Protein AF-A0A8B8BQ10-F1 (afdb_monomer_lite)

Foldseek 3Di:
DDAAEAEADLLPDQPFQAEEAEDEFWFLDDDFVQNVCCVSQVLLNLSVQFDDDPPDRTGDPVSGDDQLAKDWRDGPDPSGHIYIYQNLFHDWFQADPDDDPDDHGDQVSSLVSLLSHLVNVLPDPTAGYEYEQLHCCARNPYDRVSSVVSVVVSCVVSVGHYYYYQYFPDDDDDDDDDDDDDDDDDDPDDDDDDDDDDDDDDDDDDDDDDDPPDDDDDDDDPDDDPPPDPPPDDFLDWDDLDPQWIFTWHDDPNFTWTWGFHWDDDPNDTHTDQQTAIGGLQLVLVCLVCLVVVVVLLVCLVVVHFHWDWHASWLQWIWTDGNPDQWTKTFHWDDPPPDPDIDGDSHHHIHHPSSSVSVNVCVVVVCVSCPVVSVPDDHCCRDSLNSGVVSQCCDCGNPVPSVVPD

Radius of gyration: 27.74 Å; chains: 1; bounding box: 68×60×76 Å

InterPro domains:
  IPR003173 Transcriptional coactivator p15 (PC4), C-terminal [PF02229] (241-287)
  IPR003173 Transcriptional coactivator p15 (PC4), C-terminal [PF02229] (326-361)
  IPR009044 ssDNA-binding transcriptional regulator [G3DSA:2.30.31.10] (227-305)
  IPR009044 ssDNA-binding transcriptional regulator [G3DSA:2.30.31.10] (311-371)
  IPR009044 ssDNA-binding transcriptional regulator [SSF54447] (240-300)
  IPR009044 ssDNA-binding transcriptional regulator [SSF54447] (318-372)
  IPR043472 Macro domain-like [G3DSA:3.40.220.10] (2-174)
  IPR043472 Macro domain-like [SSF52949] (3-163)
  IPR045125 RNA polymerase II transcriptional coactivator Sub1/Tcp4-like [PTHR13215] (217-301)

Structure (mmCIF, N/CA/C/O backbone):
data_AF-A0A8B8BQ10-F1
#
_entry.id   AF-A0A8B8BQ10-F1
#
loop_
_atom_site.group_PDB
_atom_site.id
_atom_site.type_symbol
_atom_site.label_atom_id
_atom_site.label_alt_id
_atom_site.label_comp_id
_atom_site.label_asym_id
_atom_site.label_entity_id
_atom_site.label_seq_id
_atom_site.pdbx_PDB_ins_code
_atom_site.Cartn_x
_atom_site.Cartn_y
_atom_site.Cartn_z
_atom_site.occupancy
_atom_site.B_iso_or_equiv
_atom_site.auth_seq_id
_atom_site.auth_comp_id
_atom_site.auth_asym_id
_atom_site.auth_atom_id
_atom_site.pdbx_PDB_model_num
ATOM 1 N N . MET A 1 1 ? 12.687 7.189 18.897 1.00 53.59 1 MET A N 1
ATOM 2 C CA . MET A 1 1 ? 11.530 6.281 18.748 1.00 53.59 1 MET A CA 1
ATOM 3 C C . MET A 1 1 ? 10.736 6.749 17.555 1.00 53.59 1 MET A C 1
ATOM 5 O O . MET A 1 1 ? 10.572 7.955 17.406 1.00 53.59 1 MET A O 1
ATOM 9 N N . SER A 1 2 ? 10.342 5.832 16.684 1.00 71.06 2 SER A N 1
ATOM 10 C CA . SER A 1 2 ? 9.933 6.158 15.321 1.00 71.06 2 SER A CA 1
ATOM 11 C C . SER A 1 2 ? 8.586 5.538 15.007 1.00 71.06 2 SER A C 1
ATOM 13 O O . SER A 1 2 ? 8.360 4.369 15.296 1.00 71.06 2 SER A O 1
ATOM 15 N N . VAL A 1 3 ? 7.720 6.314 14.361 1.00 86.38 3 VAL A N 1
ATOM 16 C CA . VAL A 1 3 ? 6.736 5.719 13.460 1.00 86.38 3 VAL A CA 1
ATOM 17 C C . VAL A 1 3 ? 7.531 5.167 12.279 1.00 86.38 3 VAL A C 1
ATOM 19 O O . VAL A 1 3 ? 8.275 5.915 11.646 1.00 86.38 3 VAL A O 1
ATOM 22 N N . SER A 1 4 ? 7.433 3.867 12.028 1.00 86.12 4 SER A N 1
ATOM 23 C CA . SER A 1 4 ? 8.070 3.213 10.881 1.00 86.12 4 SER A CA 1
ATOM 24 C C . SER A 1 4 ? 7.021 2.830 9.843 1.00 86.12 4 SER A C 1
ATOM 26 O O . SER A 1 4 ? 5.865 2.579 10.181 1.00 86.12 4 SER A O 1
ATOM 28 N N . TYR A 1 5 ? 7.411 2.806 8.571 1.00 81.00 5 TYR A N 1
ATOM 29 C CA . TYR A 1 5 ? 6.531 2.425 7.468 1.00 81.00 5 TYR A CA 1
ATOM 30 C C . TYR A 1 5 ? 7.012 1.119 6.864 1.00 81.00 5 TYR A C 1
ATOM 32 O O . TYR A 1 5 ? 8.159 1.017 6.436 1.00 81.00 5 TYR A O 1
ATOM 40 N N . HIS A 1 6 ? 6.143 0.115 6.842 1.00 82.94 6 HIS A N 1
ATOM 41 C CA . HIS A 1 6 ? 6.456 -1.195 6.286 1.00 82.94 6 HIS A CA 1
ATOM 42 C C . HIS A 1 6 ? 5.478 -1.517 5.161 1.00 82.94 6 HIS A C 1
ATOM 44 O O . HIS A 1 6 ? 4.263 -1.455 5.337 1.00 82.94 6 HIS A O 1
ATOM 50 N N . TYR A 1 7 ? 6.015 -1.912 4.012 1.00 75.88 7 TYR A N 1
ATOM 51 C CA . TYR A 1 7 ? 5.221 -2.392 2.888 1.00 75.88 7 TYR A CA 1
ATOM 52 C C . TYR A 1 7 ? 4.876 -3.876 3.071 1.00 75.88 7 TYR A C 1
ATOM 54 O O . TYR A 1 7 ? 5.776 -4.716 3.186 1.00 75.88 7 TYR A O 1
ATOM 62 N N . GLY A 1 8 ? 3.583 -4.211 3.068 1.00 76.31 8 GLY A N 1
ATOM 63 C CA . GLY A 1 8 ? 3.105 -5.595 3.118 1.00 76.31 8 GLY A CA 1
ATOM 64 C C . GLY A 1 8 ? 1.629 -5.731 3.492 1.00 76.31 8 GLY A C 1
ATOM 65 O O . GLY A 1 8 ? 0.863 -4.771 3.436 1.00 76.31 8 GLY A O 1
ATOM 66 N N . CYS A 1 9 ? 1.221 -6.938 3.889 1.00 79.19 9 CYS A N 1
ATOM 67 C CA . CYS A 1 9 ? -0.125 -7.211 4.386 1.00 79.19 9 CYS A CA 1
ATOM 68 C C . CYS A 1 9 ? -0.147 -7.198 5.920 1.00 79.19 9 CYS A C 1
ATOM 70 O O . CYS A 1 9 ? 0.515 -8.011 6.562 1.00 79.19 9 CYS A O 1
ATOM 72 N N . ILE A 1 10 ? -0.966 -6.326 6.520 1.00 86.81 10 ILE A N 1
ATOM 73 C CA . ILE A 1 10 ? -1.113 -6.239 7.987 1.00 86.81 10 ILE A CA 1
ATOM 74 C C . ILE A 1 10 ? -1.628 -7.542 8.617 1.00 86.81 10 ILE A C 1
ATOM 76 O O . ILE A 1 10 ? -1.438 -7.763 9.801 1.00 86.81 10 ILE A O 1
ATOM 80 N N . LEU A 1 11 ? -2.264 -8.421 7.839 1.00 86.88 11 LEU A N 1
ATOM 81 C CA . LEU A 1 11 ? -2.773 -9.708 8.327 1.00 86.88 11 LEU A CA 1
ATOM 82 C C . LEU A 1 11 ? -1.665 -10.763 8.472 1.00 86.88 11 LEU A C 1
ATOM 84 O O . LEU A 1 11 ? -1.881 -11.789 9.103 1.00 86.88 11 LEU A O 1
ATOM 88 N N . GLN A 1 12 ? -0.492 -10.526 7.882 1.00 84.44 12 GLN A N 1
ATOM 89 C CA . GLN A 1 12 ? 0.644 -11.450 7.913 1.00 84.44 12 GLN A CA 1
ATOM 90 C C . GLN A 1 12 ? 1.717 -11.041 8.931 1.00 84.44 12 GLN A C 1
ATOM 92 O O . GLN A 1 12 ? 2.692 -11.770 9.111 1.00 84.44 12 GLN A O 1
ATOM 97 N N . ILE A 1 13 ? 1.562 -9.890 9.592 1.00 83.44 13 ILE A N 1
ATOM 98 C CA . ILE A 1 13 ? 2.542 -9.408 10.563 1.00 83.44 13 ILE A CA 1
ATOM 99 C C . ILE A 1 13 ? 2.487 -10.244 11.847 1.00 83.44 13 ILE A C 1
ATOM 101 O O . ILE A 1 13 ? 1.415 -10.480 12.402 1.00 83.44 13 ILE A O 1
ATOM 105 N N . LYS A 1 14 ? 3.653 -10.708 12.307 1.00 84.25 14 LYS A N 1
ATOM 106 C CA . LYS A 1 14 ? 3.788 -11.548 13.512 1.00 84.25 14 LYS A CA 1
ATOM 107 C C . LYS A 1 14 ? 4.739 -10.959 14.549 1.00 84.25 14 LYS A C 1
ATOM 109 O O . LYS A 1 14 ? 4.662 -11.315 15.715 1.00 84.25 14 LYS A O 1
ATOM 114 N N . ASP A 1 15 ? 5.617 -10.048 14.146 1.00 89.25 15 ASP A N 1
ATOM 115 C CA . ASP A 1 15 ? 6.626 -9.408 14.991 1.00 89.25 15 ASP A CA 1
ATOM 116 C C . ASP A 1 15 ? 6.077 -8.176 15.732 1.00 89.25 15 ASP A C 1
ATOM 118 O O . ASP A 1 15 ? 6.778 -7.181 15.904 1.00 89.25 15 ASP A O 1
ATOM 122 N N . VAL A 1 16 ? 4.810 -8.214 16.151 1.00 94.56 16 VAL A N 1
ATOM 123 C CA . VAL A 1 16 ? 4.146 -7.128 16.885 1.00 94.56 16 VAL A CA 1
ATOM 124 C C . VAL A 1 16 ? 3.308 -7.698 18.018 1.00 94.56 16 VAL A C 1
ATOM 126 O O . VAL A 1 16 ? 2.792 -8.808 17.913 1.00 94.56 16 VAL A O 1
ATOM 129 N N . ASP A 1 17 ? 3.126 -6.921 19.084 1.00 96.38 17 ASP A N 1
ATOM 130 C CA . ASP A 1 17 ? 2.317 -7.364 20.219 1.00 96.38 17 ASP A CA 1
ATOM 131 C C . ASP A 1 17 ? 0.820 -7.316 19.882 1.00 96.38 17 ASP A C 1
ATOM 133 O O . ASP A 1 17 ? 0.036 -8.138 20.358 1.00 96.38 17 ASP A O 1
ATOM 137 N N . ALA A 1 18 ? 0.409 -6.330 19.076 1.00 97.62 18 ALA A N 1
ATOM 138 C CA . ALA A 1 18 ? -0.980 -6.173 18.677 1.00 97.62 18 ALA A CA 1
ATOM 139 C C . ALA A 1 18 ? -1.163 -5.488 17.316 1.00 97.62 18 ALA A C 1
ATOM 141 O O . ALA A 1 18 ? -0.422 -4.573 16.943 1.00 97.62 18 ALA A O 1
ATOM 142 N N . ILE A 1 19 ? -2.230 -5.884 16.622 1.00 97.56 19 ILE A N 1
ATOM 143 C CA . ILE A 1 19 ? -2.775 -5.195 15.451 1.00 97.56 19 ILE A CA 1
ATOM 144 C C . ILE A 1 19 ? -3.892 -4.263 15.921 1.00 97.56 19 ILE A C 1
ATOM 146 O O . ILE A 1 19 ? -4.849 -4.681 16.576 1.00 97.56 19 ILE A O 1
ATOM 150 N N . VAL A 1 20 ? -3.783 -2.986 15.566 1.00 98.12 20 VAL A N 1
ATOM 151 C CA . VAL A 1 20 ? -4.709 -1.930 15.969 1.00 98.12 20 VAL A CA 1
ATOM 152 C C . VAL A 1 20 ? -5.538 -1.501 14.766 1.00 98.12 20 VAL A C 1
ATOM 154 O O . VAL A 1 20 ? -4.997 -1.164 13.717 1.00 98.12 20 VAL A O 1
ATOM 157 N N . HIS A 1 21 ? -6.862 -1.463 14.901 1.00 95.56 21 HIS A N 1
ATOM 158 C CA . HIS A 1 21 ? -7.734 -0.944 13.844 1.00 95.56 21 HIS A CA 1
ATOM 159 C C . HIS A 1 21 ? -8.932 -0.172 14.399 1.00 95.56 21 HIS A C 1
ATOM 161 O O . HIS A 1 21 ? -9.351 -0.362 15.540 1.00 95.56 21 HIS A O 1
ATOM 167 N N . GLN A 1 22 ? -9.507 0.702 13.576 1.00 94.75 22 GLN A N 1
ATOM 168 C CA . GLN A 1 22 ? -10.690 1.477 13.934 1.00 94.75 22 GLN A CA 1
ATOM 169 C C . GLN A 1 22 ? -11.965 0.672 13.670 1.00 94.75 22 GLN A C 1
ATOM 171 O O . GLN A 1 22 ? -12.143 0.099 12.594 1.00 94.75 22 GLN A O 1
ATOM 176 N N . CYS A 1 23 ? -12.868 0.667 14.647 1.00 95.38 23 CYS A N 1
ATOM 177 C CA . CYS A 1 23 ? -14.156 -0.011 14.597 1.00 95.38 23 CYS A CA 1
ATOM 178 C C . CYS A 1 23 ? -15.306 0.931 14.951 1.00 95.38 23 CYS A C 1
ATOM 180 O O . CYS A 1 23 ? -15.127 1.921 15.663 1.00 95.38 23 CYS A O 1
ATOM 182 N N . ASN A 1 24 ? -16.508 0.577 14.486 1.00 94.56 24 ASN A N 1
ATOM 183 C CA . ASN A 1 24 ? -17.721 1.287 14.873 1.00 94.56 24 ASN A CA 1
ATOM 184 C C . ASN A 1 24 ? -18.377 0.671 16.123 1.00 94.56 24 ASN A C 1
ATOM 186 O O . ASN A 1 24 ? -18.189 -0.508 16.451 1.00 94.56 24 ASN A O 1
ATOM 190 N N . CYS A 1 25 ? -19.193 1.461 16.812 1.00 95.56 25 CYS A N 1
ATOM 191 C CA . CYS A 1 25 ? -19.832 1.073 18.067 1.00 95.56 25 CYS A CA 1
ATOM 192 C C . CYS A 1 25 ? -21.165 0.332 17.892 1.00 95.56 25 CYS A C 1
ATOM 194 O O . CYS A 1 25 ? -21.657 -0.249 18.859 1.00 95.56 25 CYS A O 1
ATOM 196 N N . LEU A 1 26 ? -21.761 0.349 16.697 1.00 93.75 26 LEU A N 1
ATOM 197 C CA . LEU A 1 26 ? -23.175 0.024 16.509 1.00 93.75 26 LEU A CA 1
ATOM 198 C C . LEU A 1 26 ? -23.464 -1.275 15.767 1.00 93.75 26 LEU A C 1
ATOM 200 O O . LEU A 1 26 ? -24.461 -1.918 16.080 1.00 93.75 26 LEU A O 1
ATOM 204 N N . THR A 1 27 ? -22.679 -1.664 14.768 1.00 92.06 27 THR A N 1
ATOM 205 C CA . THR A 1 27 ? -23.047 -2.780 13.883 1.00 92.06 27 THR A CA 1
ATOM 206 C C . THR A 1 27 ? -22.804 -4.138 14.532 1.00 92.06 27 THR A C 1
ATOM 208 O O . THR A 1 27 ? -22.099 -4.241 15.535 1.00 92.06 27 THR A O 1
ATOM 211 N N . VAL A 1 28 ? -23.391 -5.186 13.951 1.00 93.12 28 VAL A N 1
ATOM 212 C CA . VAL A 1 28 ? -23.137 -6.597 14.313 1.00 93.12 28 VAL A CA 1
ATOM 213 C C . VAL A 1 28 ? -22.446 -7.378 13.195 1.00 93.12 28 VAL A C 1
ATOM 215 O O . VAL A 1 28 ? -22.029 -8.513 13.391 1.00 93.12 28 VAL A O 1
ATOM 218 N N . LYS A 1 29 ? -22.319 -6.768 12.015 1.00 88.56 29 LYS A N 1
ATOM 219 C CA . LYS A 1 29 ? -21.550 -7.290 10.889 1.00 88.56 29 LYS A CA 1
ATOM 220 C C . LYS A 1 29 ? -20.285 -6.465 10.715 1.00 88.56 29 LYS A C 1
ATOM 222 O O . LYS A 1 29 ? -20.341 -5.228 10.752 1.00 88.56 29 LYS A O 1
ATOM 227 N N . SER A 1 30 ? -19.179 -7.168 10.518 1.00 87.31 30 SER A N 1
ATOM 228 C CA . SER A 1 30 ? -17.905 -6.595 10.120 1.00 87.31 30 SER A CA 1
ATOM 229 C C . SER A 1 30 ? -17.937 -6.219 8.634 1.00 87.31 30 SER A C 1
ATOM 231 O O . SER A 1 30 ? -18.617 -6.833 7.812 1.00 87.31 30 SER A O 1
ATOM 233 N N . HIS A 1 31 ? -17.214 -5.157 8.301 1.00 81.44 31 HIS A N 1
ATOM 234 C CA . HIS A 1 31 ? -16.974 -4.686 6.938 1.00 81.44 31 HIS A CA 1
ATOM 235 C C . HIS A 1 31 ? -15.561 -4.111 6.878 1.00 81.44 31 HIS A C 1
ATOM 237 O O . HIS A 1 31 ? -14.938 -3.833 7.908 1.00 81.44 31 HIS A O 1
ATOM 243 N N . GLY A 1 32 ? -15.034 -3.853 5.691 1.00 82.00 32 GLY A N 1
ATOM 244 C CA . GLY A 1 32 ? -13.718 -3.230 5.616 1.00 82.00 32 GLY A CA 1
ATOM 245 C C . GLY A 1 32 ? -12.591 -4.199 5.970 1.00 82.00 32 GLY A C 1
ATOM 246 O O . GLY A 1 32 ? -12.723 -5.422 5.918 1.00 82.00 32 GLY A O 1
ATOM 247 N N . LEU A 1 33 ? -11.505 -3.599 6.445 1.00 84.50 33 LEU A N 1
ATOM 248 C CA . LEU A 1 33 ? -10.427 -4.295 7.133 1.00 84.50 33 LEU A CA 1
ATOM 249 C C . LEU A 1 33 ? -10.938 -5.172 8.286 1.00 84.50 33 LEU A C 1
ATOM 251 O O . LEU A 1 33 ? -10.428 -6.264 8.493 1.00 84.50 33 LEU A O 1
ATOM 255 N N . SER A 1 34 ? -11.958 -4.731 9.031 1.00 88.12 34 SER A N 1
ATOM 256 C CA . SER A 1 34 ? -12.443 -5.506 10.177 1.00 88.12 34 SER A CA 1
ATOM 257 C C . SER A 1 34 ? -13.017 -6.870 9.788 1.00 88.12 34 SER A C 1
ATOM 259 O O . SER A 1 34 ? -12.879 -7.814 10.556 1.00 88.12 34 SER A O 1
ATOM 261 N N . GLN A 1 35 ? -13.582 -6.993 8.580 1.00 86.62 35 GLN A N 1
ATOM 262 C CA . GLN A 1 35 ? -14.030 -8.280 8.051 1.00 86.62 35 GLN A CA 1
ATOM 263 C C . GLN A 1 35 ? -12.837 -9.194 7.745 1.00 86.62 35 GLN A C 1
ATOM 265 O O . GLN A 1 35 ? -12.825 -10.354 8.143 1.00 86.62 35 GLN A O 1
ATOM 270 N N . LYS A 1 36 ? -11.793 -8.657 7.107 1.00 85.00 36 LYS A N 1
ATOM 271 C CA . LYS A 1 36 ? -10.569 -9.414 6.815 1.00 85.00 36 LYS A CA 1
ATOM 272 C C . LYS A 1 36 ? -9.823 -9.839 8.078 1.00 85.00 36 LYS A C 1
ATOM 274 O O . LYS A 1 36 ? -9.374 -10.975 8.163 1.00 85.00 36 LYS A O 1
ATOM 279 N N . ILE A 1 37 ? -9.780 -8.979 9.096 1.00 87.81 37 ILE A N 1
ATOM 280 C CA . ILE A 1 37 ? -9.283 -9.359 10.423 1.00 87.81 37 ILE A CA 1
ATOM 281 C C . ILE A 1 37 ? -10.141 -10.471 11.024 1.00 87.81 37 ILE A C 1
ATOM 283 O O . ILE A 1 37 ? -9.564 -11.413 11.534 1.00 87.81 37 ILE A O 1
ATOM 287 N N . SER A 1 38 ? -11.475 -10.429 10.936 1.00 88.31 38 SER A N 1
ATOM 288 C CA . SER A 1 38 ? -12.306 -11.524 11.467 1.00 88.31 38 SER A CA 1
ATOM 289 C C . SER A 1 38 ? -12.151 -12.846 10.704 1.00 88.31 38 SER A C 1
ATOM 291 O O . SER A 1 38 ? -12.318 -13.906 11.297 1.00 88.31 38 SER A O 1
ATOM 293 N N . GLU A 1 39 ? -11.831 -12.791 9.407 1.00 86.00 39 GLU A N 1
ATOM 294 C CA . GLU A 1 39 ? -11.559 -13.971 8.575 1.00 86.00 39 GLU A CA 1
ATOM 295 C C . GLU A 1 39 ? -10.209 -14.611 8.952 1.00 86.00 39 GLU A C 1
ATOM 297 O O . GLU A 1 39 ? -10.143 -15.824 9.135 1.00 86.00 39 GLU A O 1
ATOM 302 N N . CYS A 1 40 ? -9.151 -13.808 9.124 1.00 86.38 40 CYS A N 1
ATOM 303 C CA . CYS A 1 40 ? -7.809 -14.297 9.477 1.00 86.38 40 CYS A CA 1
ATOM 304 C C . CYS A 1 40 ? -7.616 -14.564 10.978 1.00 86.38 40 CYS A C 1
ATOM 306 O O . CYS A 1 40 ? -6.877 -15.468 11.355 1.00 86.38 40 CYS A O 1
ATOM 308 N N . PHE A 1 41 ? -8.277 -13.786 11.832 1.00 91.25 41 PHE A N 1
ATOM 309 C CA . PHE A 1 41 ? -8.185 -13.824 13.290 1.00 91.25 41 PHE A CA 1
ATOM 310 C C . PHE A 1 41 ? -9.601 -13.927 13.882 1.00 91.25 41 PHE A C 1
ATOM 312 O O . PHE A 1 41 ? -10.170 -12.919 14.314 1.00 91.25 41 PHE A O 1
ATOM 319 N N . PRO A 1 42 ? -10.209 -15.130 13.935 1.00 91.12 42 PRO A N 1
ATOM 320 C CA . PRO A 1 42 ? -11.604 -15.287 14.357 1.00 91.12 42 PRO A CA 1
ATOM 321 C C . PRO A 1 42 ? -11.930 -14.727 15.755 1.00 91.12 42 PRO A C 1
ATOM 323 O O . PRO A 1 42 ? -13.059 -14.303 16.004 1.00 91.12 42 PRO A O 1
ATOM 326 N N . TRP A 1 43 ? -10.954 -14.673 16.671 1.00 93.19 43 TRP A N 1
ATOM 327 C CA . TRP A 1 43 ? -11.112 -14.064 18.005 1.00 93.19 43 TRP A CA 1
ATOM 328 C C . TRP A 1 43 ? -11.202 -12.531 17.972 1.00 93.19 43 TRP A C 1
ATOM 330 O O . TRP A 1 43 ? -11.760 -11.931 18.901 1.00 93.19 43 TRP A O 1
ATOM 340 N N . GLY A 1 44 ? -10.669 -11.927 16.905 1.00 93.12 44 GLY A N 1
ATOM 341 C CA . GLY A 1 44 ? -10.609 -10.497 16.619 1.00 93.12 44 GLY A CA 1
ATOM 342 C C . GLY A 1 44 ? -11.928 -9.886 16.141 1.00 93.12 44 GLY A C 1
ATOM 343 O O . GLY A 1 44 ? -11.994 -8.685 15.882 1.00 93.12 44 GLY A O 1
ATOM 344 N N . ASP A 1 45 ? -12.996 -10.680 16.031 1.00 94.56 45 ASP A N 1
ATOM 345 C CA . ASP A 1 45 ? -14.311 -10.182 15.640 1.00 94.56 45 ASP A CA 1
ATOM 346 C C . ASP A 1 45 ? -15.079 -9.593 16.837 1.00 94.56 45 ASP A C 1
ATOM 348 O O . ASP A 1 45 ? -15.788 -10.285 17.576 1.00 94.56 45 ASP A O 1
ATOM 352 N N . ILE A 1 46 ? -14.967 -8.276 17.020 1.00 95.06 46 ILE A N 1
ATOM 353 C CA . ILE A 1 46 ? -15.771 -7.533 18.001 1.00 95.06 46 ILE A CA 1
ATOM 354 C C . ILE A 1 46 ? -17.271 -7.533 17.661 1.00 95.06 46 ILE A C 1
ATOM 356 O O . ILE A 1 46 ? -18.108 -7.444 18.561 1.00 95.06 46 ILE A O 1
ATOM 360 N N . TYR A 1 47 ? -17.634 -7.631 16.382 1.00 94.00 47 TYR A N 1
ATOM 361 C CA . TYR A 1 47 ? -19.012 -7.486 15.916 1.00 94.00 47 TYR A CA 1
ATOM 362 C C . TYR A 1 47 ? -19.834 -8.740 16.198 1.00 94.00 47 TYR A C 1
ATOM 364 O O . TYR A 1 47 ? -20.969 -8.628 16.662 1.00 94.00 47 TYR A O 1
ATOM 372 N N . ARG A 1 48 ? -19.240 -9.928 16.035 1.00 92.06 48 ARG A N 1
ATOM 373 C CA . ARG A 1 48 ? -19.883 -11.215 16.353 1.00 92.06 48 ARG A CA 1
ATOM 374 C C . ARG A 1 48 ? -20.227 -11.384 17.837 1.00 92.06 48 ARG A C 1
ATOM 376 O O . ARG A 1 48 ? -21.076 -12.202 18.178 1.00 92.06 48 ARG A O 1
ATOM 383 N N . ARG A 1 49 ? -19.622 -10.585 18.724 1.00 92.31 49 ARG A N 1
ATOM 384 C CA . ARG A 1 49 ? -19.934 -10.554 20.168 1.00 92.31 49 ARG A CA 1
ATOM 385 C C . ARG A 1 49 ? -21.195 -9.743 20.497 1.00 92.31 49 ARG A C 1
ATOM 387 O O . ARG A 1 49 ? -21.641 -9.708 21.645 1.00 92.31 49 ARG A O 1
ATOM 394 N N . ARG A 1 50 ? -21.776 -9.054 19.513 1.00 94.94 50 ARG A N 1
ATOM 395 C CA . ARG A 1 50 ? -22.935 -8.179 19.700 1.00 94.94 50 ARG A CA 1
ATOM 396 C C . ARG A 1 50 ? -24.223 -8.885 19.291 1.00 94.94 50 ARG A C 1
ATOM 398 O O . ARG A 1 50 ? -24.300 -9.503 18.234 1.00 94.94 50 ARG A O 1
ATOM 405 N N . THR A 1 51 ? -25.268 -8.727 20.098 1.00 95.25 51 THR A N 1
ATOM 406 C CA . THR A 1 51 ? -26.594 -9.256 19.768 1.00 95.25 51 THR A CA 1
ATOM 407 C C . THR A 1 51 ? -27.308 -8.296 18.815 1.00 95.25 51 THR A C 1
ATOM 409 O O . THR A 1 51 ? -27.404 -7.101 19.126 1.00 95.25 51 THR A O 1
ATOM 412 N N . PRO A 1 52 ? -27.824 -8.767 17.666 1.00 94.69 52 PRO A N 1
ATOM 413 C CA . PRO A 1 52 ? -28.537 -7.914 16.729 1.00 94.69 52 PRO A CA 1
ATOM 414 C C . PRO A 1 52 ? -29.927 -7.546 17.247 1.00 94.69 52 PRO A C 1
ATOM 416 O O . PRO A 1 52 ? -30.665 -8.373 17.780 1.00 94.69 52 PRO A O 1
ATOM 419 N N . VAL A 1 53 ? -30.334 -6.307 16.989 1.00 92.31 53 VAL A N 1
ATOM 420 C CA . VAL A 1 53 ? -31.748 -5.941 16.940 1.00 92.31 53 VAL A CA 1
ATOM 421 C C . VAL A 1 53 ? -32.361 -6.692 15.760 1.00 92.31 53 VAL A C 1
ATOM 423 O O . VAL A 1 53 ? -31.841 -6.629 14.643 1.00 92.31 53 VAL A O 1
ATOM 426 N N . ARG A 1 54 ? -33.453 -7.421 16.009 1.00 90.25 54 ARG A N 1
ATOM 427 C CA . ARG A 1 54 ? -34.086 -8.336 15.047 1.00 90.25 54 ARG A CA 1
ATOM 428 C C . ARG A 1 54 ? -34.157 -7.743 13.632 1.00 90.25 54 ARG A C 1
ATOM 430 O O . ARG A 1 54 ? -34.749 -6.687 13.418 1.00 90.25 54 ARG A O 1
ATOM 437 N N . GLY A 1 55 ? -33.552 -8.448 12.673 1.00 82.94 55 GLY A N 1
ATOM 438 C CA . GLY A 1 55 ? -33.581 -8.104 11.247 1.00 82.94 55 GLY A CA 1
ATOM 439 C C . GLY A 1 55 ? -32.734 -6.894 10.831 1.00 82.94 55 GLY A C 1
ATOM 440 O O . GLY A 1 55 ? -32.867 -6.436 9.700 1.00 82.94 55 GLY A O 1
ATOM 441 N N . ARG A 1 56 ? -31.875 -6.347 11.705 1.00 86.25 56 ARG A N 1
ATOM 442 C CA . ARG A 1 56 ? -31.058 -5.156 11.412 1.00 86.25 56 ARG A CA 1
ATOM 443 C C . ARG A 1 56 ? -29.575 -5.401 11.684 1.00 86.25 56 ARG A C 1
ATOM 445 O O . ARG A 1 56 ? -29.210 -6.102 12.622 1.00 86.25 56 ARG A O 1
ATOM 452 N N . ASN A 1 57 ? -28.705 -4.752 10.906 1.00 88.69 57 ASN A N 1
ATOM 453 C CA . ASN A 1 57 ? -27.270 -4.655 11.208 1.00 88.69 57 ASN A CA 1
ATOM 454 C C . ASN A 1 57 ? -27.015 -3.587 12.289 1.00 88.69 57 ASN A C 1
ATOM 456 O O . ASN A 1 57 ? -26.364 -2.576 12.044 1.00 88.69 57 ASN A O 1
ATOM 460 N N . LEU A 1 58 ? -27.620 -3.774 13.460 1.00 91.81 58 LEU A N 1
ATOM 461 C CA . LEU A 1 58 ? -27.576 -2.839 14.578 1.00 91.81 58 LEU A CA 1
ATOM 462 C C . LEU A 1 58 ? -27.600 -3.634 15.879 1.00 91.81 58 LEU A C 1
ATOM 464 O O . LEU A 1 58 ? -28.470 -4.480 16.057 1.00 91.81 58 LEU A O 1
ATOM 468 N N . ALA A 1 59 ? -26.678 -3.350 16.785 1.00 94.06 59 ALA A N 1
ATOM 469 C CA . ALA A 1 59 ? -26.584 -3.996 18.079 1.00 94.06 59 ALA A CA 1
ATOM 470 C C . ALA A 1 59 ? -27.657 -3.476 19.044 1.00 94.06 59 ALA A C 1
ATOM 472 O O . ALA A 1 59 ? -28.012 -2.284 19.047 1.00 94.06 59 ALA A O 1
ATOM 473 N N . VAL A 1 60 ? -28.146 -4.377 19.899 1.00 94.69 60 VAL A N 1
ATOM 474 C CA . VAL A 1 60 ? -28.944 -4.012 21.077 1.00 94.69 60 VAL A CA 1
ATOM 475 C C . VAL A 1 60 ? -28.153 -3.054 21.965 1.00 94.69 60 VAL A C 1
ATOM 477 O O . VAL A 1 60 ? -26.925 -3.105 22.004 1.00 94.69 60 VAL A O 1
ATOM 480 N N .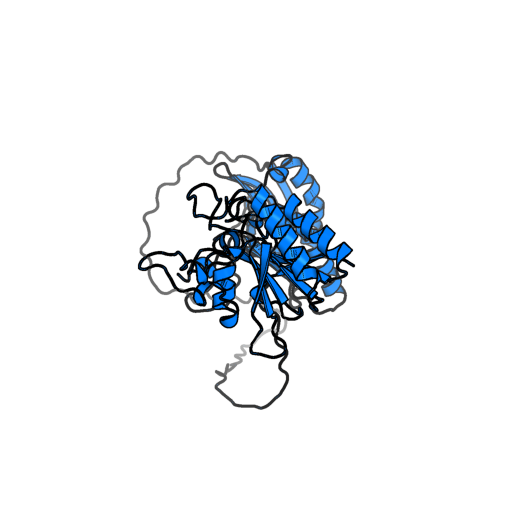 THR A 1 61 ? -28.849 -2.172 22.679 1.00 93.25 61 THR A N 1
ATOM 481 C CA . THR A 1 61 ? -28.253 -1.017 23.369 1.00 93.25 61 THR A CA 1
ATOM 482 C C . THR A 1 61 ? -27.105 -1.398 24.305 1.00 93.25 61 THR A C 1
ATOM 484 O O . THR A 1 61 ? -26.065 -0.752 24.275 1.00 93.25 61 THR A O 1
ATOM 487 N N . ASN A 1 62 ? -27.252 -2.499 25.046 1.00 94.19 62 ASN A N 1
ATOM 488 C CA . ASN A 1 62 ? -26.267 -2.957 26.031 1.00 94.19 62 ASN A CA 1
ATOM 489 C C . ASN A 1 62 ? -25.001 -3.572 25.410 1.00 94.19 62 ASN A C 1
ATOM 491 O O . ASN A 1 62 ? -24.013 -3.751 26.108 1.00 94.19 62 ASN A O 1
ATOM 495 N N . HIS A 1 63 ? -25.023 -3.920 24.119 1.00 94.69 63 HIS A N 1
ATOM 496 C CA . HIS A 1 63 ? -23.869 -4.487 23.407 1.00 94.69 63 HIS A CA 1
ATOM 497 C C . HIS A 1 63 ? -23.163 -3.442 22.529 1.00 94.69 63 HIS A C 1
ATOM 499 O O . HIS A 1 63 ? -22.194 -3.763 21.838 1.00 94.69 63 HIS A O 1
ATOM 505 N N . ARG A 1 64 ? -23.656 -2.198 22.499 1.00 94.75 64 ARG A N 1
ATOM 506 C CA . ARG A 1 64 ? -23.021 -1.122 21.736 1.00 94.75 64 ARG A CA 1
ATOM 507 C C . ARG A 1 64 ? -21.708 -0.720 22.396 1.00 94.75 64 ARG A C 1
ATOM 509 O O . ARG A 1 64 ? -21.595 -0.690 23.617 1.00 94.75 64 ARG A O 1
ATOM 516 N N . GLY A 1 65 ? -20.723 -0.393 21.568 1.00 95.31 65 GLY A N 1
ATOM 517 C CA . GLY A 1 65 ? -19.461 0.171 22.031 1.00 95.31 65 GLY A CA 1
ATOM 518 C C . GLY A 1 65 ? -19.643 1.571 22.617 1.00 95.31 65 GLY A C 1
ATOM 519 O O . GLY A 1 65 ? -20.605 2.267 22.295 1.00 95.31 65 GLY A O 1
ATOM 520 N N . LYS A 1 66 ? -18.693 2.004 23.446 1.00 96.94 66 LYS A N 1
ATOM 521 C CA . LYS A 1 66 ? -18.598 3.395 23.896 1.00 96.94 66 LYS A CA 1
ATOM 522 C C . LYS A 1 66 ? -17.554 4.119 23.037 1.00 96.94 66 LYS A C 1
ATOM 524 O O . LYS A 1 66 ? -16.396 3.694 23.055 1.00 96.94 66 LYS A O 1
ATOM 529 N N . PRO A 1 67 ? -17.916 5.185 22.304 1.00 97.12 67 PRO A N 1
ATOM 530 C CA . PRO A 1 67 ? -16.938 5.948 21.547 1.00 97.12 67 PRO A CA 1
ATOM 531 C C . PRO A 1 67 ? -15.808 6.478 22.435 1.00 97.12 67 PRO A C 1
ATOM 533 O O . PRO A 1 67 ? -16.043 6.853 23.586 1.00 97.12 67 PRO A O 1
ATOM 536 N N . GLY A 1 68 ? -14.585 6.487 21.914 1.00 97.75 68 GLY A N 1
ATOM 537 C CA . GLY A 1 68 ? -13.400 6.942 22.644 1.00 97.75 68 GLY A CA 1
ATOM 538 C C . GLY A 1 68 ? -12.746 5.881 23.526 1.00 97.75 68 GLY A C 1
ATOM 539 O O . GLY A 1 68 ? -11.860 6.204 24.314 1.00 97.75 68 GLY A O 1
ATOM 540 N N . THR A 1 69 ? -13.190 4.628 23.425 1.00 98.44 69 THR A N 1
ATOM 541 C CA . THR A 1 69 ? -12.653 3.510 24.209 1.00 98.44 69 THR A CA 1
ATOM 542 C C . THR A 1 69 ? -11.976 2.471 23.325 1.00 98.44 69 THR A C 1
ATOM 544 O O . THR A 1 69 ? -12.111 2.493 22.101 1.00 98.44 69 THR A O 1
ATOM 547 N N . ILE A 1 70 ? -11.233 1.551 23.937 1.00 98.50 70 ILE A N 1
ATOM 548 C CA . ILE A 1 70 ? -10.631 0.419 23.229 1.00 98.50 70 ILE A CA 1
ATOM 549 C C . ILE A 1 70 ? -11.239 -0.900 23.693 1.00 98.50 70 ILE A C 1
ATOM 551 O O . ILE A 1 70 ? -11.560 -1.072 24.867 1.00 98.50 70 ILE A O 1
ATOM 555 N N . GLN A 1 71 ? -11.345 -1.856 22.776 1.00 97.94 71 GLN A N 1
ATOM 556 C CA . GLN A 1 71 ? -11.613 -3.251 23.099 1.00 97.94 71 GLN A CA 1
ATOM 557 C C . GLN A 1 71 ? -10.389 -4.081 22.724 1.00 97.94 71 GLN A C 1
ATOM 559 O O . GLN A 1 71 ? -9.976 -4.103 21.568 1.00 97.94 71 GLN A O 1
ATOM 564 N N . ILE A 1 72 ? -9.835 -4.783 23.707 1.00 98.00 72 ILE A N 1
ATOM 565 C CA . ILE A 1 72 ? -8.720 -5.708 23.511 1.00 98.00 72 ILE A CA 1
ATOM 566 C C . ILE A 1 72 ? -9.295 -7.114 23.341 1.00 98.00 72 ILE A C 1
ATOM 568 O O . ILE A 1 72 ? -10.104 -7.566 24.157 1.00 98.00 72 ILE A O 1
ATOM 572 N N . LEU A 1 73 ? -8.886 -7.795 22.278 1.00 96.88 73 LEU A N 1
ATOM 573 C CA . LEU A 1 73 ? -9.273 -9.15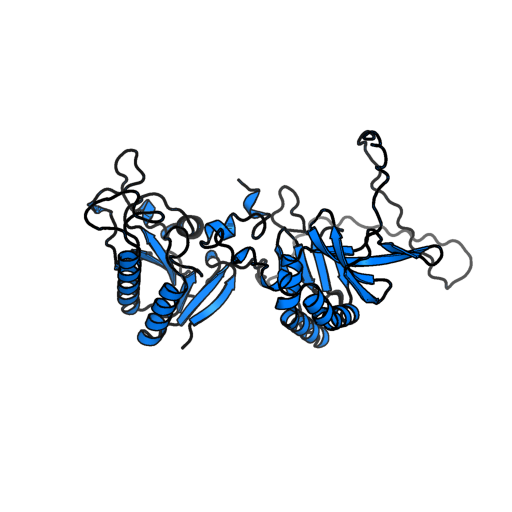7 21.940 1.00 96.88 73 LEU A CA 1
ATOM 574 C C . LEU A 1 73 ? -8.005 -10.007 21.938 1.00 96.88 73 LEU A C 1
ATOM 576 O O . LEU A 1 73 ? -7.230 -9.988 20.982 1.00 96.88 73 LEU A O 1
ATOM 580 N N . LYS A 1 74 ? -7.793 -10.700 23.059 1.00 96.38 74 LYS A N 1
ATOM 581 C CA . LYS A 1 74 ? -6.607 -11.520 23.288 1.00 96.38 74 LYS A CA 1
ATOM 582 C C . LYS A 1 74 ? -6.557 -12.705 22.335 1.00 96.38 74 LYS A C 1
ATOM 584 O O . LYS A 1 74 ? -7.588 -13.346 22.114 1.00 96.38 74 LYS A O 1
ATOM 589 N N . SER A 1 75 ? -5.373 -12.977 21.805 1.00 94.50 75 SER A N 1
ATOM 590 C CA . SER A 1 75 ? -5.140 -14.157 20.997 1.00 94.50 75 SER A CA 1
ATOM 591 C C . SER A 1 75 ? -5.231 -15.436 21.837 1.00 94.50 75 SER A C 1
ATOM 593 O O . SER A 1 75 ? -4.770 -15.445 22.982 1.00 94.50 75 SER A O 1
ATOM 595 N N . PRO A 1 76 ? -5.830 -16.518 21.304 1.00 92.25 76 PRO A N 1
ATOM 596 C CA . PRO A 1 76 ? -5.794 -17.829 21.943 1.00 92.25 76 PRO A CA 1
ATOM 597 C C . PRO A 1 76 ? -4.427 -18.527 21.826 1.00 92.25 76 PRO A C 1
ATOM 599 O O . PRO A 1 76 ? -4.191 -19.481 22.561 1.00 92.25 76 PRO A O 1
ATOM 602 N N . GLU A 1 77 ? -3.550 -18.086 20.918 1.00 88.19 77 GLU A N 1
ATOM 603 C CA . GLU A 1 77 ? -2.260 -18.726 20.630 1.00 88.19 77 GLU A CA 1
ATOM 604 C C . GLU A 1 77 ? -1.076 -17.857 21.071 1.00 88.19 77 GLU A C 1
ATOM 606 O O . GLU A 1 77 ? -1.053 -16.643 20.857 1.00 88.19 77 GLU A O 1
ATOM 611 N N . GLU A 1 78 ? -0.042 -18.484 21.633 1.00 78.94 78 GLU A N 1
ATOM 612 C CA . GLU A 1 78 ? 1.227 -17.806 21.909 1.00 78.94 78 GLU A CA 1
ATOM 613 C C . GLU A 1 78 ? 1.921 -17.399 20.594 1.00 78.94 78 GLU A C 1
ATOM 615 O O . GLU A 1 78 ? 1.859 -18.113 19.596 1.00 78.94 78 GLU A O 1
ATOM 620 N N . ASN A 1 79 ? 2.608 -16.251 20.587 1.00 81.31 79 ASN A N 1
ATOM 621 C CA . ASN A 1 79 ? 3.294 -15.677 19.411 1.00 81.31 79 ASN A CA 1
ATOM 622 C C . ASN A 1 79 ? 2.384 -15.236 18.252 1.00 81.31 79 ASN A C 1
ATOM 624 O O . ASN A 1 79 ? 2.827 -15.145 17.104 1.00 81.31 79 ASN A O 1
ATOM 628 N N . THR A 1 80 ? 1.122 -14.929 18.539 1.00 88.75 80 THR A N 1
ATOM 629 C CA . THR A 1 80 ? 0.224 -14.268 17.587 1.00 88.75 80 THR A CA 1
ATOM 630 C C . THR A 1 80 ? -0.254 -12.935 18.164 1.00 88.75 80 THR A C 1
ATOM 632 O O . THR A 1 80 ? -0.446 -12.831 19.378 1.00 88.75 80 THR A O 1
ATOM 635 N N . PRO A 1 81 ? -0.408 -11.892 17.329 1.00 95.00 81 PRO A N 1
ATOM 636 C CA . PRO A 1 81 ? -0.731 -10.563 17.824 1.00 95.00 81 PRO A CA 1
ATOM 637 C C . PRO A 1 81 ? -2.156 -10.499 18.380 1.00 95.00 81 PRO A C 1
ATOM 639 O O . PRO A 1 81 ? -3.102 -11.050 17.809 1.00 95.00 81 PRO A O 1
ATOM 642 N N . ASP A 1 82 ? -2.325 -9.745 19.464 1.00 97.44 82 ASP A N 1
ATOM 643 C CA . ASP A 1 82 ? -3.650 -9.384 19.959 1.00 97.44 82 ASP A CA 1
ATOM 644 C C . ASP A 1 82 ? -4.346 -8.427 18.980 1.00 97.44 82 ASP A C 1
ATOM 646 O O . ASP A 1 82 ? -3.703 -7.661 18.260 1.00 97.44 82 ASP A O 1
ATOM 650 N N . ILE A 1 83 ? -5.680 -8.415 18.970 1.00 97.75 83 ILE A N 1
ATOM 651 C CA . ILE A 1 83 ? -6.442 -7.457 18.161 1.00 97.75 83 ILE A CA 1
ATOM 652 C C . ILE A 1 83 ? -6.983 -6.355 19.069 1.00 97.75 83 ILE A C 1
ATOM 654 O O . ILE A 1 83 ? -7.713 -6.618 20.026 1.00 97.75 83 ILE A O 1
ATOM 658 N N . ILE A 1 84 ? -6.638 -5.104 18.769 1.00 98.44 84 ILE A N 1
ATOM 659 C CA . ILE A 1 84 ? -7.120 -3.931 19.501 1.00 98.44 84 ILE A CA 1
ATOM 660 C C . ILE A 1 84 ? -8.057 -3.128 18.603 1.00 98.44 84 ILE A C 1
ATOM 662 O O . ILE A 1 84 ? -7.646 -2.493 17.630 1.00 98.44 84 ILE A O 1
ATOM 666 N N . CYS A 1 85 ? -9.335 -3.119 18.967 1.00 98.06 85 CYS A N 1
ATOM 667 C CA . CYS A 1 85 ? -10.363 -2.340 18.293 1.00 98.06 85 CYS A CA 1
ATOM 668 C C . CYS A 1 85 ? -10.482 -0.962 18.951 1.00 98.06 85 CYS A C 1
ATOM 670 O O . CYS A 1 85 ? -10.966 -0.850 20.079 1.00 98.06 85 CYS A O 1
ATOM 672 N N . LEU A 1 86 ? -10.092 0.093 18.237 1.00 98.31 86 LEU A N 1
ATOM 673 C CA . LEU A 1 86 ? -10.356 1.472 18.643 1.00 98.31 86 LEU A CA 1
ATOM 674 C C . LEU A 1 86 ? -11.816 1.801 18.315 1.00 98.31 86 LEU A C 1
ATOM 676 O O . LEU A 1 86 ? -12.196 1.864 17.142 1.00 98.31 86 LEU A O 1
ATOM 680 N N . LEU A 1 87 ? -12.650 1.991 19.338 1.00 97.69 87 LEU A N 1
ATOM 681 C CA . LEU A 1 87 ? -14.054 2.372 19.185 1.00 97.69 87 LEU A CA 1
ATOM 682 C C . LEU A 1 87 ? -14.141 3.877 18.933 1.00 97.69 87 LEU A C 1
ATOM 684 O O . LEU A 1 87 ? -14.589 4.652 19.769 1.00 97.69 87 LEU A O 1
ATOM 688 N N . SER A 1 88 ? -13.662 4.298 17.768 1.00 96.19 88 SER A N 1
ATOM 689 C CA . SER A 1 88 ? -13.497 5.713 17.404 1.00 96.19 88 SER A CA 1
ATOM 690 C C . SER A 1 88 ? -14.503 6.183 16.357 1.00 96.19 88 SER A C 1
ATOM 692 O O . SER A 1 88 ? -14.334 7.216 15.721 1.00 96.19 88 SER A O 1
ATOM 694 N N . GLN A 1 89 ? -15.554 5.400 16.154 1.00 93.12 89 GLN A N 1
ATOM 695 C CA . GLN A 1 89 ? -16.630 5.689 15.226 1.00 93.12 89 GLN A CA 1
ATOM 696 C C . GLN A 1 89 ? -17.938 5.225 15.863 1.00 93.12 89 GLN A C 1
ATOM 698 O O . GLN A 1 89 ? -18.040 4.086 16.322 1.00 93.12 89 GLN A O 1
ATOM 703 N N . TRP A 1 90 ? -18.935 6.100 15.942 1.00 93.44 90 TRP A N 1
ATOM 704 C CA . TRP A 1 90 ? -20.210 5.718 16.539 1.00 93.44 90 TRP A CA 1
ATOM 705 C C . TRP A 1 90 ? -21.017 4.861 15.559 1.00 93.44 90 TRP A C 1
ATOM 707 O O . TRP A 1 90 ? -21.192 3.664 15.793 1.00 93.44 90 TRP A O 1
ATOM 717 N N . ASP A 1 91 ? -21.404 5.431 14.424 1.00 87.62 91 ASP A N 1
ATOM 718 C CA . ASP A 1 91 ? -22.148 4.791 13.345 1.00 87.62 91 ASP A CA 1
ATOM 719 C C . ASP A 1 91 ? -21.245 4.441 12.153 1.00 87.62 91 ASP A C 1
ATOM 721 O O . ASP A 1 91 ? -20.183 5.019 11.945 1.00 87.62 91 ASP A O 1
ATOM 725 N N . PHE A 1 92 ? -21.638 3.461 11.347 1.00 79.44 92 PHE A N 1
ATOM 726 C CA . PHE A 1 92 ? -20.847 3.007 10.202 1.00 79.44 92 PHE A CA 1
ATOM 727 C C . PHE A 1 92 ? -20.926 3.979 9.006 1.00 79.44 92 PHE A C 1
ATOM 729 O O . PHE A 1 92 ? -21.817 4.819 8.901 1.00 79.44 92 PHE A O 1
ATOM 736 N N . GLY A 1 93 ? -19.984 3.861 8.064 1.00 71.44 93 GLY A N 1
ATOM 737 C CA . GLY A 1 93 ? -19.929 4.723 6.873 1.00 71.44 93 GLY A CA 1
ATOM 738 C C . GLY A 1 93 ? -19.512 6.168 7.178 1.00 71.44 93 GLY A C 1
ATOM 739 O O . GLY A 1 93 ? -18.977 6.453 8.249 1.00 71.44 93 GLY A O 1
ATOM 740 N N . ARG A 1 94 ? -19.732 7.095 6.235 1.00 65.44 94 ARG A N 1
ATOM 741 C CA . ARG A 1 94 ? -19.225 8.486 6.298 1.00 65.44 94 ARG A CA 1
ATOM 742 C C . ARG A 1 94 ? -19.925 9.389 7.336 1.00 65.44 94 ARG A C 1
ATOM 744 O O . ARG A 1 94 ? -19.593 10.561 7.428 1.00 65.44 94 ARG A O 1
ATOM 751 N N . GLY A 1 95 ? -20.843 8.848 8.141 1.00 61.91 95 GLY A N 1
ATOM 752 C CA . GLY A 1 95 ? -21.620 9.615 9.123 1.00 61.91 95 GLY A CA 1
ATOM 753 C C . GLY A 1 95 ? -22.805 10.355 8.491 1.00 61.91 95 GLY A C 1
ATOM 754 O O . GLY A 1 95 ? -23.034 10.272 7.286 1.00 61.91 95 GLY A O 1
ATOM 755 N N . GLY A 1 96 ? -23.613 11.027 9.314 1.00 55.88 96 GLY A N 1
ATOM 756 C CA . GLY A 1 96 ? -24.686 11.939 8.876 1.00 55.88 96 GLY A CA 1
ATOM 757 C C . GLY A 1 96 ? -25.955 11.316 8.267 1.00 55.88 96 GLY A C 1
ATOM 758 O O . GLY A 1 96 ? -26.985 11.983 8.227 1.00 55.88 96 GLY A O 1
ATOM 759 N N . ILE A 1 97 ? -25.933 10.048 7.840 1.00 57.91 97 ILE A N 1
ATOM 760 C CA . ILE A 1 97 ? -27.093 9.391 7.200 1.00 57.91 97 ILE A CA 1
ATOM 761 C C . ILE A 1 97 ? -28.158 8.987 8.234 1.00 57.91 97 ILE A C 1
ATOM 763 O O . ILE A 1 97 ? -29.355 9.002 7.945 1.00 57.91 97 ILE A O 1
ATOM 767 N N . ARG A 1 98 ? -27.746 8.609 9.452 1.00 64.31 98 ARG A N 1
ATOM 768 C CA . ARG A 1 98 ? -28.648 8.204 10.539 1.00 64.31 98 ARG A CA 1
ATOM 769 C C . ARG A 1 98 ? -28.198 8.823 11.858 1.00 64.31 98 ARG A C 1
ATOM 771 O O . ARG A 1 98 ? -27.031 8.759 12.221 1.00 64.31 98 ARG A O 1
ATOM 778 N N . LYS A 1 99 ? -29.144 9.405 12.598 1.00 77.62 99 LYS A N 1
ATOM 779 C CA . LYS A 1 99 ? -28.919 9.903 13.962 1.00 77.62 99 LYS A CA 1
ATOM 780 C C . LYS A 1 99 ? -29.378 8.839 14.949 1.00 77.62 99 LYS A C 1
ATOM 782 O O . LYS A 1 99 ? -30.556 8.770 15.287 1.00 77.62 99 LYS A O 1
ATOM 787 N N . ILE A 1 100 ? -28.461 7.964 15.353 1.00 84.62 100 ILE A N 1
ATOM 788 C CA . ILE A 1 100 ? -28.733 6.936 16.362 1.00 84.62 100 ILE A CA 1
ATOM 789 C C . ILE A 1 100 ? -28.287 7.482 17.726 1.00 84.62 100 ILE A C 1
ATOM 791 O O . ILE A 1 100 ? -27.096 7.708 17.904 1.00 84.62 100 ILE A O 1
ATOM 795 N N . PRO A 1 101 ? -29.185 7.689 18.705 1.00 87.25 101 PRO A N 1
ATOM 796 C CA . PRO A 1 101 ? -28.796 8.158 20.036 1.00 87.25 101 PRO A CA 1
ATOM 797 C C . PRO A 1 101 ? -27.866 7.170 20.764 1.00 87.25 101 PRO A C 1
ATOM 799 O O . PRO A 1 101 ? -27.989 5.959 20.537 1.00 87.25 101 PRO A O 1
ATOM 802 N N . PRO A 1 102 ? -27.000 7.640 21.687 1.00 91.38 102 PRO A N 1
ATOM 803 C CA . PRO A 1 102 ? -26.981 8.998 22.247 1.00 91.38 102 PRO A CA 1
ATOM 804 C C . PRO A 1 102 ? -25.935 9.940 21.630 1.00 91.38 102 PRO A C 1
ATOM 806 O O . PRO A 1 102 ? -25.891 11.105 22.009 1.00 91.38 102 PRO A O 1
ATOM 809 N N . TYR A 1 103 ? -25.091 9.459 20.714 1.00 91.12 103 TYR A N 1
ATOM 810 C CA . TYR A 1 103 ? -23.971 10.236 20.184 1.00 91.12 103 TYR A CA 1
ATOM 811 C C . TYR A 1 103 ? -24.251 10.777 18.782 1.00 91.12 103 TYR A C 1
ATOM 813 O O . TYR A 1 103 ? -24.849 10.103 17.942 1.00 91.12 103 TYR A O 1
ATOM 821 N N . GLU A 1 104 ? -23.768 11.987 18.519 1.00 90.56 104 GLU A N 1
ATOM 822 C CA . GLU A 1 104 ? -23.711 12.549 17.174 1.00 90.56 104 GLU A CA 1
ATOM 823 C C . GLU A 1 104 ? -22.413 12.120 16.490 1.00 90.56 104 GLU A C 1
ATOM 825 O O . GLU A 1 104 ? -21.320 12.384 16.990 1.00 90.56 104 GLU A O 1
ATOM 830 N N . ASP A 1 105 ? -22.530 11.454 15.343 1.00 90.31 105 ASP A N 1
ATOM 831 C CA . ASP A 1 105 ? -21.377 10.948 14.608 1.00 90.31 105 ASP A CA 1
ATOM 832 C C . ASP A 1 105 ? -20.915 11.930 13.525 1.00 90.31 105 ASP A C 1
ATOM 834 O O . ASP A 1 105 ? -21.389 11.897 12.385 1.00 90.31 105 ASP A O 1
ATOM 838 N N . SER A 1 106 ? -20.007 12.824 13.915 1.00 88.81 106 SER A N 1
ATOM 839 C CA . SER A 1 106 ? -19.384 13.836 13.059 1.00 88.81 106 SER A CA 1
ATOM 840 C C . SER A 1 106 ? -17.888 13.569 12.884 1.00 88.81 106 SER A C 1
ATOM 842 O O . SER A 1 106 ? -17.269 12.886 13.701 1.00 88.81 106 SER A O 1
ATOM 844 N N . THR A 1 107 ? -17.276 14.147 11.847 1.00 86.94 107 THR A N 1
ATOM 845 C CA . THR A 1 107 ? -15.825 14.042 11.611 1.00 86.94 107 THR A CA 1
ATOM 846 C C . THR A 1 107 ? -15.017 14.500 12.827 1.00 86.94 107 THR A C 1
ATOM 848 O O . THR A 1 107 ? -14.141 13.772 13.287 1.00 86.94 107 THR A O 1
ATOM 851 N N . SER A 1 108 ? -15.379 15.643 13.418 1.00 89.62 108 SER A N 1
ATOM 852 C CA . SER A 1 108 ? -14.722 16.175 14.617 1.00 89.62 108 SER A CA 1
ATOM 853 C C . SER A 1 108 ? -14.858 15.242 15.824 1.00 89.62 108 SER A C 1
ATOM 855 O O . SER A 1 108 ? -13.897 15.042 16.564 1.00 89.62 108 SER A O 1
ATOM 857 N N . ASN A 1 109 ? -16.026 14.616 16.011 1.00 93.69 109 ASN A N 1
ATOM 858 C CA . ASN A 1 109 ? -16.214 13.650 17.092 1.00 93.69 109 ASN A CA 1
ATOM 859 C C . ASN A 1 109 ? -15.413 12.364 16.859 1.00 93.69 109 ASN A C 1
ATOM 861 O O . ASN A 1 109 ? -14.854 11.827 17.809 1.00 93.69 109 ASN A O 1
ATOM 865 N N . ARG A 1 110 ? -15.288 11.889 15.614 1.00 93.75 110 ARG A N 1
ATOM 866 C CA . ARG A 1 110 ? -14.445 10.727 15.282 1.00 93.75 110 ARG A CA 1
ATOM 867 C C . ARG A 1 110 ? -12.975 10.979 15.586 1.00 93.75 110 ARG A C 1
ATOM 869 O O . ARG A 1 110 ? -12.341 10.128 16.200 1.00 93.75 110 ARG A O 1
ATOM 876 N N . GLU A 1 111 ? -12.453 12.149 15.227 1.00 94.38 111 GLU A N 1
ATOM 877 C CA . GLU A 1 111 ? -11.084 12.563 15.570 1.00 94.38 111 GLU A CA 1
ATOM 878 C C . GLU A 1 111 ? -10.885 12.639 17.093 1.00 94.38 111 GLU A C 1
ATOM 880 O O . GLU A 1 111 ? -9.905 12.108 17.624 1.00 94.38 111 GLU A O 1
ATOM 885 N N . LEU A 1 112 ? -11.855 13.212 17.817 1.00 96.50 112 LEU A N 1
ATOM 886 C CA . LEU A 1 112 ? -11.853 13.256 19.281 1.00 96.50 112 LEU A CA 1
ATOM 887 C C . LEU A 1 112 ? -11.838 11.847 19.892 1.00 96.50 112 LEU A C 1
ATOM 889 O O . LEU A 1 112 ? -11.004 11.547 20.748 1.00 96.50 112 LEU A O 1
ATOM 893 N N . TRP A 1 113 ? -12.733 10.964 19.452 1.00 98.06 113 TRP A N 1
ATOM 894 C CA . TRP A 1 113 ? -12.809 9.589 19.939 1.00 98.06 113 TRP A CA 1
ATOM 895 C C . TRP A 1 113 ? -11.567 8.783 19.564 1.00 98.06 113 TRP A C 1
ATOM 897 O O . TRP A 1 113 ? -11.123 7.941 20.343 1.00 98.06 113 TRP A O 1
ATOM 907 N N . PHE A 1 114 ? -10.967 9.037 18.404 1.00 97.81 114 PHE A N 1
ATOM 908 C CA . PHE A 1 114 ? -9.706 8.415 18.017 1.00 97.81 114 PHE A CA 1
ATOM 909 C C . PHE A 1 114 ? -8.588 8.815 18.979 1.00 97.81 114 PHE A C 1
ATOM 911 O O . PHE A 1 114 ? -7.932 7.946 19.552 1.00 97.81 114 PHE A O 1
ATOM 918 N N . SER A 1 115 ? -8.461 10.112 19.268 1.00 97.75 115 SER A N 1
ATOM 919 C CA . SER A 1 115 ? -7.513 10.628 20.259 1.00 97.75 115 SER A CA 1
ATOM 920 C C . SER A 1 115 ? -7.731 10.022 21.655 1.00 97.75 115 SER A C 1
ATOM 922 O O . SER A 1 115 ? -6.787 9.535 22.277 1.00 97.75 115 SER A O 1
ATOM 924 N N . GLN A 1 116 ? -8.979 9.943 22.128 1.00 98.44 116 GLN A N 1
ATOM 925 C CA . GLN A 1 116 ? -9.321 9.298 23.407 1.00 98.44 116 GLN A CA 1
ATOM 926 C C . GLN A 1 116 ? -8.966 7.803 23.426 1.00 98.44 116 GLN A C 1
ATOM 928 O O . GLN A 1 116 ? -8.443 7.292 24.418 1.00 98.44 116 GLN A O 1
ATOM 933 N N . SER A 1 117 ? -9.182 7.108 22.308 1.00 98.44 117 SER A N 1
ATOM 934 C CA . SER A 1 117 ? -8.829 5.692 22.171 1.00 98.44 117 SER A CA 1
ATOM 935 C C . SER A 1 117 ? -7.309 5.499 22.236 1.00 98.44 117 SER A C 1
ATOM 937 O O . SER A 1 117 ? -6.836 4.598 22.927 1.00 98.44 117 SER A O 1
ATOM 939 N N . LEU A 1 118 ? -6.527 6.383 21.603 1.00 98.19 118 LEU A N 1
ATOM 940 C CA . LEU A 1 118 ? -5.063 6.395 21.711 1.00 98.19 118 LEU A CA 1
ATOM 941 C C . LEU A 1 118 ? -4.586 6.694 23.141 1.00 98.19 118 LEU A C 1
ATOM 943 O O . LEU A 1 118 ? -3.618 6.093 23.606 1.00 98.19 118 LEU A O 1
ATOM 947 N N . GLN A 1 119 ? -5.276 7.571 23.877 1.00 97.81 119 GLN A N 1
ATOM 948 C CA . GLN A 1 119 ? -4.970 7.826 25.289 1.00 97.81 119 GLN A CA 1
ATOM 949 C C . GLN A 1 119 ? -5.201 6.590 26.164 1.00 97.81 119 GLN A C 1
ATOM 951 O O . GLN A 1 119 ? -4.386 6.317 27.043 1.00 97.81 119 GLN A O 1
ATOM 956 N N . GLN A 1 120 ? -6.257 5.809 25.917 1.00 98.19 120 GLN A N 1
ATOM 957 C CA . GLN A 1 120 ? -6.445 4.530 26.611 1.00 98.19 120 GLN A CA 1
ATOM 958 C C . GLN A 1 120 ? -5.391 3.506 26.198 1.00 98.19 120 GLN A C 1
ATOM 960 O O . GLN A 1 120 ? -4.806 2.843 27.052 1.00 98.19 120 GLN A O 1
ATOM 965 N N . LEU A 1 121 ? -5.089 3.421 24.900 1.00 97.75 121 LEU A N 1
ATOM 966 C CA . LEU A 1 121 ? -4.049 2.540 24.378 1.00 97.75 121 LEU A CA 1
ATOM 967 C C . LEU A 1 121 ? -2.683 2.851 24.998 1.00 97.75 121 LEU A C 1
ATOM 969 O O . LEU A 1 121 ? -1.915 1.936 25.291 1.00 97.75 121 LEU A O 1
ATOM 973 N N . LYS A 1 122 ? -2.392 4.124 25.280 1.00 96.75 122 LYS A N 1
ATOM 974 C CA . LYS A 1 122 ? -1.161 4.548 25.957 1.00 96.75 122 LYS A CA 1
ATOM 975 C C . LYS A 1 122 ? -0.991 3.885 27.326 1.00 96.75 122 LYS A C 1
ATOM 977 O O . LYS A 1 122 ? 0.132 3.528 27.663 1.00 96.75 122 LYS A O 1
ATOM 982 N N . GLN A 1 123 ? -2.082 3.676 28.065 1.00 96.75 123 GLN A N 1
ATOM 983 C CA . GLN A 1 123 ? -2.067 3.073 29.406 1.00 96.75 123 GLN A CA 1
ATOM 984 C C . GLN A 1 123 ? -1.872 1.549 29.397 1.00 96.75 123 GLN A C 1
ATOM 986 O O . GLN A 1 123 ? -1.723 0.935 30.449 1.00 96.75 123 GLN A O 1
ATOM 991 N N . THR A 1 124 ? -1.889 0.916 28.223 1.00 97.19 124 THR A N 1
ATOM 992 C CA . THR A 1 124 ? -1.691 -0.533 28.096 1.00 97.19 124 THR A CA 1
ATOM 993 C C . THR A 1 124 ? -0.210 -0.916 28.144 1.00 97.19 124 THR A C 1
ATOM 995 O O . THR A 1 124 ? 0.672 -0.092 27.889 1.00 97.19 124 THR A O 1
ATOM 998 N N . SER A 1 125 ? 0.074 -2.194 28.404 1.00 96.44 125 SER A N 1
ATOM 999 C CA . SER A 1 125 ? 1.436 -2.742 28.441 1.00 96.44 125 SER A CA 1
ATOM 1000 C C . SER A 1 125 ? 2.051 -3.036 27.065 1.00 96.44 125 SER A C 1
ATOM 1002 O O . SER A 1 125 ? 3.254 -3.282 26.999 1.00 96.44 125 SER A O 1
ATOM 1004 N N . TYR A 1 126 ? 1.274 -2.987 25.975 1.00 96.50 126 TYR A N 1
ATOM 1005 C CA . TYR A 1 126 ? 1.767 -3.262 24.618 1.00 96.50 126 TYR A CA 1
ATOM 1006 C C . TYR A 1 126 ? 2.842 -2.264 24.195 1.00 96.50 126 TYR A C 1
ATOM 1008 O O . TYR A 1 126 ? 2.688 -1.061 24.421 1.00 96.50 126 TYR A O 1
ATOM 1016 N N . LYS A 1 127 ? 3.910 -2.738 23.560 1.00 95.12 127 LYS A N 1
ATOM 1017 C CA . LYS A 1 127 ? 5.039 -1.908 23.136 1.00 95.12 127 LYS A CA 1
ATOM 1018 C C . LYS A 1 127 ? 5.068 -1.720 21.631 1.00 95.12 127 LYS A C 1
ATOM 1020 O O . LYS A 1 127 ? 5.221 -0.583 21.202 1.00 95.12 127 LYS A O 1
ATOM 1025 N N . ARG A 1 128 ? 4.911 -2.794 20.858 1.00 96.06 128 ARG A N 1
ATOM 1026 C CA . ARG A 1 128 ? 5.042 -2.797 19.399 1.00 96.06 128 ARG A CA 1
ATOM 1027 C C . ARG A 1 128 ? 3.682 -3.015 18.749 1.00 96.06 128 ARG A C 1
ATOM 1029 O O . ARG A 1 128 ? 3.052 -4.053 18.944 1.00 96.06 128 ARG A O 1
ATOM 1036 N N . LEU A 1 129 ? 3.208 -2.010 18.022 1.00 97.56 129 LEU A N 1
ATOM 1037 C CA . LEU A 1 129 ? 1.833 -1.922 17.535 1.00 97.56 129 LEU A CA 1
ATOM 1038 C C . LEU A 1 129 ? 1.799 -1.739 16.017 1.00 97.56 129 LEU A C 1
ATOM 1040 O O . LEU A 1 129 ? 2.419 -0.815 15.491 1.00 97.56 129 LEU A O 1
ATOM 1044 N N . ALA A 1 130 ? 1.013 -2.563 15.324 1.00 97.31 130 ALA A N 1
ATOM 1045 C CA . ALA A 1 130 ? 0.763 -2.409 13.894 1.00 97.31 130 ALA A CA 1
ATOM 1046 C C . ALA A 1 130 ? -0.516 -1.603 13.641 1.00 97.31 130 ALA A C 1
ATOM 1048 O O . ALA A 1 130 ? -1.595 -1.989 14.089 1.00 97.31 130 ALA A O 1
ATOM 1049 N N . PHE A 1 131 ? -0.406 -0.516 12.883 1.00 97.00 131 PHE A N 1
ATOM 1050 C CA . PHE A 1 131 ? -1.531 0.293 12.420 1.00 97.00 131 PHE A CA 1
ATOM 1051 C C . PHE A 1 131 ? -1.662 0.166 10.898 1.00 97.00 131 PHE A C 1
ATOM 1053 O O . PHE A 1 131 ? -0.654 0.210 10.192 1.00 97.00 131 PHE A O 1
ATOM 1060 N N . PRO A 1 132 ? -2.877 0.039 10.343 1.00 94.31 132 PRO A N 1
ATOM 1061 C CA . PRO A 1 132 ? -3.063 0.091 8.903 1.00 94.31 132 PRO A CA 1
ATOM 1062 C C . PRO A 1 132 ? -2.841 1.522 8.408 1.00 94.31 132 PRO A C 1
ATOM 1064 O O . PRO A 1 132 ? -3.321 2.489 9.010 1.00 94.31 132 PRO A O 1
ATOM 1067 N N . TYR A 1 133 ? -2.148 1.657 7.280 1.00 88.38 133 TYR A N 1
ATOM 1068 C CA . TYR A 1 133 ? -2.080 2.919 6.551 1.00 88.38 133 TYR A CA 1
ATOM 1069 C C . TYR A 1 133 ? -3.492 3.423 6.215 1.00 88.38 133 TYR A C 1
ATOM 1071 O O . TYR A 1 133 ? -4.382 2.631 5.886 1.00 88.38 133 TYR A O 1
ATOM 1079 N N . LYS A 1 134 ? -3.710 4.741 6.322 1.00 86.06 134 LYS A N 1
ATOM 1080 C CA . LYS A 1 134 ? -5.025 5.380 6.131 1.00 86.06 134 LYS A CA 1
ATOM 1081 C C . LYS A 1 134 ? -6.116 4.879 7.096 1.00 86.06 134 LYS A C 1
ATOM 1083 O O . LYS A 1 134 ? -7.304 4.869 6.753 1.00 86.06 134 LYS A O 1
ATOM 1088 N N . ILE A 1 135 ? -5.749 4.503 8.332 1.00 90.50 135 ILE A N 1
ATOM 1089 C CA . ILE A 1 135 ? -6.734 4.259 9.401 1.00 90.50 135 ILE A CA 1
ATOM 1090 C C . ILE A 1 135 ? -7.685 5.463 9.527 1.00 90.50 135 ILE A C 1
ATOM 1092 O O . ILE A 1 135 ? -7.264 6.614 9.477 1.00 90.50 135 ILE A O 1
ATOM 1096 N N . GLY A 1 136 ? -8.991 5.192 9.595 1.00 81.19 136 GLY A N 1
ATOM 1097 C CA . GLY A 1 136 ? -10.029 6.223 9.704 1.00 81.19 136 GLY A CA 1
ATOM 1098 C C . GLY A 1 136 ? -10.381 6.988 8.419 1.00 81.19 136 GLY A C 1
ATOM 1099 O O . GLY A 1 136 ? -11.378 7.706 8.415 1.00 81.19 136 GLY A O 1
ATOM 1100 N N . CYS A 1 137 ? -9.659 6.815 7.306 1.00 73.62 137 CYS A N 1
ATOM 1101 C CA . CYS A 1 137 ? -9.805 7.709 6.146 1.00 73.62 137 CYS A CA 1
ATOM 1102 C C . CYS A 1 137 ? -10.844 7.255 5.106 1.00 73.62 137 CYS A C 1
ATOM 1104 O O . CYS A 1 137 ? -11.550 8.080 4.539 1.00 73.62 137 CYS A O 1
ATOM 1106 N N . GLY A 1 138 ? -11.028 5.950 4.878 1.00 68.44 138 GLY A N 1
ATOM 1107 C CA . GLY A 1 138 ? -11.942 5.488 3.824 1.00 68.44 138 GLY A CA 1
ATOM 1108 C C . GLY A 1 138 ? -13.420 5.461 4.220 1.00 68.44 138 GLY A C 1
ATOM 1109 O O . GLY A 1 138 ? -14.129 6.447 4.051 1.00 68.44 138 GLY A O 1
ATOM 1110 N N . LEU A 1 139 ? -13.933 4.330 4.727 1.00 59.47 139 LEU A N 1
ATOM 1111 C CA . LEU A 1 139 ? -15.360 4.238 5.091 1.00 59.47 139 LEU A CA 1
ATOM 1112 C C . LEU A 1 139 ? -15.758 5.251 6.168 1.00 59.47 139 LEU A C 1
ATOM 1114 O O . LEU A 1 139 ? -16.919 5.642 6.218 1.00 59.47 139 LEU A O 1
ATOM 1118 N N . ALA A 1 140 ? -14.811 5.669 7.006 1.00 59.25 140 ALA A N 1
ATOM 1119 C CA . ALA A 1 140 ? -15.032 6.651 8.053 1.00 59.25 140 ALA A CA 1
ATOM 1120 C C . ALA A 1 140 ? -14.829 8.116 7.598 1.00 59.25 140 ALA A C 1
ATOM 1122 O O . ALA A 1 140 ? -15.239 9.018 8.324 1.00 59.25 140 ALA A O 1
ATOM 1123 N N . GLY A 1 141 ? -14.277 8.368 6.405 1.00 68.00 141 GLY A N 1
ATOM 1124 C CA . GLY A 1 141 ? -14.181 9.713 5.821 1.00 68.00 141 GLY A CA 1
ATOM 1125 C C . GLY A 1 141 ? -13.236 10.692 6.532 1.00 68.00 141 GLY A C 1
ATOM 1126 O O . GLY A 1 141 ? -13.416 11.899 6.392 1.00 68.00 141 GLY A O 1
ATOM 1127 N N . GLY A 1 142 ? -12.282 10.203 7.328 1.00 79.31 142 GLY A N 1
ATOM 1128 C CA . GLY A 1 142 ? -11.248 11.025 7.961 1.00 79.31 142 GLY A CA 1
ATOM 1129 C C . GLY A 1 142 ? -10.173 11.516 6.983 1.00 79.31 142 GLY A C 1
ATOM 1130 O O . GLY A 1 142 ? -10.058 11.020 5.864 1.00 79.31 142 GLY A O 1
ATOM 1131 N N . LYS A 1 143 ? -9.363 12.483 7.430 1.00 79.38 143 LYS A N 1
ATOM 1132 C CA . LYS A 1 143 ? -8.200 13.004 6.692 1.00 79.38 143 LYS A CA 1
ATOM 1133 C C . LYS A 1 143 ? -6.914 12.393 7.232 1.00 79.38 143 LYS A C 1
ATOM 1135 O O . LYS A 1 143 ? -6.680 12.441 8.440 1.00 79.38 143 LYS A O 1
ATOM 1140 N N . TRP A 1 144 ? -6.083 11.830 6.360 1.00 85.31 144 TRP A N 1
ATOM 1141 C CA . TRP A 1 144 ? -4.925 11.048 6.792 1.00 85.31 144 TRP A CA 1
ATOM 1142 C C . TRP A 1 144 ? -3.916 11.868 7.588 1.00 85.31 144 TRP A C 1
ATOM 1144 O O . TRP A 1 144 ? -3.397 11.386 8.588 1.00 85.31 144 TRP A O 1
ATOM 1154 N N . GLU A 1 145 ? -3.707 13.124 7.210 1.00 79.44 145 GLU A N 1
ATOM 1155 C CA . GLU A 1 145 ? -2.757 14.038 7.843 1.00 79.44 145 GLU A CA 1
ATOM 1156 C C . GLU A 1 145 ? -3.103 14.259 9.321 1.00 79.44 145 GLU A C 1
ATOM 1158 O O . GLU A 1 145 ? -2.221 14.266 10.177 1.00 79.44 145 GLU A O 1
ATOM 1163 N N . VAL A 1 146 ? -4.399 14.361 9.634 1.00 85.75 146 VAL A N 1
ATOM 1164 C CA . VAL A 1 146 ? -4.896 14.539 11.006 1.00 85.75 146 VAL A CA 1
ATOM 1165 C C . VAL A 1 146 ? -4.688 13.268 11.829 1.00 85.75 146 VAL A C 1
ATOM 1167 O O . VAL A 1 146 ? -4.196 13.321 12.954 1.00 85.75 146 VAL A O 1
ATOM 1170 N N . TYR A 1 147 ? -5.031 12.105 11.271 1.00 92.31 147 TYR A N 1
ATOM 1171 C CA . TYR A 1 147 ? -4.868 10.826 11.969 1.00 92.31 147 TYR A CA 1
ATOM 1172 C C . TYR A 1 147 ? -3.392 10.483 12.176 1.00 92.31 147 TYR A C 1
ATOM 1174 O O . TYR A 1 147 ? -3.019 10.004 13.246 1.00 92.31 147 TYR A O 1
ATOM 1182 N N . LEU A 1 148 ? -2.548 10.766 11.185 1.00 89.25 148 LEU A N 1
ATOM 1183 C CA . LEU A 1 148 ? -1.108 10.585 11.280 1.00 89.25 148 LEU A CA 1
ATOM 1184 C C . LEU A 1 148 ? -0.506 11.493 12.357 1.00 89.25 148 LEU A C 1
ATOM 1186 O O . LEU A 1 148 ? 0.272 11.006 13.170 1.00 89.25 148 LEU A O 1
ATOM 1190 N N . ASP A 1 149 ? -0.901 12.767 12.429 1.00 88.25 149 ASP A N 1
ATOM 1191 C CA . ASP A 1 149 ? -0.470 13.676 13.500 1.00 88.25 149 ASP A CA 1
ATOM 1192 C C . ASP A 1 149 ? -0.857 13.145 14.895 1.00 88.25 149 ASP A C 1
ATOM 1194 O O . ASP A 1 149 ? -0.023 13.103 15.806 1.00 88.25 149 ASP A O 1
ATOM 1198 N N . LEU A 1 150 ? -2.088 12.641 15.058 1.00 95.25 150 LEU A N 1
ATOM 1199 C CA . LEU A 1 150 ? -2.534 12.010 16.306 1.00 95.25 150 LEU A CA 1
ATOM 1200 C C . LEU A 1 150 ? -1.705 10.766 16.661 1.00 95.25 150 LEU A C 1
ATOM 1202 O O . LEU A 1 150 ? -1.316 10.603 17.822 1.00 95.25 150 LEU A O 1
ATOM 1206 N N . ILE A 1 151 ? -1.400 9.909 15.681 1.00 96.00 151 ILE A N 1
ATOM 1207 C CA . ILE A 1 151 ? -0.550 8.724 15.868 1.00 96.00 151 ILE A CA 1
ATOM 1208 C C . ILE A 1 151 ? 0.870 9.145 16.258 1.00 96.00 151 ILE A C 1
ATOM 1210 O O . ILE A 1 151 ? 1.398 8.635 17.242 1.00 96.00 151 ILE A O 1
ATOM 1214 N N . CYS A 1 152 ? 1.472 10.112 15.565 1.00 90.81 152 CYS A N 1
ATOM 1215 C CA . CYS A 1 152 ? 2.808 10.623 15.872 1.00 90.81 152 CYS A CA 1
ATOM 1216 C C . CYS A 1 152 ? 2.895 11.182 17.301 1.00 90.81 152 CYS A C 1
ATOM 1218 O O . CYS A 1 152 ? 3.811 10.832 18.050 1.00 90.81 152 CYS A O 1
ATOM 1220 N N . LYS A 1 153 ? 1.912 11.989 17.724 1.00 93.56 153 LYS A N 1
ATOM 1221 C CA . LYS A 1 153 ? 1.811 12.508 19.102 1.00 93.56 153 LYS A CA 1
ATOM 1222 C C . LYS A 1 153 ? 1.664 11.385 20.129 1.00 93.56 153 LYS A C 1
ATOM 1224 O O . LYS A 1 153 ? 2.280 11.424 21.201 1.00 93.56 153 LYS A O 1
ATOM 1229 N N . PHE A 1 154 ? 0.869 10.367 19.814 1.00 96.31 154 PHE A N 1
ATOM 1230 C CA . PHE A 1 154 ? 0.729 9.177 20.647 1.00 96.31 154 PHE A CA 1
ATOM 1231 C C . PHE A 1 154 ? 2.056 8.422 20.783 1.00 96.31 154 PHE A C 1
ATOM 1233 O O . PHE A 1 154 ? 2.474 8.163 21.911 1.00 96.31 154 PHE A O 1
ATOM 1240 N N . THR A 1 155 ? 2.744 8.129 19.680 1.00 94.12 155 THR A N 1
ATOM 1241 C CA . THR A 1 155 ? 4.041 7.435 19.660 1.00 94.12 155 THR A CA 1
ATOM 1242 C C . THR A 1 155 ? 5.069 8.189 20.499 1.00 94.12 155 THR A C 1
ATOM 1244 O O . THR A 1 155 ? 5.671 7.611 21.404 1.00 94.12 155 THR A O 1
ATOM 1247 N N . TYR A 1 156 ? 5.195 9.503 20.284 1.00 91.62 156 TYR A N 1
ATOM 1248 C CA . TYR A 1 156 ? 6.117 10.351 21.041 1.00 91.62 156 TYR A CA 1
ATOM 1249 C C . TYR A 1 156 ? 5.810 10.348 22.543 1.00 91.62 156 TYR A C 1
ATOM 1251 O O . TYR A 1 156 ? 6.702 10.168 23.367 1.00 91.62 156 TYR A O 1
ATOM 1259 N N . SER A 1 157 ? 4.538 10.511 22.920 1.00 93.19 157 SER A N 1
ATOM 1260 C CA . SER A 1 157 ? 4.163 10.638 24.332 1.00 93.19 157 SER A CA 1
ATOM 1261 C C . SER A 1 157 ? 4.091 9.308 25.090 1.00 93.19 157 SER A C 1
ATOM 1263 O O . SER A 1 157 ? 4.104 9.319 26.321 1.00 93.19 157 SER A O 1
ATOM 1265 N N . SER A 1 158 ? 3.920 8.184 24.391 1.00 93.94 158 SER A N 1
ATOM 1266 C CA . SER A 1 158 ? 3.790 6.849 24.990 1.00 93.94 158 SER A CA 1
ATOM 1267 C C . SER A 1 158 ? 5.095 6.059 24.995 1.00 93.94 158 SER A C 1
ATOM 1269 O O . SER A 1 158 ? 5.219 5.124 25.781 1.00 93.94 158 SER A O 1
ATOM 1271 N N . GLY A 1 159 ? 6.049 6.413 24.128 1.00 91.75 159 GLY A N 1
ATOM 1272 C CA . GLY A 1 159 ? 7.278 5.647 23.935 1.00 91.75 159 GLY A CA 1
ATOM 1273 C C . GLY A 1 159 ? 7.041 4.253 23.341 1.00 91.75 159 GLY A C 1
ATOM 1274 O O . GLY A 1 159 ? 7.858 3.355 23.533 1.00 91.75 159 GLY A O 1
ATOM 1275 N N . LYS A 1 160 ? 5.901 4.041 22.675 1.00 94.69 160 LYS A N 1
ATOM 1276 C CA . LYS A 1 160 ? 5.572 2.785 21.991 1.00 94.69 160 LYS A CA 1
ATOM 1277 C C . LYS A 1 160 ? 6.150 2.795 20.576 1.00 94.69 160 LYS A C 1
ATOM 1279 O O . LYS A 1 160 ? 6.269 3.851 19.963 1.00 94.69 160 LYS A O 1
ATOM 1284 N N . ASP A 1 161 ? 6.500 1.622 20.067 1.00 94.62 161 ASP A N 1
ATOM 1285 C CA . ASP A 1 161 ? 6.942 1.417 18.690 1.00 94.62 161 ASP A CA 1
ATOM 1286 C C . ASP A 1 161 ? 5.714 1.206 17.798 1.00 94.62 161 ASP A C 1
ATOM 1288 O O . ASP A 1 161 ? 4.914 0.295 18.029 1.00 94.62 161 ASP A O 1
ATOM 1292 N N . VAL A 1 162 ? 5.529 2.084 16.813 1.00 96.38 162 VAL A N 1
ATOM 1293 C CA . VAL A 1 162 ? 4.363 2.060 15.925 1.00 96.38 162 VAL A CA 1
ATOM 1294 C C . VAL A 1 162 ? 4.820 1.798 14.503 1.00 96.38 162 VAL A C 1
ATOM 1296 O O . VAL A 1 162 ? 5.586 2.573 13.929 1.00 96.38 162 VAL A O 1
ATOM 1299 N N . ILE A 1 163 ? 4.283 0.730 13.924 1.00 95.06 163 ILE A N 1
ATOM 1300 C CA . ILE A 1 163 ? 4.536 0.327 12.547 1.00 95.06 163 ILE A CA 1
ATOM 1301 C C . ILE A 1 163 ? 3.275 0.598 11.738 1.00 95.06 163 ILE A C 1
ATOM 1303 O O . ILE A 1 163 ? 2.226 -0.004 11.975 1.00 95.06 163 ILE A O 1
ATOM 1307 N N . ILE A 1 164 ? 3.367 1.505 10.773 1.00 92.19 164 ILE A N 1
ATOM 1308 C CA . ILE A 1 164 ? 2.311 1.751 9.799 1.00 92.19 164 ILE A CA 1
ATOM 1309 C C . ILE A 1 164 ? 2.515 0.791 8.630 1.00 92.19 164 ILE A C 1
ATOM 1311 O O . ILE A 1 164 ? 3.502 0.877 7.898 1.00 92.19 164 ILE A O 1
ATOM 1315 N N . ILE A 1 165 ? 1.564 -0.123 8.448 1.00 88.75 165 ILE A N 1
ATOM 1316 C CA . ILE A 1 165 ? 1.590 -1.087 7.352 1.00 88.75 165 ILE A CA 1
ATOM 1317 C C . ILE A 1 165 ? 0.922 -0.473 6.134 1.00 88.75 165 ILE A C 1
ATOM 1319 O O . ILE A 1 165 ? -0.299 -0.295 6.100 1.00 88.75 165 ILE A O 1
ATOM 1323 N N . ILE A 1 166 ? 1.743 -0.157 5.139 1.00 81.62 166 ILE A N 1
ATOM 1324 C CA . ILE A 1 166 ? 1.302 0.266 3.817 1.00 81.62 166 ILE A CA 1
ATOM 1325 C C . ILE A 1 166 ? 0.989 -1.007 3.027 1.00 81.62 166 ILE A C 1
ATOM 1327 O O . ILE A 1 166 ? 1.893 -1.829 2.836 1.00 81.62 166 ILE A O 1
ATOM 1331 N N . PRO A 1 167 ? -0.267 -1.202 2.580 1.00 72.06 167 PRO A N 1
ATOM 1332 C CA . PRO A 1 167 ? -0.626 -2.332 1.742 1.00 72.06 167 PRO A CA 1
ATOM 1333 C C . PRO A 1 167 ? 0.331 -2.447 0.560 1.00 72.06 167 PRO A C 1
ATOM 1335 O O . PRO A 1 167 ? 0.486 -1.520 -0.229 1.00 72.06 167 PRO A O 1
ATOM 1338 N N . SER A 1 168 ? 0.991 -3.591 0.463 1.00 61.22 168 SER A N 1
ATOM 1339 C CA . SER A 1 168 ? 1.856 -3.927 -0.656 1.00 61.22 168 SER A CA 1
ATOM 1340 C C . SER A 1 168 ? 1.690 -5.394 -0.975 1.00 61.22 168 SER A C 1
ATOM 1342 O O . SER A 1 168 ? 1.535 -6.226 -0.076 1.00 61.22 168 SER A O 1
ATOM 1344 N N . VAL A 1 169 ? 1.728 -5.702 -2.263 1.00 44.91 169 VAL A N 1
ATOM 1345 C CA . VAL A 1 169 ? 1.715 -7.067 -2.772 1.00 44.91 169 VAL A CA 1
ATOM 1346 C C . VAL A 1 169 ? 3.098 -7.659 -2.488 1.00 44.91 169 VAL A C 1
ATOM 1348 O O . VAL A 1 169 ? 4.001 -7.569 -3.314 1.00 44.91 169 VAL A O 1
ATOM 1351 N N . LYS A 1 170 ? 3.308 -8.209 -1.286 1.00 43.97 170 LYS A N 1
ATOM 1352 C CA . LYS A 1 170 ? 4.451 -9.096 -1.049 1.00 43.97 170 LYS A CA 1
ATOM 1353 C C . LYS A 1 170 ? 4.052 -10.524 -1.386 1.00 43.97 170 LYS A C 1
ATOM 1355 O O . LYS A 1 170 ? 3.161 -11.106 -0.775 1.00 43.97 170 LYS A O 1
ATOM 1360 N N . THR A 1 171 ? 4.761 -11.043 -2.380 1.00 38.06 171 THR A N 1
ATOM 1361 C CA . THR A 1 171 ? 5.002 -12.455 -2.651 1.00 38.06 171 THR A CA 1
ATOM 1362 C C . THR A 1 171 ? 5.395 -13.209 -1.388 1.00 38.06 171 THR A C 1
ATOM 1364 O O . THR A 1 171 ? 6.109 -12.676 -0.536 1.00 38.06 171 THR A O 1
ATOM 1367 N N . ALA A 1 172 ? 4.924 -14.453 -1.291 1.00 28.05 172 ALA A N 1
ATOM 1368 C CA . ALA A 1 172 ? 5.228 -15.386 -0.218 1.00 28.05 172 ALA A CA 1
ATOM 1369 C C . ALA A 1 172 ? 6.712 -15.325 0.183 1.00 28.05 172 ALA A C 1
ATOM 1371 O O . ALA A 1 172 ? 7.602 -15.594 -0.623 1.00 28.05 172 ALA A O 1
ATOM 1372 N N . GLN A 1 173 ? 6.979 -14.958 1.437 1.00 32.84 173 GLN A N 1
ATOM 1373 C CA . GLN A 1 173 ? 8.294 -15.162 2.025 1.00 32.84 173 GLN A CA 1
ATOM 1374 C C . GLN A 1 173 ? 8.456 -16.639 2.377 1.00 32.84 173 GLN A C 1
ATOM 1376 O O . GLN A 1 173 ? 7.605 -17.261 3.012 1.00 32.84 173 GLN A O 1
ATOM 1381 N N . THR A 1 174 ? 9.587 -17.158 1.927 1.00 27.02 174 THR A N 1
ATOM 1382 C CA . THR A 1 174 ? 10.175 -18.471 2.139 1.00 27.02 174 THR A CA 1
ATOM 1383 C C . THR A 1 174 ? 10.043 -18.933 3.591 1.00 27.02 174 THR A C 1
ATOM 1385 O O . THR A 1 174 ? 10.633 -18.345 4.498 1.00 27.02 174 THR A O 1
ATOM 1388 N N . VAL A 1 175 ? 9.319 -20.030 3.819 1.00 26.03 175 VAL A N 1
ATOM 1389 C CA . VAL A 1 175 ? 9.467 -20.813 5.049 1.00 26.03 175 VAL A CA 1
ATOM 1390 C C . VAL A 1 175 ? 10.672 -21.724 4.860 1.00 26.03 175 VAL A C 1
ATOM 1392 O O . VAL A 1 175 ? 10.628 -22.696 4.109 1.00 26.03 175 VAL A O 1
ATOM 1395 N N . THR A 1 176 ? 11.761 -21.412 5.554 1.00 25.73 176 THR A N 1
ATOM 1396 C CA . THR A 1 176 ? 12.853 -22.358 5.778 1.00 25.73 176 THR A CA 1
ATOM 1397 C C . THR A 1 176 ? 12.326 -23.510 6.632 1.00 25.73 176 THR A C 1
ATOM 1399 O O . THR A 1 176 ? 12.083 -23.342 7.824 1.00 25.73 176 THR A O 1
ATOM 1402 N N . LEU A 1 177 ? 12.192 -24.697 6.043 1.00 26.81 177 LEU A N 1
ATOM 1403 C CA . LEU A 1 177 ? 12.099 -25.957 6.779 1.00 26.81 177 LEU A CA 1
ATOM 1404 C C . LEU A 1 177 ? 13.120 -26.928 6.193 1.00 26.81 177 LEU A C 1
ATOM 1406 O O . LEU A 1 177 ? 12.871 -27.661 5.242 1.00 26.81 177 LEU A O 1
ATOM 1410 N N . CYS A 1 178 ? 14.313 -26.896 6.777 1.00 22.48 178 CYS A N 1
ATOM 1411 C CA . CYS A 1 178 ? 15.308 -27.932 6.587 1.00 22.48 178 CYS A CA 1
ATOM 1412 C C . CYS A 1 178 ? 15.000 -29.062 7.580 1.00 22.48 178 CYS A C 1
ATOM 1414 O O . CYS A 1 178 ? 15.108 -28.846 8.787 1.00 22.48 178 CYS A O 1
ATOM 1416 N N . ARG A 1 179 ? 14.611 -30.247 7.085 1.00 25.34 179 ARG A N 1
ATOM 1417 C CA . ARG A 1 179 ? 14.967 -31.570 7.641 1.00 25.34 179 ARG A CA 1
ATOM 1418 C C . ARG A 1 179 ? 14.564 -32.690 6.672 1.00 25.34 179 ARG A C 1
ATOM 1420 O O . ARG A 1 179 ? 13.469 -32.702 6.127 1.00 25.34 179 ARG A O 1
ATOM 1427 N N . MET A 1 180 ? 15.514 -33.594 6.447 1.00 24.58 180 MET A N 1
ATOM 1428 C CA . MET A 1 180 ? 15.514 -34.675 5.458 1.00 24.58 180 MET A CA 1
ATOM 1429 C C . MET A 1 180 ? 14.639 -35.872 5.864 1.00 24.58 180 MET A C 1
ATOM 1431 O O . MET A 1 180 ? 14.636 -36.236 7.036 1.00 24.58 180 MET A O 1
ATOM 1435 N N . ALA A 1 181 ? 14.026 -36.546 4.881 1.00 24.03 181 ALA A N 1
ATOM 1436 C CA . ALA A 1 181 ? 14.095 -38.003 4.650 1.00 24.03 181 ALA A CA 1
ATOM 1437 C C . ALA A 1 181 ? 13.261 -38.396 3.405 1.00 24.03 181 ALA A C 1
ATOM 1439 O O . ALA A 1 181 ? 12.311 -37.693 3.060 1.00 24.03 181 ALA A O 1
ATOM 1440 N N . PRO A 1 182 ? 13.621 -39.482 2.692 1.00 34.03 182 PRO A N 1
ATOM 1441 C CA . PRO A 1 182 ? 13.213 -39.706 1.313 1.00 34.03 182 PRO A CA 1
ATOM 1442 C C . PRO A 1 182 ? 11.936 -40.544 1.221 1.00 34.03 182 PRO A C 1
ATOM 1444 O O . PRO A 1 182 ? 11.843 -41.610 1.821 1.00 34.03 182 PRO A O 1
ATOM 1447 N N . HIS A 1 183 ? 10.997 -40.144 0.363 1.00 27.67 183 HIS A N 1
ATOM 1448 C CA . HIS A 1 183 ? 10.095 -41.117 -0.244 1.00 27.67 183 HIS A CA 1
ATOM 1449 C C . HIS A 1 183 ? 9.830 -40.793 -1.713 1.00 27.67 183 HIS A C 1
ATOM 1451 O O . HIS A 1 183 ? 9.317 -39.739 -2.078 1.00 27.67 183 HIS A O 1
ATOM 1457 N N . GLN A 1 184 ? 10.239 -41.750 -2.544 1.00 32.62 184 GLN A N 1
ATOM 1458 C CA . GLN A 1 184 ? 10.051 -41.838 -3.985 1.00 32.62 184 GLN A CA 1
ATOM 1459 C C . GLN A 1 184 ? 8.616 -41.517 -4.410 1.00 32.62 184 GLN A C 1
ATOM 1461 O O . GLN A 1 184 ? 7.682 -42.096 -3.861 1.00 32.62 184 GLN A O 1
ATOM 1466 N N . LYS A 1 185 ? 8.461 -40.758 -5.503 1.00 25.67 185 LYS A N 1
ATOM 1467 C CA . LYS A 1 185 ? 7.479 -41.062 -6.556 1.00 25.67 185 LYS A CA 1
ATOM 1468 C C . LYS A 1 185 ? 7.919 -40.473 -7.909 1.00 25.67 185 LYS A C 1
ATOM 1470 O O . LYS A 1 185 ? 7.921 -39.271 -8.115 1.00 25.67 185 LYS A O 1
ATOM 1475 N N . LYS A 1 186 ? 8.271 -41.412 -8.797 1.00 22.78 186 LYS A N 1
ATOM 1476 C CA . LYS A 1 186 ? 8.235 -41.418 -10.272 1.00 22.78 186 LYS A CA 1
ATOM 1477 C C . LYS A 1 186 ? 8.889 -40.250 -11.024 1.00 22.78 186 LYS A C 1
ATOM 1479 O O . LYS A 1 186 ? 8.229 -39.351 -11.525 1.00 22.78 186 LYS A O 1
ATOM 1484 N N . THR A 1 187 ? 10.190 -40.401 -11.249 1.00 22.58 187 THR A N 1
ATOM 1485 C CA . THR A 1 187 ? 10.890 -39.881 -12.427 1.00 22.58 187 THR A CA 1
ATOM 1486 C C . THR A 1 187 ? 10.389 -40.583 -13.693 1.00 22.58 187 THR A C 1
ATOM 1488 O O . THR A 1 187 ? 10.535 -41.796 -13.843 1.00 22.58 187 THR A O 1
ATOM 1491 N N . THR A 1 188 ? 9.831 -39.832 -14.640 1.00 23.48 188 THR A N 1
ATOM 1492 C CA . THR A 1 188 ? 9.813 -40.254 -16.045 1.00 23.48 188 THR A CA 1
ATOM 1493 C C . THR A 1 188 ? 11.207 -40.043 -16.625 1.00 23.48 188 THR A C 1
ATOM 1495 O O . THR A 1 188 ? 11.722 -38.932 -16.711 1.00 23.48 188 THR A O 1
ATOM 1498 N N . CYS A 1 189 ? 11.825 -41.175 -16.936 1.00 22.14 189 CYS A N 1
ATOM 1499 C CA . CYS A 1 189 ? 13.125 -41.357 -17.555 1.00 22.14 189 CYS A CA 1
ATOM 1500 C C . CYS A 1 189 ? 13.175 -40.704 -18.946 1.00 22.14 189 CYS A C 1
ATOM 1502 O O . CYS A 1 189 ? 12.387 -41.054 -19.822 1.00 22.14 189 CYS A O 1
ATOM 1504 N N . TRP A 1 190 ? 14.142 -39.811 -19.165 1.00 22.64 190 TRP A N 1
ATOM 1505 C CA . TRP A 1 190 ? 14.621 -39.504 -20.510 1.00 22.64 190 TRP A CA 1
ATOM 1506 C C . TRP A 1 190 ? 15.632 -40.588 -20.891 1.00 22.64 190 TRP A C 1
ATOM 1508 O O . TRP A 1 190 ? 16.688 -40.693 -20.269 1.00 22.64 190 TRP A O 1
ATOM 1518 N N . LYS A 1 191 ? 15.304 -41.419 -21.884 1.00 22.23 191 LYS A N 1
ATOM 1519 C CA . LYS A 1 191 ? 16.310 -42.217 -22.592 1.00 22.23 191 LYS A CA 1
ATOM 1520 C C . LYS A 1 191 ? 16.938 -41.324 -23.653 1.00 22.23 191 LYS A C 1
ATOM 1522 O O . LYS A 1 191 ? 16.262 -40.923 -24.596 1.00 22.23 191 LYS A O 1
ATOM 1527 N N . THR A 1 192 ? 18.218 -41.024 -23.493 1.00 26.16 192 THR A N 1
ATOM 1528 C CA . THR A 1 192 ? 19.067 -40.566 -24.588 1.00 26.16 192 THR A CA 1
ATOM 1529 C C . THR A 1 192 ? 19.327 -41.744 -25.522 1.00 26.16 192 THR A C 1
ATOM 1531 O O . THR A 1 192 ? 19.650 -42.846 -25.079 1.00 26.16 192 THR A O 1
ATOM 1534 N N . GLN A 1 193 ? 19.154 -41.519 -26.819 1.00 24.41 193 GLN A N 1
ATOM 1535 C CA . GLN A 1 193 ? 19.755 -42.357 -27.846 1.00 24.41 193 GLN A CA 1
ATOM 1536 C C . GLN A 1 193 ? 20.665 -41.457 -28.665 1.00 24.41 193 GLN A C 1
ATOM 1538 O O . GLN A 1 193 ? 20.197 -40.543 -29.344 1.00 24.41 193 GLN A O 1
ATOM 1543 N N . ASP A 1 194 ? 21.961 -41.715 -28.554 1.00 27.88 194 ASP A N 1
ATOM 1544 C CA . ASP A 1 194 ? 22.962 -41.154 -29.441 1.00 27.88 194 ASP A CA 1
ATOM 1545 C C . ASP A 1 194 ? 22.856 -41.884 -30.783 1.00 27.88 194 ASP A C 1
ATOM 1547 O O . ASP A 1 194 ? 22.881 -43.116 -30.838 1.00 27.88 194 ASP A O 1
ATOM 1551 N N . VAL A 1 195 ? 22.698 -41.128 -31.868 1.00 30.67 195 VAL A N 1
ATOM 1552 C CA . VAL A 1 195 ? 22.832 -41.651 -33.229 1.00 30.67 195 VAL A CA 1
ATOM 1553 C C . VAL A 1 195 ? 24.000 -40.920 -33.871 1.00 30.67 195 VAL A C 1
ATOM 1555 O O . VAL A 1 195 ? 23.878 -39.770 -34.291 1.00 30.67 195 VAL A O 1
ATOM 1558 N N . GLU A 1 196 ? 25.145 -41.593 -33.922 1.00 29.70 196 GLU A N 1
ATOM 1559 C CA . GLU A 1 196 ? 26.279 -41.169 -34.733 1.00 29.70 196 GLU A CA 1
ATOM 1560 C C . GLU A 1 196 ? 25.991 -41.461 -36.210 1.00 29.70 196 GLU A C 1
ATOM 1562 O O . GLU A 1 196 ? 25.555 -42.551 -36.579 1.00 29.70 196 GLU A O 1
ATOM 1567 N N . THR A 1 197 ? 26.277 -40.495 -37.080 1.00 30.28 197 THR A N 1
ATOM 1568 C CA . THR A 1 197 ? 26.554 -40.757 -38.498 1.00 30.28 197 THR A CA 1
ATOM 1569 C C . THR A 1 197 ? 27.805 -39.984 -38.916 1.00 30.28 197 THR A C 1
ATOM 1571 O O . THR A 1 197 ? 28.129 -38.962 -38.307 1.00 30.28 197 THR A O 1
ATOM 1574 N N . PRO A 1 198 ? 28.566 -40.504 -39.892 1.00 32.22 198 PRO A N 1
ATOM 1575 C CA . PRO A 1 198 ? 30.002 -40.290 -39.988 1.00 32.22 198 PRO A CA 1
ATOM 1576 C C . PRO A 1 198 ? 30.334 -39.004 -40.742 1.00 32.22 198 PRO A C 1
ATOM 1578 O O . PRO A 1 198 ? 29.799 -38.764 -41.824 1.00 32.22 198 PRO A O 1
ATOM 1581 N N . GLY A 1 199 ? 31.296 -38.243 -40.216 1.00 41.09 199 GLY A N 1
ATOM 1582 C CA . GLY A 1 199 ? 31.998 -37.201 -40.964 1.00 41.09 199 GLY A CA 1
ATOM 1583 C C . GLY A 1 199 ? 32.013 -35.836 -40.282 1.00 41.09 199 GLY A C 1
ATOM 1584 O O . GLY A 1 199 ? 31.079 -35.056 -40.433 1.00 41.09 199 GLY A O 1
ATOM 1585 N N . ASP A 1 200 ? 33.158 -35.550 -39.658 1.00 35.44 200 ASP A N 1
ATOM 1586 C CA . ASP A 1 200 ? 33.730 -34.230 -39.343 1.00 35.44 200 ASP A CA 1
ATOM 1587 C C . ASP A 1 200 ? 33.412 -33.610 -37.951 1.00 35.44 200 ASP A C 1
ATOM 1589 O O . ASP A 1 200 ? 32.317 -33.088 -37.714 1.00 35.44 200 ASP A O 1
ATOM 1593 N N . PRO A 1 201 ? 34.366 -33.640 -36.991 1.00 31.08 201 PRO A N 1
ATOM 1594 C CA . PRO A 1 201 ? 34.185 -33.097 -35.648 1.00 31.08 201 PRO A CA 1
ATOM 1595 C C . PRO A 1 201 ? 34.453 -31.581 -35.616 1.00 31.08 201 PRO A C 1
ATOM 1597 O O . PRO A 1 201 ? 35.558 -31.135 -35.908 1.00 31.08 201 PRO A O 1
ATOM 1600 N N . GLY A 1 202 ? 33.469 -30.775 -35.184 1.00 42.66 202 GLY A N 1
ATOM 1601 C CA . GLY A 1 202 ? 33.741 -29.395 -34.735 1.00 42.66 202 GLY A CA 1
ATOM 1602 C C . GLY A 1 202 ? 32.862 -28.255 -35.263 1.00 42.66 202 GLY A C 1
ATOM 1603 O O . GLY A 1 202 ? 33.362 -27.145 -35.430 1.00 42.66 202 GLY A O 1
ATOM 1604 N N . LYS A 1 203 ? 31.553 -28.447 -35.481 1.00 32.66 203 LYS A N 1
ATOM 1605 C CA . LYS A 1 203 ? 30.611 -27.321 -35.675 1.00 32.66 203 LYS A CA 1
ATOM 1606 C C . LYS A 1 203 ? 29.314 -27.519 -34.894 1.00 32.66 203 LYS A C 1
ATOM 1608 O O . LYS A 1 203 ? 28.498 -28.371 -35.231 1.00 32.66 203 LYS A O 1
ATOM 1613 N N . ILE A 1 204 ? 29.087 -26.666 -33.895 1.00 32.28 204 ILE A N 1
ATOM 1614 C CA . ILE A 1 204 ? 27.790 -26.516 -33.223 1.00 32.28 204 ILE A CA 1
ATOM 1615 C C . ILE A 1 204 ? 26.790 -25.985 -34.262 1.00 32.28 204 ILE A C 1
ATOM 1617 O O . ILE A 1 204 ? 26.851 -24.823 -34.664 1.00 32.28 204 ILE A O 1
ATOM 1621 N N . ARG A 1 205 ? 25.884 -26.846 -34.739 1.00 32.22 205 ARG A N 1
ATOM 1622 C CA . ARG A 1 205 ? 24.774 -26.466 -35.623 1.00 32.22 205 ARG A CA 1
ATOM 1623 C C . ARG A 1 205 ? 23.492 -26.237 -34.819 1.00 32.22 205 ARG A C 1
ATOM 1625 O O . ARG A 1 205 ? 23.182 -26.963 -33.880 1.00 32.22 205 ARG A O 1
ATOM 1632 N N . LYS A 1 206 ? 22.784 -25.183 -35.239 1.00 31.91 206 LYS A N 1
ATOM 1633 C CA . LYS A 1 206 ? 21.440 -24.717 -34.862 1.00 31.91 206 LYS A CA 1
ATOM 1634 C C . LYS A 1 206 ? 20.552 -25.791 -34.225 1.00 31.91 206 LYS A C 1
ATOM 1636 O O . LYS A 1 206 ? 20.205 -26.775 -34.872 1.00 31.91 206 LYS A O 1
ATOM 1641 N N . ARG A 1 207 ? 20.066 -25.517 -33.011 1.00 26.84 207 ARG A N 1
ATOM 1642 C CA . ARG A 1 207 ? 18.909 -26.219 -32.450 1.00 26.84 207 ARG A CA 1
ATOM 1643 C C . ARG A 1 207 ? 17.645 -25.600 -33.060 1.00 26.84 207 ARG A C 1
ATOM 1645 O O . ARG A 1 207 ? 17.178 -24.553 -32.620 1.00 26.84 207 ARG A O 1
ATOM 1652 N N . LEU A 1 208 ? 17.169 -26.211 -34.144 1.00 27.09 208 LEU A N 1
ATOM 1653 C CA . LEU A 1 208 ? 15.809 -26.036 -34.650 1.00 27.09 208 LEU A CA 1
ATOM 1654 C C . LEU A 1 208 ? 14.854 -26.543 -33.566 1.00 27.09 208 LEU A C 1
ATOM 1656 O O . LEU A 1 208 ? 14.856 -27.730 -33.248 1.00 27.09 208 LEU A O 1
ATOM 1660 N N . PHE A 1 209 ? 14.076 -25.640 -32.978 1.00 24.59 209 PHE A N 1
ATOM 1661 C CA . PHE A 1 209 ? 12.910 -26.026 -32.197 1.00 24.59 209 PHE A CA 1
ATOM 1662 C C . PHE A 1 209 ? 11.791 -26.331 -33.188 1.00 24.59 209 PHE A C 1
ATOM 1664 O O . PHE A 1 209 ? 11.358 -25.457 -33.934 1.00 24.59 209 PHE A O 1
ATOM 1671 N N . ILE A 1 210 ? 11.398 -27.599 -33.241 1.00 27.70 210 ILE A N 1
ATOM 1672 C CA . ILE A 1 210 ? 10.212 -28.050 -33.960 1.00 27.70 210 ILE A CA 1
ATOM 1673 C C . ILE A 1 210 ? 9.024 -27.766 -33.033 1.00 27.70 210 ILE A C 1
ATOM 1675 O O . ILE A 1 210 ? 8.981 -28.279 -31.915 1.00 27.70 210 ILE A O 1
ATOM 1679 N N . ASP A 1 211 ? 8.110 -26.906 -33.486 1.00 25.66 211 ASP A N 1
ATOM 1680 C CA . ASP A 1 211 ? 6.849 -26.588 -32.812 1.00 25.66 211 ASP A CA 1
ATOM 1681 C C . ASP A 1 211 ? 5.955 -27.838 -32.735 1.00 25.66 211 ASP A C 1
ATOM 1683 O O . ASP A 1 211 ? 5.602 -28.414 -33.766 1.00 25.66 211 ASP A O 1
ATOM 1687 N N . LEU A 1 212 ? 5.574 -28.242 -31.519 1.00 29.94 212 LEU A N 1
ATOM 1688 C CA . LEU A 1 212 ? 4.690 -29.390 -31.258 1.00 29.94 212 LEU A CA 1
ATOM 1689 C C . LEU A 1 212 ? 3.270 -29.013 -30.792 1.00 29.94 212 LEU A C 1
ATOM 1691 O O . LEU A 1 212 ? 2.467 -29.909 -30.567 1.00 29.94 212 LEU A O 1
ATOM 1695 N N . ASP A 1 213 ? 2.898 -27.729 -30.751 1.00 28.42 213 ASP A N 1
ATOM 1696 C CA . ASP A 1 213 ? 1.546 -27.297 -30.343 1.00 28.42 213 ASP A CA 1
ATOM 1697 C C . ASP A 1 213 ? 0.638 -26.985 -31.545 1.00 28.42 213 ASP A C 1
ATOM 1699 O O . ASP A 1 213 ? 0.046 -25.909 -31.660 1.00 28.42 213 ASP A O 1
ATOM 1703 N N . ARG A 1 214 ? 0.520 -27.939 -32.476 1.00 34.22 214 ARG A N 1
ATOM 1704 C CA . ARG A 1 214 ? -0.447 -27.868 -33.581 1.00 34.22 214 ARG A CA 1
ATOM 1705 C C . ARG A 1 214 ? -1.491 -28.974 -33.468 1.00 34.22 214 ARG A C 1
ATOM 1707 O O . ARG A 1 214 ? -1.381 -29.958 -34.180 1.00 34.22 214 ARG A O 1
ATOM 1714 N N . THR A 1 215 ? -2.520 -28.747 -32.653 1.00 27.33 215 THR A N 1
ATOM 1715 C CA . THR A 1 215 ? -3.848 -29.411 -32.658 1.00 27.33 215 THR A CA 1
ATOM 1716 C C . THR A 1 215 ? -4.677 -28.737 -31.550 1.00 27.33 215 THR A C 1
ATOM 1718 O O . THR A 1 215 ? -4.196 -28.694 -30.429 1.00 27.33 215 THR A O 1
ATOM 1721 N N . GLU A 1 216 ? -5.859 -28.135 -31.717 1.00 30.02 216 GLU A N 1
ATOM 1722 C CA . GLU A 1 216 ? -6.904 -28.203 -32.743 1.00 30.02 216 GLU A CA 1
ATOM 1723 C C . GLU A 1 216 ? -7.748 -26.902 -32.774 1.00 30.02 216 GLU A C 1
ATOM 1725 O O . GLU A 1 216 ? -8.155 -26.387 -31.741 1.00 30.02 216 GLU A O 1
ATOM 1730 N N . LYS A 1 217 ? -8.015 -26.427 -34.001 1.00 27.84 217 LYS A N 1
ATOM 1731 C CA . LYS A 1 217 ? -9.239 -25.772 -34.517 1.00 27.84 217 LYS A CA 1
ATOM 1732 C C . LYS A 1 217 ? -9.933 -24.680 -33.672 1.00 27.84 217 LYS A C 1
ATOM 1734 O O . LYS A 1 217 ? -10.962 -24.929 -33.056 1.00 27.84 217 LYS A O 1
ATOM 1739 N N . GLU A 1 218 ? -9.506 -23.432 -33.863 1.00 28.39 218 GLU A N 1
ATOM 1740 C CA . GLU A 1 218 ? -10.456 -22.314 -33.991 1.00 28.39 218 GLU A CA 1
ATOM 1741 C C . GLU A 1 218 ? -10.705 -22.070 -35.487 1.00 28.39 218 GLU A C 1
ATOM 1743 O O . GLU A 1 218 ? -9.765 -21.984 -36.284 1.00 28.39 218 GLU A O 1
ATOM 1748 N N . GLU A 1 219 ? -11.975 -22.026 -35.891 1.00 27.48 219 GLU A N 1
ATOM 1749 C CA . GLU A 1 219 ? -12.375 -21.668 -37.252 1.00 27.48 219 GLU A CA 1
ATOM 1750 C C . GLU A 1 219 ? -11.903 -20.243 -37.592 1.00 27.48 219 GLU A C 1
ATOM 1752 O O . GLU A 1 219 ? -11.890 -19.368 -36.722 1.00 27.48 219 GLU A O 1
ATOM 1757 N N . PRO A 1 220 ? -11.489 -19.976 -38.845 1.00 26.11 220 PRO A N 1
ATOM 1758 C CA . PRO A 1 220 ? -10.930 -18.685 -39.208 1.00 26.11 220 PRO A CA 1
ATOM 1759 C C . PRO A 1 220 ? -12.007 -17.602 -39.108 1.00 26.11 220 PRO A C 1
ATOM 1761 O O . PRO A 1 220 ? -12.896 -17.512 -39.955 1.00 26.11 220 PRO A O 1
ATOM 1764 N N . LEU A 1 221 ? -11.886 -16.736 -38.100 1.00 33.88 221 LEU A N 1
ATOM 1765 C CA . LEU A 1 221 ? -12.603 -15.469 -38.071 1.00 33.88 221 LEU A CA 1
ATOM 1766 C C . LEU A 1 221 ? -12.274 -14.707 -39.361 1.00 33.88 221 LEU A C 1
ATOM 1768 O O . LEU A 1 221 ? -11.113 -14.430 -39.676 1.00 33.88 221 LEU A O 1
ATOM 1772 N N . VAL A 1 222 ? -13.330 -14.428 -40.123 1.00 30.56 222 VAL A N 1
ATOM 1773 C CA . VAL A 1 222 ? -13.326 -13.675 -41.376 1.00 30.56 222 VAL A CA 1
ATOM 1774 C C . VAL A 1 222 ? -12.437 -12.440 -41.229 1.00 30.56 222 VAL A C 1
ATOM 1776 O O . VAL A 1 222 ? -12.638 -11.624 -40.330 1.00 30.56 222 VAL A O 1
ATOM 1779 N N . LYS A 1 223 ? -11.445 -12.310 -42.122 1.00 32.09 223 LYS A N 1
ATOM 1780 C CA . LYS A 1 223 ? -10.599 -11.116 -42.232 1.00 32.09 223 LYS A CA 1
ATOM 1781 C C . LYS A 1 223 ? -11.504 -9.900 -42.411 1.00 32.09 223 LYS A C 1
ATOM 1783 O O . LYS A 1 223 ? -12.052 -9.699 -43.493 1.00 32.09 223 LYS A O 1
ATOM 1788 N N . GLN A 1 224 ? -11.639 -9.088 -41.367 1.00 28.86 224 GLN A N 1
ATOM 1789 C CA . GLN A 1 224 ? -12.166 -7.745 -41.544 1.00 28.86 224 GLN A CA 1
ATOM 1790 C C . GLN A 1 224 ? -11.167 -6.939 -42.393 1.00 28.86 224 GLN A C 1
ATOM 1792 O O . GLN A 1 224 ? -9.954 -7.154 -42.264 1.00 28.86 224 GLN A O 1
ATOM 1797 N N . PRO A 1 225 ? -11.645 -6.078 -43.308 1.00 27.00 225 PRO A N 1
ATOM 1798 C CA . PRO A 1 225 ? -10.779 -5.354 -44.227 1.00 27.00 225 PRO A CA 1
ATOM 1799 C C . PRO A 1 225 ? -9.795 -4.488 -43.444 1.00 27.00 225 PRO A C 1
ATOM 1801 O O . PRO A 1 225 ? -10.154 -3.898 -42.426 1.00 27.00 225 PRO A O 1
ATOM 1804 N N . LYS A 1 226 ? -8.555 -4.403 -43.935 1.00 29.89 226 LYS A N 1
ATOM 1805 C CA . LYS A 1 226 ? -7.597 -3.397 -43.480 1.00 29.89 226 LYS A CA 1
ATOM 1806 C C . LYS A 1 226 ? -8.244 -2.028 -43.676 1.00 29.89 226 LYS A C 1
ATOM 1808 O O . LYS A 1 226 ? -8.453 -1.621 -44.814 1.00 29.89 226 LYS A O 1
ATOM 1813 N N . THR A 1 227 ? -8.543 -1.327 -42.591 1.00 26.44 227 THR A N 1
ATOM 1814 C CA . THR A 1 227 ? -8.761 0.113 -42.662 1.00 26.44 227 THR A CA 1
ATOM 1815 C C . THR A 1 227 ? -7.412 0.757 -42.956 1.00 26.44 227 THR A C 1
ATOM 1817 O O . THR A 1 227 ? -6.513 0.812 -42.116 1.00 26.44 227 THR A O 1
ATOM 1820 N N . GLU A 1 228 ? -7.261 1.152 -44.212 1.00 34.25 228 GLU A N 1
ATOM 1821 C CA . GLU A 1 228 ? -6.268 2.090 -44.707 1.00 34.25 228 GLU A CA 1
ATOM 1822 C C . GLU A 1 228 ? -6.548 3.458 -44.072 1.00 34.25 228 GLU A C 1
ATOM 1824 O O . GLU A 1 228 ? -7.401 4.183 -44.556 1.00 34.25 228 GLU A O 1
ATOM 1829 N N . ASP A 1 229 ? -5.933 3.745 -42.922 1.00 34.06 229 ASP A N 1
ATOM 1830 C CA . ASP A 1 229 ? -5.343 5.053 -42.584 1.00 34.06 229 ASP A CA 1
ATOM 1831 C C . ASP A 1 229 ? -4.789 5.010 -41.149 1.00 34.06 229 ASP A C 1
ATOM 1833 O O . ASP A 1 229 ? -5.432 5.381 -40.169 1.00 34.06 229 ASP A O 1
ATOM 1837 N N . ALA A 1 230 ? -3.562 4.515 -41.000 1.00 38.66 230 ALA A N 1
ATOM 1838 C CA . ALA A 1 230 ? -2.731 4.879 -39.861 1.00 38.66 230 ALA A CA 1
ATOM 1839 C C . ALA A 1 230 ? -1.664 5.815 -40.415 1.00 38.66 230 ALA A C 1
ATOM 1841 O O . ALA A 1 230 ? -0.581 5.379 -40.811 1.00 38.66 230 ALA A O 1
ATOM 1842 N N . THR A 1 231 ? -1.993 7.103 -40.497 1.00 37.84 231 THR A N 1
ATOM 1843 C CA . THR A 1 231 ? -0.995 8.159 -40.664 1.00 37.84 231 THR A CA 1
ATOM 1844 C C . THR A 1 231 ? 0.111 7.883 -39.646 1.00 37.84 231 THR A C 1
ATOM 1846 O O . THR A 1 231 ? -0.146 7.851 -38.441 1.00 37.84 231 THR A O 1
ATOM 1849 N N . LYS A 1 232 ? 1.323 7.574 -40.127 1.00 50.59 232 LYS A N 1
ATOM 1850 C CA . LYS A 1 232 ? 2.499 7.286 -39.295 1.00 50.59 232 LYS A CA 1
ATOM 1851 C C . LYS A 1 232 ? 2.839 8.542 -38.486 1.00 50.59 232 LYS A C 1
ATOM 1853 O O . LYS A 1 232 ? 3.672 9.335 -38.906 1.00 50.59 232 LYS A O 1
ATOM 1858 N N . LYS A 1 233 ? 2.172 8.754 -37.351 1.00 63.50 233 LYS A N 1
ATOM 1859 C CA . LYS A 1 233 ? 2.584 9.763 -36.377 1.00 63.50 233 LYS A CA 1
ATOM 1860 C C . LYS A 1 233 ? 3.941 9.332 -35.833 1.00 63.50 233 LYS A C 1
ATOM 1862 O O . LYS A 1 233 ? 4.081 8.211 -35.335 1.00 63.50 233 LYS A O 1
ATOM 1867 N N . GLU A 1 234 ? 4.940 10.192 -35.981 1.00 77.00 234 GLU A N 1
ATOM 1868 C CA . GLU A 1 234 ? 6.250 9.957 -35.385 1.00 77.00 234 GLU A CA 1
ATOM 1869 C C . GLU A 1 234 ? 6.123 9.854 -33.858 1.00 77.00 234 GLU A C 1
ATOM 1871 O O . GLU A 1 234 ? 5.283 10.533 -33.256 1.00 77.00 234 GLU A O 1
ATOM 1876 N N . PRO A 1 235 ? 6.909 8.975 -33.214 1.00 85.88 235 PRO A N 1
ATOM 1877 C CA . PRO A 1 235 ? 6.901 8.879 -31.764 1.00 85.88 235 PRO A CA 1
ATOM 1878 C C . PRO A 1 235 ? 7.417 10.182 -31.146 1.00 85.88 235 PRO A C 1
ATOM 1880 O O . PRO A 1 235 ? 8.333 10.810 -31.669 1.00 85.88 235 PRO A O 1
ATOM 1883 N N . MET A 1 236 ? 6.872 10.548 -29.987 1.00 87.38 236 MET A N 1
ATOM 1884 C CA . MET A 1 236 ? 7.289 11.733 -29.226 1.00 87.38 236 MET A CA 1
ATOM 1885 C C . MET A 1 236 ? 8.755 11.646 -28.783 1.00 87.38 236 MET A C 1
ATOM 1887 O O . MET A 1 236 ? 9.424 12.662 -28.599 1.00 87.38 236 MET A O 1
ATOM 1891 N N . PHE A 1 237 ? 9.233 10.420 -28.578 1.00 92.56 237 PHE A N 1
ATOM 1892 C CA . PHE A 1 237 ? 10.599 10.122 -28.185 1.00 92.56 237 PHE A CA 1
ATOM 1893 C C . PHE A 1 237 ? 10.995 8.729 -28.670 1.00 92.56 237 PHE A C 1
ATOM 1895 O O . PHE A 1 237 ? 10.184 7.800 -28.628 1.00 92.56 237 PHE A O 1
ATOM 1902 N N . ARG A 1 238 ? 12.252 8.572 -29.088 1.00 94.06 238 ARG A N 1
ATOM 1903 C CA . ARG A 1 238 ? 12.880 7.283 -29.384 1.00 94.06 238 ARG A CA 1
ATOM 1904 C C . ARG A 1 238 ? 14.345 7.352 -28.961 1.00 94.06 238 ARG A C 1
ATOM 1906 O O . ARG A 1 238 ? 15.106 8.092 -29.572 1.00 94.06 238 ARG A O 1
ATOM 1913 N N . GLY A 1 239 ? 14.725 6.547 -27.977 1.00 93.88 239 GLY A N 1
ATOM 1914 C CA . GLY A 1 239 ? 16.115 6.355 -27.566 1.00 93.88 239 GLY A CA 1
ATOM 1915 C C . GLY A 1 239 ? 16.546 4.902 -27.750 1.00 93.88 239 GLY A C 1
ATOM 1916 O O . GLY A 1 239 ? 15.756 3.983 -27.523 1.00 93.88 239 GLY A O 1
ATOM 1917 N N . ASP A 1 240 ? 17.777 4.696 -28.208 1.00 94.44 240 ASP A N 1
ATOM 1918 C CA . ASP A 1 240 ? 18.384 3.369 -28.328 1.00 94.44 240 ASP A CA 1
ATOM 1919 C C . ASP A 1 240 ? 18.859 2.896 -26.950 1.00 94.44 240 ASP A C 1
ATOM 1921 O O . ASP A 1 240 ? 19.548 3.628 -26.242 1.00 94.44 240 ASP A O 1
ATOM 1925 N N . ILE A 1 241 ? 18.473 1.681 -26.566 1.00 94.12 241 ILE A N 1
ATOM 1926 C CA . ILE A 1 241 ? 18.919 1.041 -25.322 1.00 94.12 241 ILE A CA 1
ATOM 1927 C C . ILE A 1 241 ? 19.821 -0.167 -25.595 1.00 94.12 241 ILE A C 1
ATOM 1929 O O . ILE A 1 241 ? 20.123 -0.926 -24.683 1.00 94.12 241 ILE A O 1
ATOM 1933 N N . GLY A 1 242 ? 20.244 -0.368 -26.844 1.00 91.88 242 GLY A N 1
ATOM 1934 C CA . GLY A 1 242 ? 21.148 -1.418 -27.291 1.00 91.88 242 GLY A CA 1
ATOM 1935 C C . GLY A 1 242 ? 20.438 -2.685 -27.773 1.00 91.88 242 GLY A C 1
ATOM 1936 O O . GLY A 1 242 ? 19.303 -2.989 -27.402 1.00 91.88 242 GLY A O 1
ATOM 1937 N N . ARG A 1 243 ? 21.149 -3.476 -28.593 1.00 90.00 243 ARG A N 1
ATOM 1938 C CA . ARG A 1 243 ? 20.682 -4.758 -29.170 1.00 90.00 243 ARG A CA 1
ATOM 1939 C C . ARG A 1 243 ? 19.377 -4.629 -29.972 1.00 90.00 243 ARG A C 1
ATOM 1941 O O . ARG A 1 243 ? 18.484 -5.470 -29.847 1.00 90.00 243 ARG A O 1
ATOM 1948 N N . ASN A 1 244 ? 19.275 -3.576 -30.784 1.00 92.12 244 ASN A N 1
ATOM 1949 C CA . ASN A 1 244 ? 18.091 -3.216 -31.577 1.00 92.12 244 ASN A CA 1
ATOM 1950 C C . ASN A 1 244 ? 16.832 -3.006 -30.726 1.00 92.12 244 ASN A C 1
ATOM 1952 O O . ASN A 1 244 ? 15.711 -3.147 -31.217 1.00 92.12 244 ASN A O 1
ATOM 1956 N N . MET A 1 245 ? 16.994 -2.718 -29.437 1.00 94.00 245 MET A N 1
ATOM 1957 C CA . MET A 1 245 ? 15.894 -2.423 -28.542 1.00 94.00 245 MET A CA 1
ATOM 1958 C C . MET A 1 245 ? 15.849 -0.925 -28.285 1.00 94.00 245 MET A C 1
ATOM 1960 O O . MET A 1 245 ? 16.874 -0.299 -28.050 1.00 94.00 245 MET A O 1
ATOM 1964 N N . TYR A 1 246 ? 14.647 -0.363 -28.322 1.00 95.75 246 TYR A N 1
ATOM 1965 C CA . TYR A 1 246 ? 14.429 1.068 -28.189 1.00 95.75 246 TYR A CA 1
ATOM 1966 C C . TYR A 1 246 ? 13.414 1.356 -27.086 1.00 95.75 246 TYR A C 1
ATOM 1968 O O . TYR A 1 246 ? 12.428 0.623 -26.917 1.00 95.75 246 TYR A O 1
ATOM 1976 N N . LEU A 1 247 ? 13.656 2.454 -26.373 1.00 96.31 247 LEU A N 1
ATOM 1977 C CA . LEU A 1 247 ? 12.708 3.113 -25.487 1.00 96.31 247 LEU A CA 1
ATOM 1978 C C . LEU A 1 247 ? 11.938 4.155 -26.300 1.00 96.31 247 LEU A C 1
ATOM 1980 O O . LEU A 1 247 ? 12.524 5.106 -26.815 1.00 96.31 247 LEU A O 1
ATOM 1984 N N . VAL A 1 248 ? 10.631 3.965 -26.452 1.00 95.56 248 VAL A N 1
ATOM 1985 C CA . VAL A 1 248 ? 9.802 4.784 -27.345 1.00 95.56 248 VAL A CA 1
ATOM 1986 C C . VAL A 1 248 ? 8.586 5.316 -26.607 1.00 95.56 248 VAL A C 1
ATOM 1988 O O . VAL A 1 248 ? 7.828 4.542 -26.032 1.00 95.56 248 VAL A O 1
ATOM 1991 N N . VAL A 1 249 ? 8.367 6.627 -26.660 1.00 94.94 249 VAL A N 1
ATOM 1992 C CA . VAL A 1 249 ? 7.141 7.260 -26.160 1.00 94.94 249 VAL A CA 1
ATOM 1993 C C . VAL A 1 249 ? 6.259 7.573 -27.356 1.00 94.94 249 VAL A C 1
ATOM 1995 O O . VAL A 1 249 ? 6.669 8.292 -28.268 1.00 94.94 249 VAL A O 1
ATOM 1998 N N . SER A 1 250 ? 5.053 7.018 -27.378 1.00 93.62 250 SER A N 1
ATOM 1999 C CA . SER A 1 250 ? 4.113 7.235 -28.477 1.00 93.62 250 SER A CA 1
ATOM 2000 C C . SER A 1 250 ? 2.674 7.275 -27.993 1.00 93.62 250 SER A C 1
ATOM 2002 O O . SER A 1 250 ? 2.310 6.607 -27.025 1.00 93.62 250 SER A O 1
ATOM 2004 N N . GLU A 1 251 ? 1.849 8.029 -28.707 1.00 90.25 251 GLU A N 1
ATOM 2005 C CA . GLU A 1 251 ? 0.408 8.082 -28.502 1.00 90.25 251 GLU A CA 1
ATOM 2006 C C . GLU A 1 251 ? -0.280 7.034 -29.387 1.00 90.25 251 GLU A C 1
ATOM 2008 O O . GLU 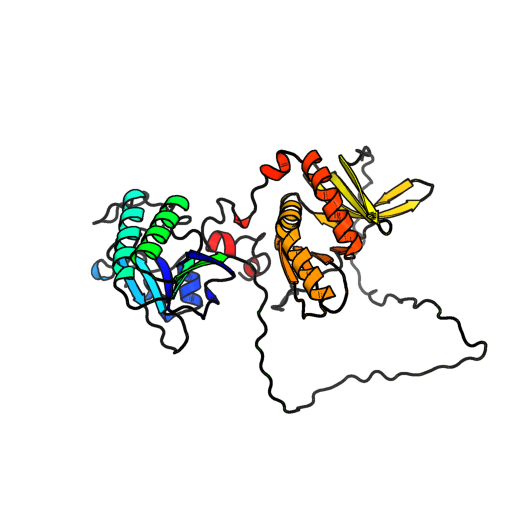A 1 251 ? -0.112 7.018 -30.607 1.00 90.25 251 GLU A O 1
ATOM 2013 N N . PHE A 1 252 ? -1.071 6.153 -28.778 1.00 81.69 252 PHE A N 1
ATOM 2014 C CA . PHE A 1 252 ? -1.879 5.169 -29.489 1.00 81.69 252 PHE A CA 1
ATOM 2015 C C . PHE A 1 252 ? -3.326 5.246 -29.006 1.00 81.69 252 PHE A C 1
ATOM 2017 O O . PHE A 1 252 ? -3.594 5.053 -27.822 1.00 81.69 252 PHE A O 1
ATOM 2024 N N . LEU A 1 253 ? -4.259 5.521 -29.925 1.00 82.88 253 LEU A N 1
ATOM 2025 C CA . LEU A 1 253 ? -5.691 5.692 -29.630 1.00 82.88 253 LEU A CA 1
ATOM 2026 C C . LEU A 1 253 ? -5.965 6.716 -28.508 1.00 82.88 253 LEU A C 1
ATOM 2028 O O . LEU A 1 253 ? -6.773 6.463 -27.618 1.00 82.88 253 LEU A O 1
ATOM 2032 N N . GLY A 1 254 ? -5.259 7.852 -28.516 1.00 84.12 254 GLY A N 1
ATOM 2033 C CA . GLY A 1 254 ? -5.405 8.894 -27.490 1.00 84.12 254 GLY A CA 1
ATOM 2034 C C . GLY A 1 254 ? -4.716 8.583 -26.157 1.00 84.12 254 GLY A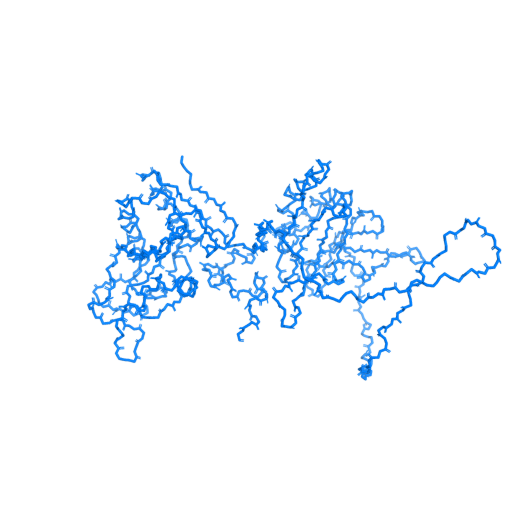 C 1
ATOM 2035 O O . GLY A 1 254 ? -4.839 9.353 -25.212 1.00 84.12 254 GLY A O 1
ATOM 2036 N N . GLN A 1 255 ? -4.013 7.450 -26.045 1.00 86.44 255 GLN A N 1
ATOM 2037 C CA . GLN A 1 255 ? -3.294 7.057 -24.834 1.00 86.44 255 GLN A CA 1
ATOM 2038 C C . GLN A 1 255 ? -1.789 7.095 -25.070 1.00 86.44 255 GLN A C 1
ATOM 2040 O O . GLN A 1 255 ? -1.264 6.363 -25.913 1.00 86.44 255 GLN A O 1
ATOM 2045 N N . ILE A 1 256 ? -1.085 7.903 -24.281 1.00 92.19 256 ILE A N 1
ATOM 2046 C CA . ILE A 1 256 ? 0.378 7.918 -24.274 1.00 92.19 256 ILE A CA 1
ATOM 2047 C C . ILE A 1 256 ? 0.878 6.652 -23.584 1.00 92.19 256 ILE A C 1
ATOM 2049 O O . ILE A 1 256 ? 0.425 6.283 -22.497 1.00 92.19 256 ILE A O 1
ATOM 2053 N N . ARG A 1 257 ? 1.816 5.969 -24.237 1.00 93.75 257 ARG A N 1
ATOM 2054 C CA . ARG A 1 257 ? 2.444 4.752 -23.733 1.00 93.75 257 ARG A CA 1
ATOM 2055 C C . ARG A 1 257 ? 3.948 4.817 -23.903 1.00 93.75 257 ARG A C 1
ATOM 2057 O O . ARG A 1 257 ? 4.459 5.394 -24.863 1.00 93.75 257 ARG A O 1
ATOM 2064 N N . VAL A 1 258 ? 4.639 4.161 -22.979 1.00 95.12 258 VAL A N 1
ATOM 2065 C CA . VAL A 1 258 ? 6.086 3.969 -23.020 1.00 95.12 258 VAL A CA 1
ATOM 2066 C C . VAL A 1 258 ? 6.374 2.532 -23.434 1.00 95.12 258 VAL A C 1
ATOM 2068 O O . VAL A 1 258 ? 5.917 1.570 -22.815 1.00 95.12 258 VAL A O 1
ATOM 2071 N N . HIS A 1 259 ? 7.098 2.371 -24.529 1.00 95.06 259 HIS A N 1
ATOM 2072 C CA . HIS A 1 259 ? 7.394 1.094 -25.150 1.00 95.06 259 HIS A CA 1
ATOM 2073 C C . HIS A 1 259 ? 8.863 0.743 -24.936 1.00 95.06 259 HIS A C 1
ATOM 2075 O O . HIS A 1 259 ? 9.743 1.529 -25.258 1.00 95.06 259 HIS A O 1
ATOM 2081 N N . LEU A 1 260 ? 9.113 -0.476 -24.468 1.00 95.94 260 LEU A N 1
ATOM 2082 C CA . LEU A 1 260 ? 10.426 -1.118 -24.500 1.00 95.94 260 LEU A CA 1
ATOM 2083 C C . LEU A 1 260 ? 10.332 -2.229 -25.542 1.00 95.94 260 LEU A C 1
ATOM 2085 O O . LEU A 1 260 ? 9.706 -3.265 -25.285 1.00 95.94 260 LEU A O 1
ATOM 2089 N N . ARG A 1 261 ? 10.847 -1.992 -26.752 1.00 94.06 261 ARG A N 1
ATOM 2090 C CA . ARG A 1 261 ? 10.537 -2.835 -27.919 1.00 94.06 261 ARG A CA 1
ATOM 2091 C C . ARG A 1 261 ? 11.745 -3.065 -28.809 1.00 94.06 261 ARG A C 1
ATOM 2093 O O . ARG A 1 261 ? 12.517 -2.148 -29.052 1.00 94.06 261 ARG A O 1
ATOM 2100 N N . VAL A 1 262 ? 11.873 -4.295 -29.303 1.00 94.12 262 VAL A N 1
ATOM 2101 C CA . VAL A 1 262 ? 12.878 -4.655 -30.309 1.00 94.12 262 VAL A CA 1
ATOM 2102 C C . VAL A 1 262 ? 12.382 -4.227 -31.683 1.00 94.12 262 VAL A C 1
ATOM 2104 O O . VAL A 1 262 ? 11.214 -4.464 -32.012 1.00 94.12 262 VAL A O 1
ATOM 2107 N N . TYR A 1 263 ? 13.264 -3.626 -32.467 1.00 93.88 263 TYR A N 1
ATOM 2108 C CA . TYR A 1 263 ? 13.036 -3.223 -33.845 1.00 93.88 263 TYR A CA 1
ATOM 2109 C C . TYR A 1 263 ? 13.857 -4.100 -34.792 1.00 93.88 263 TYR A C 1
ATOM 2111 O O . TYR A 1 263 ? 14.924 -4.600 -34.438 1.00 93.88 263 TYR A O 1
ATOM 2119 N N . GLU A 1 264 ? 13.326 -4.303 -35.987 1.00 91.94 264 GLU A N 1
ATOM 2120 C CA . GLU A 1 264 ? 13.996 -4.970 -37.100 1.00 91.94 264 GLU A CA 1
ATOM 2121 C C . GLU A 1 264 ? 14.189 -3.958 -38.228 1.00 91.94 264 GLU A C 1
ATOM 2123 O O . GLU A 1 264 ? 13.381 -3.043 -38.394 1.00 91.94 264 GLU A O 1
ATOM 2128 N N . GLU A 1 265 ? 15.285 -4.097 -38.965 1.00 90.56 265 GLU A N 1
ATOM 2129 C CA . GLU A 1 265 ? 15.601 -3.248 -40.106 1.00 90.56 265 GLU A CA 1
ATOM 2130 C C . GLU A 1 265 ? 15.283 -4.009 -41.394 1.00 90.56 265 GLU A C 1
ATOM 2132 O O . GLU A 1 265 ? 15.852 -5.071 -41.648 1.00 90.56 265 GLU A O 1
ATOM 2137 N N . GLU A 1 266 ? 14.371 -3.467 -42.197 1.00 89.00 266 GLU A N 1
ATOM 2138 C CA . GLU A 1 266 ? 14.077 -3.944 -43.549 1.00 89.00 266 GLU A CA 1
ATOM 2139 C C . GLU A 1 266 ? 14.190 -2.751 -44.506 1.00 89.00 266 GLU A C 1
ATOM 2141 O O . GLU A 1 266 ? 13.557 -1.714 -44.295 1.00 89.00 266 GLU A O 1
ATOM 2146 N N . ASP A 1 267 ? 15.036 -2.869 -45.534 1.00 80.19 267 ASP A N 1
ATOM 2147 C CA . ASP A 1 267 ? 15.259 -1.838 -46.562 1.00 80.19 267 ASP A CA 1
ATOM 2148 C C . ASP A 1 267 ? 15.579 -0.434 -45.998 1.00 80.19 267 ASP A C 1
ATOM 2150 O O . ASP A 1 267 ? 15.068 0.582 -46.473 1.00 80.19 267 ASP A O 1
ATOM 2154 N N . GLY A 1 268 ? 16.400 -0.372 -44.939 1.00 79.00 268 GLY A N 1
ATOM 2155 C CA . GLY A 1 268 ? 16.797 0.874 -44.265 1.00 79.00 268 GLY A CA 1
ATOM 2156 C C . GLY A 1 268 ? 15.714 1.497 -43.374 1.00 79.00 268 GLY A C 1
ATOM 2157 O O . GLY A 1 268 ? 15.913 2.579 -42.822 1.00 79.00 268 GLY A O 1
ATOM 2158 N N . ASN A 1 269 ? 14.565 0.832 -43.212 1.00 83.75 269 ASN A N 1
ATOM 2159 C CA . ASN A 1 269 ? 13.480 1.272 -42.343 1.00 83.75 269 ASN A CA 1
ATOM 2160 C C . ASN A 1 269 ? 13.406 0.412 -41.074 1.00 83.75 269 ASN A C 1
ATOM 2162 O O . ASN A 1 269 ? 13.410 -0.815 -41.132 1.00 83.75 269 ASN A O 1
ATOM 2166 N N . LEU A 1 270 ? 13.281 1.070 -39.917 1.00 86.38 270 LEU A N 1
ATOM 2167 C CA . LEU A 1 270 ? 13.136 0.412 -38.616 1.00 86.38 270 LEU A CA 1
ATOM 2168 C C . LEU A 1 270 ? 11.665 0.119 -38.298 1.00 86.38 270 LEU A C 1
ATOM 2170 O O . LEU A 1 270 ? 10.867 1.041 -38.089 1.00 86.38 270 LEU A O 1
ATOM 2174 N N . PHE A 1 271 ? 11.327 -1.162 -38.162 1.00 88.25 271 PHE A N 1
ATOM 2175 C CA . PHE A 1 271 ? 9.983 -1.641 -37.854 1.00 88.25 271 PHE A CA 1
ATOM 2176 C C . PHE A 1 271 ? 9.891 -2.236 -36.442 1.00 88.25 271 PHE A C 1
ATOM 2178 O O . PHE A 1 271 ? 10.728 -3.051 -36.055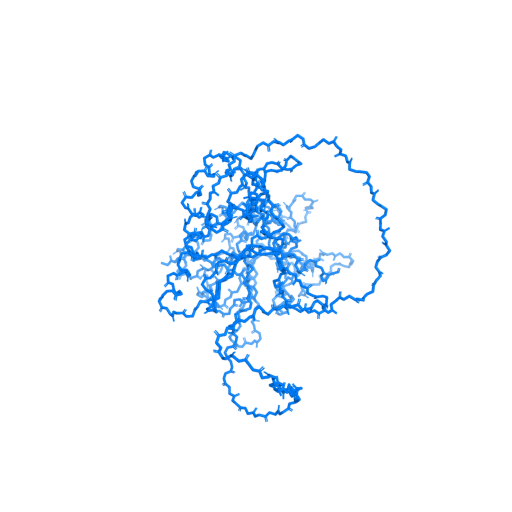 1.00 88.25 271 PHE A O 1
ATOM 2185 N N . PRO A 1 272 ? 8.867 -1.873 -35.646 1.00 91.94 272 PRO A N 1
ATOM 2186 C CA . PRO A 1 272 ? 8.674 -2.447 -34.320 1.00 91.94 272 PRO A CA 1
ATOM 2187 C C . PRO A 1 272 ? 8.221 -3.910 -34.417 1.00 91.94 272 PRO A C 1
ATOM 2189 O O . PRO A 1 272 ? 7.196 -4.220 -35.022 1.00 91.94 272 PRO A O 1
ATOM 2192 N N . THR A 1 273 ? 8.926 -4.817 -33.744 1.00 91.62 273 THR A N 1
ATOM 2193 C CA . THR A 1 273 ? 8.556 -6.242 -33.695 1.00 91.62 273 THR A CA 1
ATOM 2194 C C . THR A 1 273 ? 7.493 -6.515 -32.632 1.00 91.62 273 THR A C 1
ATOM 2196 O O . THR A 1 273 ? 7.168 -5.653 -31.817 1.00 91.62 273 THR A O 1
ATOM 2199 N N . LYS A 1 274 ? 6.978 -7.751 -32.547 1.00 88.06 274 LYS A N 1
ATOM 2200 C CA . LYS A 1 274 ? 6.113 -8.183 -31.428 1.00 88.06 274 LYS A CA 1
ATOM 2201 C C . LYS A 1 274 ? 6.866 -8.308 -30.093 1.00 88.06 274 LYS A C 1
ATOM 2203 O O . LYS A 1 274 ? 6.212 -8.290 -29.049 1.00 88.06 274 LYS A O 1
ATOM 2208 N N . LYS A 1 275 ? 8.203 -8.402 -30.107 1.00 90.25 275 LYS A N 1
ATOM 2209 C CA . LYS A 1 275 ? 9.041 -8.597 -28.914 1.00 90.25 275 LYS A CA 1
ATOM 2210 C C . LYS A 1 275 ? 9.187 -7.290 -28.137 1.00 90.25 275 LYS A C 1
ATOM 2212 O O . LYS A 1 275 ? 9.740 -6.314 -28.636 1.00 90.25 275 LYS A O 1
ATOM 2217 N N . GLY A 1 276 ? 8.697 -7.289 -26.904 1.00 92.50 276 GLY A N 1
ATOM 2218 C CA . GLY A 1 276 ? 8.751 -6.139 -26.012 1.00 92.50 276 GLY A CA 1
ATOM 2219 C C . GLY A 1 276 ? 7.438 -5.901 -25.283 1.00 92.50 276 GLY A C 1
ATOM 2220 O O . GLY A 1 276 ? 6.500 -6.702 -25.333 1.00 92.50 276 GLY A O 1
ATOM 2221 N N . ILE A 1 277 ? 7.358 -4.754 -24.626 1.00 95.38 277 ILE A N 1
ATOM 2222 C CA . ILE A 1 277 ? 6.243 -4.369 -23.769 1.00 95.38 277 ILE A CA 1
ATOM 2223 C C . ILE A 1 277 ? 5.817 -2.929 -24.056 1.00 95.38 277 ILE A C 1
ATOM 2225 O O . ILE A 1 277 ? 6.606 -2.114 -24.522 1.00 95.38 277 ILE A O 1
ATOM 2229 N N . ALA A 1 278 ? 4.532 -2.655 -23.852 1.00 94.50 278 ALA A N 1
ATOM 2230 C CA . ALA A 1 278 ? 3.968 -1.313 -23.851 1.00 94.50 278 ALA A CA 1
ATOM 2231 C C . ALA A 1 278 ? 3.385 -1.076 -22.459 1.00 94.50 278 ALA A C 1
ATOM 2233 O O . ALA A 1 278 ? 2.579 -1.888 -21.990 1.00 94.50 278 ALA A O 1
ATOM 2234 N N . LEU A 1 279 ? 3.836 -0.009 -21.816 1.00 94.38 279 LEU A N 1
ATOM 2235 C CA . LEU A 1 279 ? 3.506 0.394 -20.459 1.00 94.38 279 LEU A CA 1
ATOM 2236 C C . LEU A 1 279 ? 2.673 1.674 -20.524 1.00 94.38 279 LEU A C 1
ATOM 2238 O O . LEU A 1 279 ? 2.896 2.517 -21.393 1.00 94.38 279 LEU A O 1
ATOM 2242 N N . ASP A 1 280 ? 1.703 1.806 -19.629 1.00 93.62 280 ASP A N 1
ATOM 2243 C CA . ASP A 1 280 ? 1.049 3.094 -19.402 1.00 93.62 280 ASP A CA 1
ATOM 2244 C C . ASP A 1 280 ? 1.938 4.002 -18.538 1.00 93.62 280 ASP A C 1
ATOM 2246 O O . ASP A 1 280 ? 2.986 3.587 -18.030 1.00 93.62 280 ASP A O 1
ATOM 2250 N N . LEU A 1 281 ? 1.516 5.258 -18.393 1.00 91.31 281 LEU A N 1
ATOM 2251 C CA . LEU A 1 281 ? 2.255 6.257 -17.627 1.00 91.31 281 LEU A CA 1
ATOM 2252 C C . LEU A 1 281 ? 2.378 5.888 -16.143 1.00 91.31 281 LEU A C 1
ATOM 2254 O O . LEU A 1 281 ? 3.422 6.140 -15.553 1.00 91.31 281 LEU A O 1
ATOM 2258 N N . GLU A 1 282 ? 1.368 5.241 -15.549 1.00 88.75 282 GLU A N 1
ATOM 2259 C CA . GLU A 1 282 ? 1.421 4.803 -14.146 1.00 88.75 282 GLU A CA 1
ATOM 2260 C C . GLU A 1 282 ? 2.523 3.756 -13.934 1.00 88.75 282 GLU A C 1
ATOM 2262 O O . GLU A 1 282 ? 3.357 3.898 -13.039 1.00 88.75 282 GLU A O 1
ATOM 2267 N N . LYS A 1 283 ? 2.573 2.724 -14.785 1.00 92.94 283 LYS A N 1
ATOM 2268 C CA . LYS A 1 283 ? 3.601 1.675 -14.737 1.00 92.94 283 LYS A CA 1
ATOM 2269 C C . LYS A 1 283 ? 4.991 2.245 -15.006 1.00 92.94 283 LYS A C 1
ATOM 2271 O O . LYS A 1 283 ? 5.942 1.832 -14.346 1.00 92.94 283 LYS A O 1
ATOM 2276 N N . TRP A 1 284 ? 5.114 3.184 -15.947 1.00 94.38 284 TRP A N 1
ATOM 2277 C CA . TRP A 1 284 ? 6.379 3.871 -16.214 1.00 94.38 284 TRP A CA 1
ATOM 2278 C C . TRP A 1 284 ? 6.848 4.685 -15.006 1.00 94.38 284 TRP A C 1
ATOM 2280 O O . TRP A 1 284 ? 7.976 4.501 -14.559 1.00 94.38 284 TRP A O 1
ATOM 2290 N N . LYS A 1 285 ? 5.960 5.489 -14.409 1.00 87.75 285 LYS A N 1
ATOM 2291 C CA . LYS A 1 285 ? 6.246 6.263 -13.193 1.00 87.75 285 LYS A CA 1
ATOM 2292 C C . LYS A 1 285 ? 6.677 5.365 -12.028 1.00 87.75 285 LYS A C 1
ATOM 2294 O O . LYS A 1 285 ? 7.586 5.701 -11.278 1.00 87.75 285 LYS A O 1
ATOM 2299 N N . LYS A 1 286 ? 6.067 4.183 -11.888 1.00 85.81 286 LYS A N 1
ATOM 2300 C CA . LYS A 1 286 ? 6.489 3.184 -10.890 1.00 85.81 286 LYS A CA 1
ATOM 2301 C C . LYS A 1 286 ? 7.900 2.661 -11.158 1.00 85.81 286 LYS A C 1
ATOM 2303 O O . LYS A 1 286 ? 8.677 2.560 -10.220 1.00 85.81 286 LYS A O 1
ATOM 2308 N N . ILE A 1 287 ? 8.254 2.374 -12.412 1.00 90.38 287 ILE A N 1
ATOM 2309 C CA . ILE A 1 287 ? 9.623 1.964 -12.771 1.00 90.38 287 ILE A CA 1
ATOM 2310 C C . ILE A 1 287 ? 10.629 3.066 -12.418 1.00 90.38 287 ILE A C 1
ATOM 2312 O O . ILE A 1 287 ? 11.669 2.758 -11.848 1.00 90.38 287 ILE A O 1
ATOM 2316 N N . THR A 1 288 ? 10.320 4.332 -12.719 1.00 87.38 288 THR A N 1
ATOM 2317 C CA . THR A 1 288 ? 11.224 5.451 -12.407 1.00 87.38 288 THR A CA 1
ATOM 2318 C C . THR A 1 288 ? 11.392 5.653 -10.900 1.00 87.38 288 THR A C 1
ATOM 2320 O O . THR A 1 288 ? 12.495 5.932 -10.451 1.00 87.38 288 THR A O 1
ATOM 2323 N N . CYS A 1 289 ? 10.332 5.472 -10.102 1.00 82.06 289 CYS A N 1
ATOM 2324 C CA . CYS A 1 289 ? 10.417 5.575 -8.640 1.00 82.06 289 CYS A CA 1
ATOM 2325 C C . CYS A 1 289 ? 11.180 4.414 -7.985 1.00 82.06 289 CYS A C 1
ATOM 2327 O O . CYS A 1 289 ? 11.764 4.596 -6.926 1.00 82.06 289 CYS A O 1
ATOM 2329 N N . GLU A 1 290 ? 11.167 3.227 -8.590 1.00 82.81 290 GLU A N 1
ATOM 2330 C CA . GLU A 1 290 ? 11.840 2.034 -8.057 1.00 82.81 290 GLU A CA 1
ATOM 2331 C C . GLU A 1 290 ? 13.261 1.860 -8.616 1.00 82.81 290 GLU A C 1
ATOM 2333 O O . GLU A 1 290 ? 13.886 0.825 -8.385 1.00 82.81 290 GLU A O 1
ATOM 2338 N N . ALA A 1 291 ? 13.777 2.843 -9.360 1.00 80.75 291 ALA A N 1
ATOM 2339 C CA . ALA A 1 291 ? 15.051 2.717 -10.056 1.00 80.75 291 ALA A CA 1
ATOM 2340 C C . ALA A 1 291 ? 16.225 2.439 -9.100 1.00 80.75 291 ALA A C 1
ATOM 2342 O O . ALA A 1 291 ? 17.015 1.532 -9.359 1.00 80.75 291 ALA A O 1
ATOM 2343 N N . ASP A 1 292 ? 16.269 3.135 -7.962 1.00 78.06 292 ASP A N 1
ATOM 2344 C CA . ASP A 1 292 ? 17.316 2.977 -6.944 1.00 78.06 292 ASP A CA 1
ATOM 2345 C C . ASP A 1 292 ? 17.266 1.601 -6.250 1.00 78.06 292 ASP A C 1
ATOM 2347 O O . ASP A 1 292 ? 18.295 1.018 -5.901 1.00 78.06 292 ASP A O 1
ATOM 2351 N N . GLU A 1 293 ? 16.065 1.044 -6.066 1.00 81.19 293 GLU A N 1
ATOM 2352 C CA . GLU A 1 293 ? 15.875 -0.294 -5.488 1.00 81.19 293 GLU A CA 1
ATOM 2353 C C . GLU A 1 293 ? 16.310 -1.391 -6.467 1.00 81.19 293 GLU A C 1
ATOM 2355 O O . GLU A 1 293 ? 16.877 -2.407 -6.058 1.00 81.19 293 GLU A O 1
ATOM 2360 N N . ILE A 1 294 ? 16.079 -1.178 -7.768 1.00 87.00 294 ILE A N 1
ATOM 2361 C CA . ILE A 1 294 ? 16.572 -2.063 -8.828 1.00 87.00 294 ILE A CA 1
ATOM 2362 C C . ILE A 1 294 ? 18.098 -2.003 -8.883 1.00 87.00 294 ILE A C 1
ATOM 2364 O O . ILE A 1 294 ? 18.733 -3.052 -8.921 1.00 87.00 294 ILE A O 1
ATOM 2368 N N . ASP A 1 295 ? 18.696 -0.814 -8.809 1.00 88.00 295 ASP A N 1
ATOM 2369 C CA . ASP A 1 295 ? 20.153 -0.659 -8.750 1.00 88.00 295 ASP A CA 1
ATOM 2370 C C . ASP A 1 295 ? 20.745 -1.361 -7.526 1.00 88.00 295 ASP A C 1
ATOM 2372 O O . ASP A 1 295 ? 21.670 -2.156 -7.651 1.00 88.00 295 ASP A O 1
ATOM 2376 N N . SER A 1 296 ? 20.122 -1.191 -6.361 1.00 84.25 296 SER A N 1
ATOM 2377 C CA . SER A 1 296 ? 20.514 -1.899 -5.140 1.00 84.25 296 SER A CA 1
ATOM 2378 C C . SER A 1 296 ? 20.389 -3.423 -5.274 1.00 84.25 296 SER A C 1
ATOM 2380 O O . SER A 1 296 ? 21.113 -4.174 -4.617 1.00 84.25 296 SER A O 1
ATOM 2382 N N . ALA A 1 297 ? 19.446 -3.918 -6.081 1.00 86.38 297 ALA A N 1
ATOM 2383 C CA . ALA A 1 297 ? 19.329 -5.339 -6.394 1.00 86.38 297 ALA A CA 1
ATOM 2384 C C . ALA A 1 297 ? 20.411 -5.804 -7.383 1.00 86.38 297 ALA A C 1
ATOM 2386 O O . ALA A 1 297 ? 20.887 -6.929 -7.250 1.00 86.38 297 ALA A O 1
ATOM 2387 N N . ILE A 1 298 ? 20.821 -4.953 -8.329 1.00 91.94 298 ILE A N 1
ATOM 2388 C CA . ILE A 1 298 ? 21.941 -5.214 -9.245 1.00 91.94 298 ILE A CA 1
ATOM 2389 C C . ILE A 1 298 ? 23.253 -5.282 -8.456 1.00 91.94 298 ILE A C 1
ATOM 2391 O O . ILE A 1 298 ? 23.969 -6.269 -8.575 1.00 91.94 298 ILE A O 1
ATOM 2395 N N . ASP A 1 299 ? 23.511 -4.327 -7.562 1.00 88.81 299 ASP A N 1
ATOM 2396 C CA . ASP A 1 299 ? 24.722 -4.311 -6.731 1.00 88.81 299 ASP A CA 1
ATOM 2397 C C . ASP A 1 299 ? 24.839 -5.574 -5.861 1.00 88.81 299 ASP A C 1
ATOM 2399 O O . ASP A 1 299 ? 25.916 -6.147 -5.700 1.00 88.81 299 ASP A O 1
ATOM 2403 N N . LYS A 1 300 ? 23.712 -6.059 -5.318 1.00 87.69 300 LYS A N 1
ATOM 2404 C CA . LYS A 1 300 ? 23.666 -7.331 -4.577 1.00 87.69 300 LYS A CA 1
ATOM 2405 C C . LYS A 1 300 ? 23.974 -8.528 -5.471 1.00 87.69 300 LYS A C 1
ATOM 2407 O O . LYS A 1 300 ? 24.639 -9.454 -5.014 1.00 87.69 300 LYS A O 1
ATOM 2412 N N . TYR A 1 301 ? 23.479 -8.523 -6.708 1.00 91.75 301 TYR A N 1
ATOM 2413 C CA . TYR A 1 301 ? 23.761 -9.579 -7.677 1.00 91.75 301 TYR A CA 1
ATOM 2414 C C . TYR A 1 301 ? 25.257 -9.604 -8.017 1.00 91.75 301 TYR A C 1
ATOM 2416 O O . TYR A 1 301 ? 25.874 -10.666 -7.976 1.00 91.75 301 TYR A O 1
ATOM 2424 N N . ASP A 1 302 ? 25.849 -8.436 -8.279 1.00 90.25 302 ASP A N 1
ATOM 2425 C CA . ASP A 1 302 ? 27.275 -8.291 -8.593 1.00 90.25 302 ASP A CA 1
ATOM 2426 C C . ASP A 1 302 ? 28.174 -8.660 -7.399 1.00 90.25 302 ASP A C 1
ATOM 2428 O O . ASP A 1 302 ? 29.283 -9.158 -7.583 1.00 90.25 302 ASP A O 1
ATOM 2432 N N . ALA A 1 303 ? 27.677 -8.496 -6.169 1.00 90.06 303 ALA A N 1
ATOM 2433 C CA . ALA A 1 303 ? 28.321 -8.960 -4.939 1.00 90.06 303 ALA A CA 1
ATOM 2434 C C . ALA A 1 303 ? 28.105 -10.461 -4.634 1.00 90.06 303 ALA A C 1
ATOM 2436 O O . ALA A 1 303 ? 28.399 -10.901 -3.520 1.00 90.06 303 ALA A O 1
ATOM 2437 N N . GLU A 1 304 ? 27.560 -11.240 -5.577 1.00 89.12 304 GLU A N 1
ATOM 2438 C CA . GLU A 1 304 ? 27.232 -12.670 -5.432 1.00 89.12 304 GLU A CA 1
ATOM 2439 C C . GLU A 1 304 ? 26.295 -12.982 -4.246 1.00 89.12 304 GLU A C 1
ATOM 2441 O O . GLU A 1 304 ? 26.260 -14.096 -3.712 1.00 89.12 304 GLU A O 1
ATOM 2446 N N . MET A 1 305 ? 25.496 -12.001 -3.818 1.00 79.12 305 MET A N 1
ATOM 2447 C CA . MET A 1 305 ? 24.495 -12.187 -2.773 1.00 79.12 305 MET A CA 1
ATOM 2448 C C . MET A 1 305 ? 23.200 -12.759 -3.362 1.00 79.12 305 MET A C 1
ATOM 2450 O O . MET A 1 305 ? 22.855 -12.479 -4.509 1.00 79.12 305 MET A O 1
ATOM 2454 N N . PRO A 1 306 ? 22.414 -13.527 -2.585 1.00 77.44 306 PRO A N 1
ATOM 2455 C CA . PRO A 1 306 ? 21.131 -14.017 -3.061 1.00 77.44 306 PRO A CA 1
ATOM 2456 C C . PRO A 1 306 ? 20.147 -12.857 -3.287 1.00 77.44 306 PRO A C 1
ATOM 2458 O O . PRO A 1 306 ? 19.664 -12.232 -2.343 1.00 77.44 306 PRO A O 1
ATOM 2461 N N . VAL A 1 307 ? 19.801 -12.626 -4.550 1.00 78.94 307 VAL A N 1
ATOM 2462 C CA . VAL A 1 307 ? 18.797 -11.674 -5.023 1.00 78.94 307 VAL A CA 1
ATOM 2463 C C . VAL A 1 307 ? 17.510 -12.400 -5.411 1.00 78.94 307 VAL A C 1
ATOM 2465 O O . VAL A 1 307 ? 17.480 -13.327 -6.219 1.00 78.94 307 VAL A O 1
ATOM 2468 N N . SER A 1 308 ? 16.415 -11.945 -4.815 1.00 82.44 308 SER A N 1
ATOM 2469 C CA . SER A 1 308 ? 15.056 -12.232 -5.260 1.00 82.44 308 SER A CA 1
ATOM 2470 C C . SER A 1 308 ? 14.294 -10.920 -5.184 1.00 82.44 308 SER A C 1
ATOM 2472 O O . SER A 1 308 ? 13.834 -10.513 -4.114 1.00 82.44 308 SER A O 1
ATOM 2474 N N . TYR A 1 309 ? 14.271 -10.199 -6.303 1.00 83.56 309 TYR A N 1
ATOM 2475 C CA . TYR A 1 309 ? 13.579 -8.922 -6.413 1.00 83.56 309 TYR A CA 1
ATOM 2476 C C . TYR A 1 309 ? 12.324 -9.118 -7.252 1.00 83.56 309 TYR A C 1
ATOM 2478 O O . TYR A 1 309 ? 12.387 -9.618 -8.375 1.00 83.56 309 TYR A O 1
ATOM 2486 N N . GLN A 1 310 ? 11.180 -8.714 -6.708 1.00 86.19 310 GLN A N 1
ATOM 2487 C CA . GLN A 1 310 ? 9.909 -8.718 -7.413 1.00 86.19 310 GLN A CA 1
ATOM 2488 C C . GLN A 1 310 ? 9.074 -7.523 -6.976 1.00 86.19 310 GLN A C 1
ATOM 2490 O O . GLN A 1 310 ? 8.779 -7.357 -5.792 1.00 86.19 310 GLN A O 1
ATOM 2495 N N . LYS A 1 311 ? 8.640 -6.723 -7.949 1.00 84.69 311 LYS A N 1
ATOM 2496 C CA . LYS A 1 311 ? 7.774 -5.567 -7.725 1.00 84.69 311 LYS A CA 1
ATOM 2497 C C . LYS A 1 311 ? 6.564 -5.617 -8.642 1.00 84.69 311 LYS A C 1
ATOM 2499 O O . LYS A 1 311 ? 6.702 -5.824 -9.844 1.00 84.69 311 LYS A O 1
ATOM 2504 N N . HIS A 1 312 ? 5.375 -5.417 -8.079 1.00 85.50 312 HIS A N 1
ATOM 2505 C CA . HIS A 1 312 ? 4.134 -5.279 -8.841 1.00 85.50 312 HIS A CA 1
ATOM 2506 C C . HIS A 1 312 ? 3.972 -3.852 -9.372 1.00 85.50 312 HIS A C 1
ATOM 2508 O O . HIS A 1 312 ? 4.075 -2.890 -8.618 1.00 85.50 312 HIS A O 1
ATOM 2514 N N . LEU A 1 313 ? 3.681 -3.725 -10.665 1.00 85.62 313 LEU A N 1
ATOM 2515 C CA . LEU A 1 313 ? 3.439 -2.452 -11.351 1.00 85.62 313 LEU A CA 1
ATOM 2516 C C . LEU A 1 313 ? 1.946 -2.156 -11.567 1.00 85.62 313 LEU A C 1
ATOM 2518 O O . LEU A 1 313 ? 1.601 -1.078 -12.042 1.00 85.62 313 LEU A O 1
ATOM 2522 N N . GLY A 1 314 ? 1.055 -3.093 -11.228 1.00 84.31 314 GLY A N 1
ATOM 2523 C CA . GLY A 1 314 ? -0.381 -3.028 -11.516 1.00 84.31 314 GLY A CA 1
ATOM 2524 C C . GLY A 1 314 ? -0.814 -3.978 -12.640 1.00 84.31 314 GLY A C 1
ATOM 2525 O O . GLY A 1 314 ? -0.038 -4.280 -13.541 1.00 84.31 314 GLY A O 1
ATOM 2526 N N . GLU A 1 315 ? -2.058 -4.466 -12.607 1.00 83.75 315 GLU A N 1
ATOM 2527 C CA . GLU A 1 315 ? -2.684 -5.302 -13.661 1.00 83.75 315 GLU A CA 1
ATOM 2528 C C . GLU A 1 315 ? -1.896 -6.574 -14.038 1.00 83.75 315 GLU A C 1
ATOM 2530 O O . GLU A 1 315 ? -1.817 -6.967 -15.208 1.00 83.75 315 GLU A O 1
ATOM 2535 N N . ASN A 1 316 ? -1.289 -7.221 -13.043 1.00 88.00 316 ASN A N 1
ATOM 2536 C CA . ASN A 1 316 ? -0.384 -8.364 -13.201 1.00 88.00 316 ASN A CA 1
ATOM 2537 C C . ASN A 1 316 ? 0.903 -8.053 -13.979 1.00 88.00 316 ASN A C 1
ATOM 2539 O O . ASN A 1 316 ? 1.536 -8.958 -14.511 1.00 88.00 316 ASN A O 1
ATOM 2543 N N . TYR A 1 317 ? 1.325 -6.796 -14.060 1.00 92.50 317 TYR A N 1
ATOM 2544 C CA . TYR A 1 317 ? 2.662 -6.466 -14.534 1.00 92.50 317 TYR A CA 1
ATOM 2545 C C . TYR A 1 317 ? 3.640 -6.488 -13.367 1.00 92.50 317 TYR A C 1
ATOM 2547 O O . TYR A 1 317 ? 3.339 -5.963 -12.297 1.00 92.50 317 TYR A O 1
ATOM 2555 N N . TYR A 1 318 ? 4.804 -7.091 -13.580 1.00 90.81 318 TYR A N 1
ATOM 2556 C CA . TYR A 1 318 ? 5.850 -7.181 -12.573 1.00 90.81 318 TYR A CA 1
ATOM 2557 C C . TYR A 1 318 ? 7.217 -6.870 -13.172 1.00 90.81 318 TYR A C 1
ATOM 2559 O O . TYR A 1 318 ? 7.476 -7.190 -14.338 1.00 90.81 318 TYR A O 1
ATOM 2567 N N . ILE A 1 319 ? 8.077 -6.285 -12.340 1.00 93.19 319 ILE A N 1
ATOM 2568 C CA . ILE A 1 319 ? 9.527 -6.270 -12.530 1.00 93.19 319 ILE A CA 1
ATOM 2569 C C . ILE A 1 319 ? 10.105 -7.382 -11.671 1.00 93.19 319 ILE A C 1
ATOM 2571 O O . ILE A 1 319 ? 9.774 -7.453 -10.487 1.00 93.19 319 ILE A O 1
ATOM 2575 N N . THR A 1 320 ? 10.952 -8.233 -12.240 1.00 92.31 320 THR A N 1
ATOM 2576 C CA . THR A 1 320 ? 11.630 -9.290 -11.491 1.00 92.31 320 THR A CA 1
ATOM 2577 C C . THR A 1 320 ? 13.105 -9.402 -11.842 1.00 92.31 320 THR A C 1
ATOM 2579 O O . THR A 1 320 ? 13.491 -9.258 -13.005 1.00 92.31 320 THR A O 1
ATOM 2582 N N . MET A 1 321 ? 13.909 -9.731 -10.836 1.00 89.19 321 MET A N 1
ATOM 2583 C CA . MET A 1 321 ? 15.304 -10.140 -10.979 1.00 89.19 321 MET A CA 1
ATOM 2584 C C . MET A 1 321 ? 15.547 -11.388 -10.135 1.00 89.19 321 MET A C 1
ATOM 2586 O O . MET A 1 321 ? 15.057 -11.491 -9.007 1.00 89.19 321 MET A O 1
ATOM 2590 N N . ASP A 1 322 ? 16.301 -12.323 -10.698 1.00 84.19 322 ASP A N 1
ATOM 2591 C CA . ASP A 1 322 ? 16.682 -13.577 -10.063 1.00 84.19 322 ASP A CA 1
ATOM 2592 C C . ASP A 1 322 ? 18.205 -13.762 -10.106 1.00 84.19 322 ASP A C 1
ATOM 2594 O O . ASP A 1 322 ? 18.918 -13.040 -10.798 1.00 84.19 322 ASP A O 1
ATOM 2598 N N . ASN A 1 323 ? 18.707 -14.752 -9.368 1.00 82.88 323 ASN A N 1
ATOM 2599 C CA . ASN A 1 323 ? 20.135 -15.100 -9.357 1.00 82.88 323 ASN A CA 1
ATOM 2600 C C . ASN A 1 323 ? 20.582 -15.893 -10.587 1.00 82.88 323 ASN A C 1
ATOM 2602 O O . ASN A 1 323 ? 21.755 -16.231 -10.713 1.00 82.88 323 ASN A O 1
ATOM 2606 N N . LYS A 1 324 ? 19.646 -16.302 -11.446 1.00 84.31 324 LYS A N 1
ATOM 2607 C CA . LYS A 1 324 ? 19.926 -17.245 -12.526 1.00 84.31 324 LYS A CA 1
ATOM 2608 C C . LYS A 1 324 ? 20.426 -16.521 -13.767 1.00 84.31 324 LYS A C 1
ATOM 2610 O O . LYS A 1 324 ? 21.239 -17.083 -14.502 1.00 84.31 324 LYS A O 1
ATOM 2615 N N . TYR A 1 325 ? 19.930 -15.310 -14.012 1.00 86.44 325 TYR A N 1
ATOM 2616 C CA . TYR A 1 325 ? 20.291 -14.516 -15.177 1.00 86.44 325 TYR A CA 1
ATOM 2617 C C . TYR A 1 325 ? 20.463 -13.031 -14.812 1.00 86.44 325 TYR A C 1
ATOM 2619 O O . TYR A 1 325 ? 19.594 -12.481 -14.138 1.00 86.44 325 TYR A O 1
ATOM 2627 N N . PRO A 1 326 ? 21.502 -12.342 -15.331 1.00 90.69 326 PRO A N 1
ATOM 2628 C CA . PRO A 1 326 ? 21.744 -10.914 -15.091 1.00 90.69 326 PRO A CA 1
ATOM 2629 C C . PRO A 1 326 ? 20.804 -10.045 -15.946 1.00 90.69 326 PRO A C 1
ATOM 2631 O O . PRO A 1 326 ? 21.214 -9.361 -16.890 1.00 90.69 326 PRO A O 1
ATOM 2634 N N . LEU A 1 327 ? 19.502 -10.166 -15.687 1.00 94.19 327 LEU A N 1
ATOM 2635 C CA . LEU A 1 327 ? 18.431 -9.561 -16.469 1.00 94.19 327 LEU A CA 1
ATOM 2636 C C . LEU A 1 327 ? 17.398 -8.904 -15.556 1.00 94.19 327 LEU A C 1
ATOM 2638 O O . LEU A 1 327 ? 16.907 -9.513 -14.605 1.00 94.19 327 LEU A O 1
ATOM 2642 N N . VAL A 1 328 ? 16.975 -7.700 -15.931 1.00 95.50 328 VAL A N 1
ATOM 2643 C CA . VAL A 1 328 ? 15.766 -7.068 -15.402 1.00 95.50 328 VAL A CA 1
ATOM 2644 C C . VAL A 1 328 ? 14.596 -7.491 -16.289 1.00 95.50 328 VAL A C 1
ATOM 2646 O O . VAL A 1 328 ? 14.547 -7.195 -17.486 1.00 95.50 328 VAL A O 1
ATOM 2649 N N . ASN A 1 329 ? 13.645 -8.232 -15.724 1.00 95.25 329 ASN A N 1
ATOM 2650 C CA . ASN A 1 329 ? 12.475 -8.722 -16.449 1.00 95.25 329 ASN A CA 1
ATOM 2651 C C . ASN A 1 329 ? 11.264 -7.837 -16.160 1.00 95.25 329 ASN A C 1
ATOM 2653 O O . ASN A 1 329 ? 10.819 -7.783 -15.025 1.00 95.25 329 ASN A O 1
ATOM 2657 N N . ILE A 1 330 ? 10.676 -7.215 -17.181 1.00 96.25 330 ILE A N 1
ATOM 2658 C CA . ILE A 1 330 ? 9.451 -6.408 -17.077 1.00 96.25 330 ILE A CA 1
ATOM 2659 C C . ILE A 1 330 ? 8.355 -7.108 -17.880 1.00 96.25 330 ILE A C 1
ATOM 2661 O O . ILE A 1 330 ? 8.376 -7.124 -19.114 1.00 96.25 330 ILE A O 1
ATOM 2665 N N . ARG A 1 331 ? 7.400 -7.750 -17.205 1.00 94.31 331 ARG A N 1
ATOM 2666 C CA . ARG A 1 331 ? 6.537 -8.758 -17.844 1.00 94.31 331 ARG A CA 1
ATOM 2667 C C . ARG A 1 331 ? 5.125 -8.770 -17.277 1.00 94.31 331 ARG A C 1
ATOM 2669 O O . ARG A 1 331 ? 4.922 -8.465 -16.107 1.00 94.31 331 ARG A O 1
ATOM 2676 N N . LYS A 1 332 ? 4.148 -9.160 -18.105 1.00 92.69 332 LYS A N 1
ATOM 2677 C CA . LYS A 1 332 ? 2.793 -9.496 -17.648 1.00 92.69 332 LYS A CA 1
ATOM 2678 C C . LYS A 1 332 ? 2.756 -10.943 -17.156 1.00 92.69 332 LYS A C 1
ATOM 2680 O O . LYS A 1 332 ? 3.245 -11.841 -17.841 1.00 92.69 332 LYS A O 1
ATOM 2685 N N . TRP A 1 333 ? 2.149 -11.161 -16.007 1.00 91.50 333 TRP A N 1
ATOM 2686 C CA .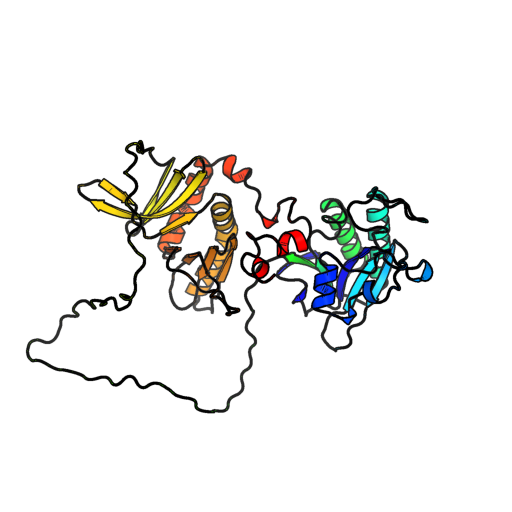 TRP A 1 333 ? 1.962 -12.451 -15.362 1.00 91.50 333 TRP A CA 1
ATOM 2687 C C . TRP A 1 333 ? 0.505 -12.892 -15.484 1.00 91.50 333 TRP A C 1
ATOM 2689 O O . TRP A 1 333 ? -0.387 -12.106 -15.821 1.00 91.50 333 TRP A O 1
ATOM 2699 N N . TRP A 1 334 ? 0.284 -14.178 -15.274 1.00 85.75 334 TRP A N 1
ATOM 2700 C CA . TRP A 1 334 ? -1.004 -14.839 -15.399 1.00 85.75 334 TRP A CA 1
ATOM 2701 C C . TRP A 1 334 ? -1.143 -15.857 -14.271 1.00 85.75 334 TRP A C 1
ATOM 2703 O O . TRP A 1 334 ? -0.164 -16.509 -13.927 1.00 85.75 334 TRP A O 1
ATOM 2713 N N . MET A 1 335 ? -2.346 -15.994 -13.718 1.00 82.75 335 MET A N 1
ATOM 2714 C CA . MET A 1 335 ? -2.678 -17.045 -12.758 1.00 82.75 335 MET A CA 1
ATOM 2715 C C . MET A 1 335 ? -3.459 -18.143 -13.490 1.00 82.75 335 MET A C 1
ATOM 2717 O O . MET A 1 335 ? -4.548 -17.852 -13.999 1.00 82.75 335 MET A O 1
ATOM 2721 N N . PRO A 1 336 ? -2.917 -19.366 -13.621 1.00 82.75 336 PRO A N 1
ATOM 2722 C CA . PRO A 1 336 ? -3.645 -20.487 -14.200 1.00 82.75 336 PRO A CA 1
ATOM 2723 C C . PRO A 1 336 ? -4.933 -20.790 -13.419 1.00 82.75 336 PRO A C 1
ATOM 2725 O O . PRO A 1 336 ? -4.946 -20.679 -12.193 1.00 82.75 336 PRO A O 1
ATOM 2728 N N . PRO A 1 337 ? -6.034 -21.163 -14.098 1.00 79.56 337 PRO A N 1
ATOM 2729 C CA . PRO A 1 337 ? -7.264 -21.534 -13.410 1.00 79.56 337 PRO A CA 1
ATOM 2730 C C . PRO A 1 337 ? -7.035 -22.715 -12.458 1.00 79.56 337 PRO A C 1
ATOM 2732 O O . PRO A 1 337 ? -6.600 -23.778 -12.893 1.00 79.56 337 PRO A O 1
ATOM 2735 N N . GLY A 1 338 ? -7.367 -22.536 -11.179 1.00 73.50 338 GLY A N 1
ATOM 2736 C CA . GLY A 1 338 ? -7.232 -23.577 -10.154 1.00 73.50 338 GLY A CA 1
ATOM 2737 C C . GLY A 1 338 ? -5.844 -23.690 -9.517 1.00 73.50 338 GLY A C 1
ATOM 2738 O O . GLY A 1 338 ? -5.643 -24.585 -8.700 1.00 73.50 338 GLY A O 1
ATOM 2739 N N . GLU A 1 339 ? -4.912 -22.799 -9.859 1.00 75.19 339 GLU A N 1
ATOM 2740 C CA . GLU A 1 339 ? -3.620 -22.666 -9.183 1.00 75.19 339 GLU A CA 1
ATOM 2741 C C . GLU A 1 339 ? -3.585 -21.392 -8.328 1.00 75.19 339 GLU A C 1
ATOM 2743 O O . GLU A 1 339 ? -4.185 -20.377 -8.683 1.00 75.19 339 GLU A O 1
ATOM 2748 N N . ASP A 1 340 ? -2.841 -21.440 -7.222 1.00 72.88 340 ASP A N 1
ATOM 2749 C CA . ASP A 1 340 ? -2.649 -20.299 -6.314 1.00 72.88 340 ASP A CA 1
ATOM 2750 C C . ASP A 1 340 ? -1.374 -19.490 -6.638 1.00 72.88 340 ASP A C 1
ATOM 2752 O O . ASP A 1 340 ? -1.069 -18.496 -5.975 1.00 72.88 340 ASP A O 1
ATOM 2756 N N . GLU A 1 341 ? -0.614 -19.898 -7.660 1.00 75.31 341 GLU A N 1
ATOM 2757 C CA . GLU A 1 341 ? 0.651 -19.273 -8.048 1.00 75.31 341 GLU A CA 1
ATOM 2758 C C . GLU A 1 341 ? 0.543 -18.537 -9.389 1.00 75.31 341 GLU A C 1
ATOM 2760 O O . GLU A 1 341 ? 0.003 -19.027 -10.381 1.00 75.31 341 GLU A O 1
ATOM 2765 N N . ILE A 1 342 ? 1.091 -17.321 -9.432 1.00 83.81 342 ILE A N 1
ATOM 2766 C CA . ILE A 1 342 ? 1.213 -16.550 -10.669 1.00 83.81 342 ILE A CA 1
ATOM 2767 C C . ILE A 1 342 ? 2.463 -16.963 -11.440 1.00 83.81 342 ILE A C 1
ATOM 2769 O O . ILE A 1 342 ? 3.539 -17.117 -10.867 1.00 83.81 342 ILE A O 1
ATOM 2773 N N . VAL A 1 343 ? 2.346 -17.031 -12.765 1.00 84.06 343 VAL A N 1
ATOM 2774 C CA . VAL A 1 343 ? 3.451 -17.368 -13.667 1.00 84.06 343 VAL A CA 1
ATOM 2775 C C . VAL A 1 343 ? 3.703 -16.274 -14.716 1.00 84.06 343 VAL A C 1
ATOM 2777 O O . VAL A 1 343 ? 2.766 -15.616 -15.188 1.00 84.06 343 VAL A O 1
ATOM 2780 N N . PRO A 1 344 ? 4.966 -16.051 -15.122 1.00 89.94 344 PRO A N 1
ATOM 2781 C CA . PRO A 1 344 ? 5.311 -15.071 -16.147 1.00 89.94 344 PRO A CA 1
ATOM 2782 C C . PRO A 1 344 ? 4.829 -15.502 -17.545 1.00 89.94 344 PRO A C 1
ATOM 2784 O O . PRO A 1 344 ? 5.095 -16.613 -17.997 1.00 89.94 344 PRO A O 1
ATOM 2787 N N . THR A 1 345 ? 4.181 -14.604 -18.297 1.00 91.38 345 THR A N 1
ATOM 2788 C CA . THR A 1 345 ? 3.749 -14.880 -19.688 1.00 91.38 345 THR A CA 1
ATOM 2789 C C . THR A 1 345 ? 4.822 -14.510 -20.708 1.00 91.38 345 THR A C 1
ATOM 2791 O O . THR A 1 345 ? 5.715 -13.733 -20.404 1.00 91.38 345 THR A O 1
ATOM 2794 N N . LYS A 1 346 ? 4.711 -14.918 -21.982 1.00 88.06 346 LYS A N 1
ATOM 2795 C CA . LYS A 1 346 ? 5.629 -14.456 -23.053 1.00 88.06 346 LYS A CA 1
ATOM 2796 C C . LYS A 1 346 ? 5.572 -12.934 -23.316 1.00 88.06 346 LYS A C 1
ATOM 2798 O O . LYS A 1 346 ? 6.499 -12.398 -23.923 1.00 88.06 346 LYS A O 1
ATOM 2803 N N . LYS A 1 347 ? 4.551 -12.218 -22.821 1.00 91.25 347 LYS A N 1
ATOM 2804 C CA . LYS A 1 347 ? 4.368 -10.768 -23.005 1.00 91.25 347 LYS A CA 1
ATOM 2805 C C . LYS A 1 347 ? 5.212 -9.966 -22.008 1.00 91.25 347 LYS A C 1
ATOM 2807 O O . LYS A 1 347 ? 4.809 -9.764 -20.864 1.00 91.25 347 LYS A O 1
ATOM 2812 N N . GLY A 1 348 ? 6.360 -9.472 -22.456 1.00 93.44 348 GLY A N 1
ATOM 2813 C CA . GLY A 1 348 ? 7.266 -8.668 -21.640 1.00 93.44 348 GLY A CA 1
ATOM 2814 C C . GLY A 1 348 ? 8.538 -8.275 -22.381 1.00 93.44 348 GLY A C 1
ATOM 2815 O O . GLY A 1 348 ? 8.714 -8.604 -23.555 1.00 93.44 348 GLY A O 1
ATOM 2816 N N . ALA A 1 349 ? 9.419 -7.596 -21.663 1.00 94.44 349 ALA A N 1
ATOM 2817 C CA . ALA A 1 349 ? 10.786 -7.293 -22.044 1.00 94.44 349 ALA A CA 1
ATOM 2818 C C . ALA A 1 349 ? 11.736 -7.886 -20.997 1.00 94.44 349 ALA A C 1
ATOM 2820 O O . ALA A 1 349 ? 11.464 -7.819 -19.801 1.00 94.44 349 ALA A O 1
ATOM 2821 N N . SER A 1 350 ? 12.837 -8.467 -21.455 1.00 94.50 350 SER A N 1
ATOM 2822 C CA . SER A 1 350 ? 13.951 -8.881 -20.604 1.00 94.50 350 SER A CA 1
ATOM 2823 C C . SER A 1 350 ? 15.157 -8.088 -21.086 1.00 94.50 350 SER A C 1
ATOM 2825 O O . SER A 1 350 ? 15.548 -8.245 -22.242 1.00 94.50 350 SER A O 1
ATOM 2827 N N . ILE A 1 351 ? 15.671 -7.201 -20.240 1.00 95.50 351 ILE A N 1
ATOM 2828 C CA . ILE A 1 351 ? 16.769 -6.284 -20.568 1.00 95.50 351 ILE A CA 1
ATOM 2829 C C . ILE A 1 351 ? 17.979 -6.597 -19.688 1.00 95.50 351 ILE A C 1
ATOM 2831 O O . ILE A 1 351 ? 17.815 -7.028 -18.547 1.00 95.50 351 ILE A O 1
ATOM 2835 N N . THR A 1 352 ? 19.192 -6.435 -20.212 1.00 95.62 352 THR A N 1
ATOM 2836 C CA . THR A 1 352 ? 20.420 -6.615 -19.415 1.00 95.62 352 THR A CA 1
ATOM 2837 C C . THR A 1 352 ? 20.656 -5.435 -18.475 1.00 95.62 352 THR A C 1
ATOM 2839 O O . THR A 1 352 ? 20.035 -4.385 -18.630 1.00 95.62 352 THR A O 1
ATOM 2842 N N . PHE A 1 353 ? 21.586 -5.573 -17.526 1.00 94.81 353 PHE A N 1
ATOM 2843 C CA . PHE A 1 353 ? 21.977 -4.472 -16.633 1.00 94.81 353 PHE A CA 1
ATOM 2844 C C . PHE A 1 353 ? 22.563 -3.270 -17.391 1.00 94.81 353 PHE A C 1
ATOM 2846 O O . PHE A 1 353 ? 22.282 -2.126 -17.048 1.00 94.81 353 PHE A O 1
ATOM 2853 N N . GLU A 1 354 ? 23.290 -3.512 -18.485 1.00 94.19 354 GLU A N 1
ATOM 2854 C CA . GLU A 1 354 ? 23.758 -2.444 -19.380 1.00 94.19 354 GLU A CA 1
ATOM 2855 C C . GLU A 1 354 ? 22.588 -1.706 -20.041 1.00 94.19 354 GLU A C 1
ATOM 2857 O O . GLU A 1 354 ? 22.539 -0.480 -20.025 1.00 94.19 354 GLU A O 1
ATOM 2862 N N . GLN A 1 355 ? 21.606 -2.446 -20.568 1.00 95.69 355 GLN A N 1
ATOM 2863 C CA . GLN A 1 355 ? 20.415 -1.846 -21.171 1.00 95.69 355 GLN A CA 1
ATOM 2864 C C . GLN A 1 355 ? 19.571 -1.110 -20.121 1.00 95.69 355 GLN A C 1
ATOM 2866 O O . GLN A 1 355 ? 18.992 -0.072 -20.422 1.00 95.69 355 GLN A O 1
ATOM 2871 N N . TRP A 1 356 ? 19.511 -1.613 -18.883 1.00 96.50 356 TRP A N 1
ATOM 2872 C CA . TRP A 1 356 ? 18.873 -0.925 -17.760 1.00 96.50 356 TRP A CA 1
ATOM 2873 C C . TRP A 1 356 ? 19.552 0.413 -17.456 1.00 96.50 356 TRP A C 1
ATOM 2875 O O . TRP A 1 356 ? 18.865 1.421 -17.301 1.00 96.50 356 TRP A O 1
ATOM 2885 N N . LYS A 1 357 ? 20.889 0.459 -17.460 1.00 95.56 357 LYS A N 1
ATOM 2886 C CA . LYS A 1 357 ? 21.638 1.714 -17.337 1.00 95.56 357 LYS A CA 1
ATOM 2887 C C . LYS A 1 357 ? 21.268 2.696 -18.451 1.00 95.56 357 LYS A C 1
ATOM 2889 O O . LYS A 1 357 ? 20.915 3.827 -18.143 1.00 95.56 357 LYS A O 1
ATOM 2894 N N . SER A 1 358 ? 21.226 2.246 -19.708 1.00 96.25 358 SER A N 1
ATOM 2895 C CA . SER A 1 358 ? 20.768 3.085 -20.824 1.00 96.25 358 SER A CA 1
ATOM 2896 C C . SER A 1 358 ? 19.325 3.566 -20.646 1.00 96.25 358 SER A C 1
ATOM 2898 O O . SER A 1 358 ? 19.022 4.714 -20.944 1.00 96.25 358 SER A O 1
ATOM 2900 N N . VAL A 1 359 ? 18.423 2.727 -20.123 1.00 96.00 359 VAL A N 1
ATOM 2901 C CA . VAL A 1 359 ? 17.051 3.151 -19.799 1.00 96.00 359 VAL A CA 1
ATOM 2902 C C . VAL A 1 359 ? 17.064 4.279 -18.765 1.00 96.00 359 VAL A C 1
ATOM 2904 O O . VAL A 1 359 ? 16.366 5.266 -18.982 1.00 96.00 359 VAL A O 1
ATOM 2907 N N . LYS A 1 360 ? 17.856 4.168 -17.688 1.00 95.75 360 LYS A N 1
ATOM 2908 C CA . LYS A 1 360 ? 17.993 5.224 -16.669 1.00 95.75 360 LYS A CA 1
ATOM 2909 C C . LYS A 1 360 ? 18.565 6.516 -17.241 1.00 95.75 360 LYS A C 1
ATOM 2911 O O . LYS A 1 360 ? 18.031 7.578 -16.946 1.00 95.75 360 LYS A O 1
ATOM 2916 N N . ASP A 1 361 ? 19.586 6.426 -18.089 1.00 94.94 361 ASP A N 1
ATOM 2917 C CA . ASP A 1 361 ? 20.200 7.597 -18.724 1.00 94.94 361 ASP A CA 1
ATOM 2918 C C . ASP A 1 361 ? 19.182 8.365 -19.592 1.00 94.94 361 ASP A C 1
ATOM 2920 O O . ASP A 1 361 ? 19.222 9.591 -19.657 1.00 94.94 361 ASP A O 1
ATOM 2924 N N . LEU A 1 362 ? 18.211 7.660 -20.188 1.00 95.56 362 LEU A N 1
ATOM 2925 C CA . LEU A 1 362 ? 17.122 8.252 -20.975 1.00 95.56 362 LEU A CA 1
ATOM 2926 C C . LEU A 1 362 ? 15.895 8.668 -20.136 1.00 95.56 362 LEU A C 1
ATOM 2928 O O . LEU A 1 362 ? 15.017 9.364 -20.657 1.00 95.56 362 LEU A O 1
ATOM 2932 N N . MET A 1 363 ? 15.786 8.272 -18.858 1.00 93.62 363 MET A N 1
ATOM 2933 C CA . MET A 1 363 ? 14.641 8.631 -18.002 1.00 93.62 363 MET A CA 1
ATOM 2934 C C . MET A 1 363 ? 14.436 10.153 -17.884 1.00 93.62 363 MET A C 1
ATOM 2936 O O . MET A 1 363 ? 13.285 10.574 -18.012 1.00 93.62 363 MET A O 1
ATOM 2940 N N . PRO A 1 364 ? 15.476 10.998 -17.705 1.00 92.31 364 PRO A N 1
ATOM 2941 C CA . PRO A 1 364 ? 15.313 12.453 -17.654 1.00 92.31 364 PRO A CA 1
ATOM 2942 C C . PRO A 1 364 ? 14.777 13.051 -18.958 1.00 92.31 364 PRO A C 1
ATOM 2944 O O . PRO A 1 364 ? 13.960 13.971 -18.928 1.00 92.31 364 PRO A O 1
ATOM 2947 N N . GLU A 1 365 ? 15.187 12.518 -20.111 1.00 92.69 365 GLU A N 1
ATOM 2948 C CA . GLU A 1 365 ? 14.679 12.969 -21.410 1.00 92.69 365 GLU A CA 1
ATOM 2949 C C . GLU A 1 365 ? 13.203 12.604 -21.575 1.00 92.69 365 GLU A C 1
ATOM 2951 O O . GLU A 1 365 ? 12.390 13.442 -21.970 1.00 92.69 365 GLU A O 1
ATOM 2956 N N . VAL A 1 366 ? 12.829 11.379 -21.195 1.00 92.19 366 VAL A N 1
ATOM 2957 C CA . VAL A 1 366 ? 11.428 10.944 -21.181 1.00 92.19 366 VAL A CA 1
ATOM 2958 C C . VAL A 1 366 ? 10.600 11.784 -20.205 1.00 92.19 366 VAL A C 1
ATOM 2960 O O . VAL A 1 366 ? 9.506 12.217 -20.565 1.00 92.19 366 VAL A O 1
ATOM 2963 N N . GLN A 1 367 ? 11.124 12.077 -19.012 1.00 90.69 367 GLN A N 1
ATOM 2964 C CA . GLN A 1 367 ? 10.488 12.961 -18.031 1.00 90.69 367 GLN A CA 1
ATOM 2965 C C . GLN A 1 367 ? 10.262 14.357 -18.619 1.00 90.69 367 GLN A C 1
ATOM 2967 O O . GLN A 1 367 ? 9.161 14.885 -18.516 1.00 90.69 367 GLN A O 1
ATOM 2972 N N . SER A 1 368 ? 11.263 14.934 -19.290 1.00 89.56 368 SER A N 1
ATOM 2973 C CA . SER A 1 368 ? 11.149 16.249 -19.930 1.00 89.56 368 SER A CA 1
ATOM 2974 C C . SER A 1 368 ? 10.097 16.272 -21.044 1.00 89.56 368 SER A C 1
ATOM 2976 O O . SER A 1 368 ? 9.408 17.277 -21.209 1.00 89.56 368 SER A O 1
ATOM 2978 N N . LYS A 1 369 ? 9.940 15.176 -21.799 1.00 90.38 369 LYS A N 1
ATOM 2979 C CA . LYS A 1 369 ? 8.920 15.067 -22.856 1.00 90.38 369 LYS A CA 1
ATOM 2980 C C . LYS A 1 369 ? 7.509 14.855 -22.322 1.00 90.38 369 LYS A C 1
ATOM 2982 O O . LYS A 1 369 ? 6.561 15.301 -22.961 1.00 90.38 369 LYS A O 1
ATOM 2987 N N . LEU A 1 370 ? 7.367 14.147 -21.205 1.00 88.19 370 LEU A N 1
ATOM 2988 C CA . LEU A 1 370 ? 6.068 13.884 -20.589 1.00 88.19 370 LEU A CA 1
ATOM 2989 C C . LEU A 1 370 ? 5.608 15.044 -19.693 1.00 88.19 370 LEU A C 1
ATOM 2991 O O . LEU A 1 370 ? 4.408 15.290 -19.622 1.00 88.19 370 LEU A O 1
ATOM 2995 N N . GLY A 1 371 ? 6.540 15.770 -19.069 1.00 85.44 371 GLY A N 1
ATOM 2996 C CA . GLY A 1 371 ? 6.273 16.957 -18.254 1.00 85.44 371 GLY A CA 1
ATOM 2997 C C . GLY A 1 371 ? 5.178 16.724 -17.212 1.00 85.44 371 GLY A C 1
ATOM 2998 O O . GLY A 1 371 ? 5.142 15.680 -16.551 1.00 85.44 371 GLY A O 1
ATOM 2999 N N . ASP A 1 372 ? 4.252 17.679 -17.140 1.00 78.88 372 ASP A N 1
ATOM 3000 C CA . ASP A 1 372 ? 3.124 17.709 -16.203 1.00 78.88 372 ASP A CA 1
ATOM 3001 C C . ASP A 1 372 ? 2.258 16.440 -16.268 1.00 78.88 372 ASP A C 1
ATOM 3003 O O . ASP A 1 372 ? 1.753 15.981 -15.246 1.00 78.88 372 ASP A O 1
ATOM 3007 N N . LEU A 1 373 ? 2.157 15.789 -17.437 1.00 82.88 373 LEU A N 1
ATOM 3008 C CA . LEU A 1 373 ? 1.350 14.573 -17.599 1.00 82.88 373 LEU A CA 1
ATOM 3009 C C . LEU A 1 373 ? 1.824 13.441 -16.690 1.00 82.88 373 LEU A C 1
ATOM 3011 O O . LEU A 1 373 ? 1.016 12.635 -16.241 1.00 82.88 373 LEU A O 1
ATOM 3015 N N . LEU A 1 374 ? 3.130 13.337 -16.438 1.00 79.69 374 LEU A N 1
ATOM 3016 C CA . LEU A 1 374 ? 3.665 12.303 -15.557 1.00 79.69 374 LEU A CA 1
ATOM 3017 C C . LEU A 1 374 ? 3.515 12.691 -14.081 1.00 79.69 374 LEU A C 1
ATOM 3019 O O . LEU A 1 374 ? 3.353 11.816 -13.228 1.00 79.69 374 LEU A O 1
ATOM 3023 N N . GLU A 1 375 ? 3.527 13.984 -13.763 1.00 75.00 375 GLU A N 1
ATOM 3024 C CA . GLU A 1 375 ? 3.312 14.492 -12.406 1.00 75.00 375 GLU A CA 1
ATOM 3025 C C . GLU A 1 375 ? 1.858 14.300 -11.962 1.00 75.00 375 GLU A C 1
ATOM 3027 O O . GLU A 1 375 ? 1.628 13.757 -10.879 1.00 75.00 375 GLU A O 1
ATOM 3032 N N . GLU A 1 376 ? 0.903 14.601 -12.845 1.00 77.88 376 GLU A N 1
ATOM 3033 C CA . GLU A 1 376 ? -0.543 14.432 -12.640 1.00 77.88 376 GLU A CA 1
ATOM 3034 C C . GLU A 1 376 ? -0.983 12.968 -12.502 1.00 77.88 376 GLU A C 1
ATOM 3036 O O . GLU A 1 376 ? -2.065 12.686 -11.982 1.00 77.88 376 GLU A O 1
ATOM 3041 N N . VAL A 1 377 ? -0.158 12.012 -12.946 1.00 79.00 377 VAL A N 1
ATOM 3042 C CA . VAL A 1 377 ? -0.458 10.584 -12.795 1.00 79.00 377 VAL A CA 1
ATOM 3043 C C . VAL A 1 377 ? -0.463 10.211 -11.317 1.00 79.00 377 VAL A C 1
ATOM 3045 O O . VAL A 1 377 ? 0.580 10.036 -10.678 1.00 79.00 377 VAL A O 1
ATOM 3048 N N . GLU A 1 378 ? -1.662 10.042 -10.780 1.00 72.88 378 GLU A N 1
ATOM 3049 C CA . GLU A 1 378 ? -1.876 9.477 -9.459 1.00 72.88 378 GLU A CA 1
ATOM 3050 C C . GLU A 1 378 ? -1.710 7.952 -9.515 1.00 72.88 378 GLU A C 1
ATOM 3052 O O . GLU A 1 378 ? -2.330 7.266 -10.333 1.00 72.88 378 GLU A O 1
ATOM 3057 N N . PHE A 1 379 ? -0.876 7.398 -8.630 1.00 75.31 379 PHE A N 1
ATOM 3058 C CA . PHE A 1 379 ? -0.771 5.948 -8.500 1.00 75.31 379 PHE A CA 1
ATOM 3059 C C . PHE A 1 379 ? -2.106 5.358 -8.060 1.00 75.31 379 PHE A C 1
ATOM 3061 O O . PHE A 1 379 ? -2.778 5.897 -7.179 1.00 75.31 379 PHE A O 1
ATOM 3068 N N . CYS A 1 380 ? -2.460 4.197 -8.608 1.00 73.62 380 CYS A N 1
ATOM 3069 C CA . CYS A 1 380 ? -3.707 3.529 -8.277 1.00 73.62 380 CYS A CA 1
ATOM 3070 C C . CYS A 1 380 ? -3.842 3.322 -6.760 1.00 73.62 380 CYS A C 1
ATOM 3072 O O . CYS A 1 380 ? -4.887 3.622 -6.204 1.00 73.62 380 CYS A O 1
ATOM 3074 N N . GLU A 1 381 ? -2.773 2.919 -6.069 1.00 62.91 381 GLU A N 1
ATOM 3075 C CA . GLU A 1 381 ? -2.746 2.761 -4.604 1.00 62.91 381 GLU A CA 1
ATOM 3076 C C . GLU A 1 381 ? -2.968 4.058 -3.803 1.00 62.91 381 GLU A C 1
ATOM 3078 O O . GLU A 1 381 ? -3.395 4.005 -2.645 1.00 62.91 381 GLU A O 1
ATOM 3083 N N . CYS A 1 382 ? -2.721 5.218 -4.411 1.00 59.84 382 CYS A N 1
ATOM 3084 C CA . CYS A 1 382 ? -2.924 6.525 -3.792 1.00 59.84 382 CYS A CA 1
ATOM 3085 C C . CYS A 1 382 ? -4.349 7.055 -3.981 1.00 59.84 382 CYS A C 1
ATOM 3087 O O . CYS A 1 382 ? -4.793 7.845 -3.142 1.00 59.84 382 CYS A O 1
ATOM 3089 N N . SER A 1 383 ? -5.071 6.549 -4.990 1.00 65.31 383 SER A N 1
ATOM 3090 C CA . SER A 1 383 ? -6.355 7.099 -5.416 1.00 65.31 383 SER A CA 1
ATOM 3091 C C . SER A 1 383 ? -7.430 7.088 -4.333 1.00 65.31 383 SER A C 1
ATOM 3093 O O . SER A 1 383 ? -7.420 6.290 -3.386 1.00 65.31 383 SER A O 1
ATOM 3095 N N . GLU A 1 384 ? -8.430 7.957 -4.491 1.00 58.94 384 GLU A N 1
ATOM 3096 C CA . GLU A 1 384 ? -9.561 8.058 -3.563 1.00 58.94 384 GLU A CA 1
ATOM 3097 C C . GLU A 1 384 ? -10.303 6.726 -3.351 1.00 58.94 384 GLU A C 1
ATOM 3099 O O . GLU A 1 384 ? -10.799 6.438 -2.256 1.00 58.94 384 GLU A O 1
ATOM 3104 N N . SER A 1 385 ? -10.335 5.857 -4.367 1.00 58.38 385 SER A N 1
ATOM 3105 C CA . SER A 1 385 ? -10.960 4.537 -4.250 1.00 58.38 385 SER A CA 1
ATOM 3106 C C . SER A 1 385 ? -10.170 3.573 -3.356 1.00 58.38 385 SER A C 1
ATOM 3108 O O . SER A 1 385 ? -10.730 2.568 -2.931 1.00 58.38 385 SER A O 1
ATOM 3110 N N . HIS A 1 386 ? -8.912 3.887 -3.021 1.00 56.75 386 HIS A N 1
ATOM 3111 C CA . HIS A 1 386 ? -7.996 3.089 -2.191 1.00 56.75 386 HIS A CA 1
ATOM 3112 C C . HIS A 1 386 ? -7.816 3.668 -0.780 1.00 56.75 386 HIS A C 1
ATOM 3114 O O . HIS A 1 386 ? -7.001 3.185 0.002 1.00 56.75 386 HIS A O 1
ATOM 3120 N N . GLN A 1 387 ? -8.629 4.661 -0.398 1.00 56.94 387 GLN A N 1
ATOM 3121 C CA . GLN A 1 387 ? -8.578 5.316 0.920 1.00 56.94 387 GLN A CA 1
ATOM 3122 C C . GLN A 1 387 ? -8.950 4.388 2.091 1.00 56.94 387 GLN A C 1
ATOM 3124 O O . GLN A 1 387 ? -8.889 4.775 3.255 1.00 56.94 387 GLN A O 1
ATOM 3129 N N . ASN A 1 388 ? -9.357 3.149 1.810 1.00 59.31 388 ASN A N 1
ATOM 3130 C CA . ASN A 1 388 ? -9.415 2.077 2.795 1.00 59.31 388 ASN A CA 1
ATOM 3131 C C . ASN A 1 388 ? -8.846 0.782 2.218 1.00 59.31 388 ASN A C 1
ATOM 3133 O O . ASN A 1 388 ? -8.857 0.548 1.011 1.00 59.31 388 ASN A O 1
ATOM 3137 N N . GLN A 1 389 ? -8.459 -0.109 3.125 1.00 55.38 389 GLN A N 1
ATOM 3138 C CA . GLN A 1 389 ? -7.889 -1.404 2.787 1.00 55.38 389 GLN A CA 1
ATOM 3139 C C . GLN A 1 389 ? -8.795 -2.285 1.912 1.00 55.38 389 GLN A C 1
ATOM 3141 O O . GLN A 1 389 ? -8.268 -3.055 1.124 1.00 55.38 389 GLN A O 1
ATOM 3146 N N . LEU A 1 390 ? -10.131 -2.174 1.980 1.00 64.38 390 LEU A N 1
ATOM 3147 C CA . LEU A 1 390 ? -10.992 -2.913 1.041 1.00 64.38 390 LEU A CA 1
ATOM 3148 C C . LEU A 1 390 ? -10.956 -2.335 -0.364 1.00 64.38 390 LEU A C 1
ATOM 3150 O O . LEU A 1 390 ? -10.990 -3.100 -1.316 1.00 64.38 390 LEU A O 1
ATOM 3154 N N . GLY A 1 391 ? -10.914 -1.012 -0.485 1.00 64.88 391 GLY A N 1
ATOM 3155 C CA . GLY A 1 391 ? -10.726 -0.333 -1.757 1.00 64.88 391 GLY A CA 1
ATOM 3156 C C . GLY A 1 391 ? -9.452 -0.805 -2.446 1.00 64.88 391 GLY A C 1
ATOM 3157 O O . GLY A 1 391 ? -9.478 -1.146 -3.622 1.00 64.88 391 GLY A O 1
ATOM 3158 N N . PHE A 1 392 ? -8.377 -0.950 -1.667 1.00 67.19 392 PHE A N 1
ATOM 3159 C CA . PHE A 1 392 ? -7.136 -1.552 -2.138 1.00 67.19 392 PHE A CA 1
ATOM 3160 C C . PHE A 1 392 ? -7.294 -3.034 -2.507 1.00 67.19 392 PHE A C 1
ATOM 3162 O O . PHE A 1 392 ? -7.041 -3.400 -3.652 1.00 67.19 392 PHE A O 1
ATOM 3169 N N . LEU A 1 393 ? -7.763 -3.881 -1.582 1.00 64.56 393 LEU A N 1
ATOM 3170 C CA . LEU A 1 393 ? -7.884 -5.335 -1.786 1.00 64.56 393 LEU A CA 1
ATOM 3171 C C . LEU A 1 393 ? -8.842 -5.721 -2.923 1.00 64.56 393 LEU A C 1
ATOM 3173 O O . LEU A 1 393 ? -8.631 -6.722 -3.591 1.00 64.56 393 LEU A O 1
ATOM 3177 N N . ARG A 1 394 ? -9.884 -4.924 -3.174 1.00 68.69 394 ARG A N 1
ATOM 3178 C CA . ARG A 1 394 ? -10.850 -5.147 -4.264 1.00 68.69 394 ARG A CA 1
ATOM 3179 C C . ARG A 1 394 ? -10.469 -4.455 -5.567 1.00 68.69 394 ARG A C 1
ATOM 3181 O O . ARG A 1 394 ? -11.248 -4.486 -6.517 1.00 68.69 394 ARG A O 1
ATOM 3188 N N . CYS A 1 395 ? -9.334 -3.767 -5.617 1.00 74.00 395 CYS A N 1
ATOM 3189 C CA . CYS A 1 395 ? -8.927 -3.106 -6.839 1.00 74.00 395 CYS A CA 1
ATOM 3190 C C . CYS A 1 395 ? -8.350 -4.135 -7.818 1.00 74.00 395 CYS A C 1
ATOM 3192 O O . CYS A 1 395 ? -7.310 -4.718 -7.517 1.00 74.00 395 CYS A O 1
ATOM 3194 N N . PRO A 1 396 ? -8.923 -4.303 -9.022 1.00 72.88 396 PRO A N 1
ATOM 3195 C CA . PRO A 1 396 ? -8.388 -5.231 -10.015 1.00 72.88 396 PRO A CA 1
ATOM 3196 C C . PRO A 1 396 ? -7.025 -4.788 -10.566 1.00 72.88 396 PRO A C 1
ATOM 3198 O O . PRO A 1 396 ? -6.305 -5.595 -11.144 1.00 72.88 396 PRO A O 1
ATOM 3201 N N . ARG A 1 397 ? -6.629 -3.519 -10.387 1.00 76.69 397 ARG A N 1
ATOM 3202 C CA . ARG A 1 397 ? -5.275 -3.065 -10.736 1.00 76.69 397 ARG A CA 1
ATOM 3203 C C . ARG A 1 397 ? -4.252 -3.450 -9.671 1.00 76.69 397 ARG A C 1
ATOM 3205 O O . ARG A 1 397 ? -3.185 -3.921 -10.049 1.00 76.69 397 ARG A O 1
ATOM 3212 N N . CYS A 1 398 ? -4.566 -3.302 -8.382 1.00 74.50 398 CYS A N 1
ATOM 3213 C CA . CYS A 1 398 ? -3.648 -3.620 -7.276 1.00 74.50 398 CYS A CA 1
ATOM 3214 C C . CYS A 1 398 ? -3.656 -5.112 -6.904 1.00 74.50 398 CYS A C 1
ATOM 3216 O O . CYS A 1 398 ? -2.603 -5.680 -6.648 1.00 74.50 398 CYS A O 1
ATOM 3218 N N . ASN A 1 399 ? -4.825 -5.755 -6.932 1.00 72.25 399 ASN A N 1
ATOM 3219 C CA . ASN A 1 399 ? -5.051 -7.156 -6.565 1.00 72.25 399 ASN A CA 1
ATOM 3220 C C . ASN A 1 399 ? -5.836 -7.891 -7.674 1.00 72.25 399 ASN A C 1
ATOM 3222 O O . ASN A 1 399 ? -6.953 -8.367 -7.455 1.00 72.25 399 ASN A O 1
ATOM 3226 N N . PRO A 1 400 ? -5.268 -7.978 -8.893 1.00 70.38 400 PRO A N 1
ATOM 3227 C CA . PRO A 1 400 ? -5.924 -8.566 -10.069 1.00 70.38 400 PRO A CA 1
ATOM 3228 C C . PRO A 1 400 ? -6.370 -10.022 -9.885 1.00 70.38 400 PRO A C 1
ATOM 3230 O O . PRO A 1 400 ? -7.325 -10.443 -10.530 1.00 70.38 400 PRO A O 1
ATOM 3233 N N . ASN A 1 401 ? -5.694 -10.783 -9.020 1.00 67.31 401 ASN A N 1
ATOM 3234 C CA . ASN A 1 401 ? -5.937 -12.218 -8.850 1.00 67.31 401 ASN A CA 1
ATOM 3235 C C . ASN A 1 401 ? -6.865 -12.537 -7.668 1.00 67.31 401 ASN A C 1
ATOM 3237 O O . ASN A 1 401 ? -7.583 -13.526 -7.717 1.00 67.31 401 ASN A O 1
ATOM 3241 N N . GLU A 1 402 ? -6.925 -11.679 -6.644 1.00 59.06 402 GLU A N 1
ATOM 3242 C CA . GLU A 1 402 ? -7.875 -11.851 -5.531 1.00 59.06 402 GLU A CA 1
ATOM 3243 C C . GLU A 1 402 ? -9.307 -11.449 -5.925 1.00 59.06 402 GLU A C 1
ATOM 3245 O O . GLU A 1 402 ? -10.274 -11.953 -5.358 1.00 59.06 402 GLU A O 1
ATOM 3250 N N . CYS A 1 403 ? -9.466 -10.577 -6.931 1.00 46.75 403 CYS A N 1
ATOM 3251 C CA . CYS A 1 403 ? -10.778 -10.133 -7.415 1.00 46.75 403 CYS A CA 1
ATOM 3252 C C . CYS A 1 403 ? -11.547 -11.184 -8.233 1.00 46.75 403 CYS A C 1
ATOM 3254 O O . CYS A 1 403 ? -12.732 -10.977 -8.482 1.00 46.75 403 CYS A O 1
ATOM 3256 N N . MET A 1 404 ? -10.905 -12.274 -8.670 1.00 35.94 404 MET A N 1
ATOM 3257 C CA . MET A 1 404 ? -11.540 -13.307 -9.508 1.00 35.94 404 MET A CA 1
ATOM 3258 C C . MET A 1 404 ? -12.041 -14.533 -8.726 1.00 35.94 404 MET A C 1
ATOM 3260 O O . MET A 1 404 ? -12.638 -15.420 -9.325 1.00 35.94 404 MET A O 1
ATOM 3264 N N . ASN A 1 405 ? -11.860 -14.564 -7.400 1.00 33.44 405 ASN A N 1
ATOM 3265 C CA . ASN A 1 405 ? -12.262 -15.687 -6.538 1.00 33.44 405 ASN A CA 1
ATOM 3266 C C . ASN A 1 405 ? -13.611 -15.467 -5.815 1.00 33.44 405 ASN A C 1
ATOM 3268 O O . ASN A 1 405 ? -13.822 -15.994 -4.718 1.00 33.44 405 ASN A O 1
ATOM 3272 N N . HIS A 1 406 ? -14.523 -14.675 -6.389 1.00 31.80 406 HIS A N 1
ATOM 3273 C CA . HIS A 1 406 ? -15.852 -14.416 -5.820 1.00 31.80 406 HIS A CA 1
ATOM 3274 C C . HIS A 1 406 ? -16.986 -14.714 -6.789 1.00 31.80 406 HIS A C 1
ATOM 3276 O O . HIS A 1 406 ? -16.905 -14.249 -7.947 1.00 31.80 406 HIS A O 1
#

pLDDT: mean 77.68, std 23.24, range [22.14, 98.5]

Sequence (406 aa):
MSVSYHYGCILQIKDVDAIVHQCNCLTVKSHGLSQKISECFPWGDIYRRRTPVRGRNLAVTNHRGKPGTIQILKSPEENTPDIICLLSQWDFGRGGIRKIPPYEDSTSNRELWFSQSLQQLKQTSYKRLAFPYKIGCGLAGGKWEVYLDLICKFTYSSGKDVIIIIPSVKTAQTVTLCRMAPHQKKTTCWKTQDVETPGDPGKIRKRLFIDLDRTEKEEPLVKQPKTEDATKKEPMFRGDIGRNMYLVVSEFLGQIRVHLRVYEEEDGNLFPTKKGIALDLEKWKKITCEADEIDSAIDKYDAEMPVSYQKHLGENYYITMDNKYPLVNIRKWWMPPGEDEIVPTKKGASITFEQWKSVKDLMPEVQSKLGDLLEEVEFCECSESHQNQLGFLRCPRCNPNECMNH

Organism: Crassostrea virginica (NCBI:txid6565)

Secondary structure (DSSP, 8-state):
--EEEEEE-GGG--SSSEEEEEEESS-SS--THHHHHHHH-GGG-SSTTSPBPTTSS-B-GGGPPPTTEEEEE--SSTTSPEEEEEEEESSSTTSSS---TT----HHHHHHHHHHHHHHHHTSS--EEEEETTTTTSTT---HHHHHHHHHHHHHHHT-EEEEEEE------------------------------SS-S-------------------------------PPPSEEEEEETTEEEEEEEETTEEEEEEEEEEEETTEEEEEEEEEEE-HHHHHHHHHTHHHHHHHHHHHHTT----EEEEEETTEEEEE-SSSSEEEEEEEE--TT-SS-EEEEEEEEEEHHHHHHHHHHHHHHHHHHTHHHHS---GGGSGGGSSHHHHHT-TTTSTTGGG--